Protein 8HR5 (pdb70)

B-factor: mean 96.89, std 59.04, range [25.71, 322.43]

Solvent-accessible surface area: 39828 Å² total; per-residue (Å²): 144,93,30,92,102,125,3,88,7,26,30,80,61,117,188,114,41,35,83,63,14,68,120,38,5,101,57,2,27,91,11,17,28,58,0,4,1,10,1,1,18,4,26,3,0,10,57,24,0,138,51,28,25,84,25,26,24,66,57,11,108,63,71,55,63,64,28,57,62,58,40,63,64,29,62,64,56,42,87,94,114,111,76,82,61,42,62,64,52,50,66,66,22,54,62,45,52,102,44,14,52,55,21,58,72,61,35,70,60,95,93,52,107,16,51,40,25,2,80,125,38,0,26,91,40,14,101,45,2,1,39,89,4,100,9,104,44,114,54,30,6,32,27,3,26,116,51,2,132,62,22,12,160,74,6,41,101,87,10,12,83,133,1,107,81,72,13,96,101,37,67,173,95,73,42,6,24,5,73,17,219,56,11,58,26,58,123,65,140,123,109,51,7,19,0,62,28,53,105,50,43,100,1,60,4,73,16,56,143,149,112,178,113,21,104,59,50,78,113,21,4,98,95,6,57,82,49,54,48,144,44,37,74,10,17,4,65,55,61,134,107,93,55,3,18,0,25,2,16,12,42,52,89,83,90,162,136,78,91,49,62,111,61,79,16,8,0,12,13,26,25,108,75,38,1,0,7,6,0,17,28,110,137,86,62,28,74,29,8,56,41,95,57,8,63,65,62,96,67,62,46,52,52,54,83,46,57,50,100,106,55,67,127,81,48,110,59,11,86,30,79,118,76,49,133,59,16,60,48,44,47,53,43,127,70,61,56,38,14,25,84,29,0,101,89,2,4,43,43,8,10,62,39,2,62,102,44,36,7,29,39,1,3,17,16,20,29,94,23,98,24,9,71,92,104,6,9,3,133,127,40,53,10,183,64,16,12,74,32,17,45,87,70,0,77,100,47,65,20,51,34,80,55,3,34,10,19,119,15,57,68,9,5,34,58,64,46,58,85,58,104,39,20,93,98,39,92,82,58,4,98,10,103,84,68,55,96,82,34,76,8,32,57,6,17,1,72,17,4,4,78,34,116,53,101,21,133,54,68,92,61,26,90,105,72,157,118,125,50,94,103,152,8,125,15,67,25,80,62,65,87,79,60,28,114,68,38,76,59,55,7,157,80,14,27,91,6,14,21,95,10,8,26,12,13,10,3,13,44,5,0,19,39,21,2,122,114,21,20,7,2,106,40,27,113,14,84,60,82,45,58,60,26,59,63,62,46,64,63,58,69,78,89,95,128,152,74,78,77,66,68,66,61,51,64,66,32,66,66,54,31,62,65,44,108,63,46,23,65,67,25,143,59,75,15,58,62,42,38,64,60,2,106,101,63,13,30,165,68,50,133,39,31,21,64,44,57,86,139,34,14,75,41,16,13,76,108,24,9,54,66,15,20,161,67,18,73,99,76,18,27,36,132,3,41,30,16,26,120,26,22,33,122,127,78,31,6,56,5,89,14,99,31,22,60,70,61,78,125,93,48,38,11,50,30,40,102,80,9,59,9,29,11,65,19,42,95,59,120,112,68,20,62,60,27,117,131,37,28,142,57,34,73,80,62,92,29,77,82,39,64,1,22,6,62,68,44,126,73,96,32,4,23,11,19,22,27,20,46,91,165

Radius of gyration: 34.07 Å; Cα contacts (8 Å, |Δi|>4): 925; chains: 2; bounding box: 61×103×78 Å

Structure (mmCIF, N/CA/C/O backbone):
data_8HR5
#
_entry.id   8HR5
#
_cell.length_a   1.00
_cell.length_b   1.00
_cell.length_c   1.00
_cell.angle_alpha   90.00
_cell.angle_beta   90.00
_cell.angle_gamma   90.00
#
_symmetry.space_group_name_H-M   'P 1'
#
loop_
_entity.id
_entity.type
_entity.pdbx_description
1 polymer Transposase
2 polymer sgRNA
3 polymer 'DNA (28-MER)'
4 polymer "DNA (5'-D(*TP*AP*AP*CP*CP*TP*AP*AP*TP*AP*GP*AP*TP*GP*TP*GP*AP*A)-3')"
#
loop_
_atom_site.group_PDB
_atom_site.id
_atom_site.type_symbol
_atom_site.label_atom_id
_atom_site.label_alt_id
_atom_site.label_comp_id
_atom_site.label_asym_id
_atom_site.label_entity_id
_atom_site.label_seq_id
_atom_site.pdbx_PDB_ins_code
_atom_site.Cartn_x
_atom_site.Cartn_y
_atom_site.Cartn_z
_atom_site.occupancy
_atom_site.B_iso_or_equiv
_atom_site.auth_seq_id
_atom_site.auth_comp_id
_atom_site.auth_asym_id
_atom_site.auth_atom_id
_atom_site.pdbx_PDB_model_num
ATOM 1 N N . MET A 1 1 ? 182.694 154.392 160.713 1.00 61.64 1 MET A N 1
ATOM 2 C CA . MET A 1 1 ? 183.422 155.612 160.392 1.00 61.64 1 MET A CA 1
ATOM 3 C C . MET A 1 1 ? 182.479 156.807 160.375 1.00 61.64 1 MET A C 1
ATOM 4 O O . MET A 1 1 ? 182.238 157.432 161.403 1.00 61.64 1 MET A O 1
ATOM 9 N N . ILE A 1 2 ? 181.941 157.116 159.195 1.00 55.33 2 ILE A N 1
ATOM 10 C CA . ILE A 1 2 ? 181.049 158.257 159.054 1.00 55.33 2 ILE A CA 1
ATOM 11 C C . ILE A 1 2 ? 179.751 157.997 159.811 1.00 55.33 2 ILE A C 1
ATOM 12 O O . ILE A 1 2 ? 179.357 156.847 160.042 1.00 55.33 2 ILE A O 1
ATOM 17 N N . THR A 1 3 ? 179.084 159.076 160.217 1.00 50.76 3 THR A N 1
ATOM 18 C CA . THR A 1 3 ? 177.808 158.972 160.910 1.00 50.76 3 THR A CA 1
ATOM 19 C C . THR A 1 3 ? 177.037 160.272 160.738 1.00 50.76 3 THR A C 1
ATOM 20 O O . THR A 1 3 ? 177.595 161.298 160.346 1.00 50.76 3 THR A O 1
ATOM 23 N N . VAL A 1 4 ? 175.723 160.191 160.988 1.00 43.06 4 VAL A N 1
ATOM 24 C CA . VAL A 1 4 ? 174.846 161.377 160.763 1.00 43.06 4 VAL A CA 1
ATOM 25 C C . VAL A 1 4 ? 173.980 161.652 161.995 1.00 43.06 4 VAL A C 1
ATOM 26 O O . VAL A 1 4 ? 173.384 160.691 162.522 1.00 43.06 4 VAL A O 1
ATOM 30 N N . ARG A 1 5 ? 173.915 162.910 162.425 1.00 37.81 5 ARG A N 1
ATOM 31 C CA . ARG A 1 5 ? 173.098 163.354 163.545 1.00 37.81 5 ARG A CA 1
ATOM 32 C C . ARG A 1 5 ? 172.152 164.440 163.061 1.00 37.81 5 ARG A C 1
ATOM 33 O O . ARG A 1 5 ? 172.581 165.381 162.388 1.00 37.81 5 ARG A O 1
ATOM 41 N N . LYS A 1 6 ? 170.876 164.319 163.407 1.00 28.98 6 LYS A N 1
ATOM 42 C CA . LYS A 1 6 ? 169.859 165.263 162.969 1.00 28.98 6 LYS A CA 1
ATOM 43 C C . LYS A 1 6 ? 169.617 166.305 164.052 1.00 28.98 6 LYS A C 1
ATOM 44 O O . LYS A 1 6 ? 169.479 165.962 165.230 1.00 28.98 6 LYS A O 1
ATOM 50 N N . ILE A 1 7 ? 169.568 167.571 163.647 1.00 29.45 7 ILE A N 1
ATOM 51 C CA . ILE A 1 7 ? 169.434 168.704 164.553 1.00 29.45 7 ILE A CA 1
ATOM 52 C C . ILE A 1 7 ? 168.355 169.628 164.012 1.00 29.45 7 ILE A C 1
ATOM 53 O O . ILE A 1 7 ? 168.267 169.841 162.798 1.00 29.45 7 ILE A O 1
ATOM 58 N N . LYS A 1 8 ? 167.526 170.166 164.903 1.00 29.87 8 LYS A N 1
ATOM 59 C CA . LYS A 1 8 ? 166.558 171.182 164.512 1.00 29.87 8 LYS A CA 1
ATOM 60 C C . LYS A 1 8 ? 167.148 172.569 164.734 1.00 29.87 8 LYS A C 1
ATOM 61 O O . LYS A 1 8 ? 167.891 172.792 165.692 1.00 29.87 8 LYS A O 1
ATOM 67 N N . LEU A 1 9 ? 166.821 173.504 163.841 1.00 25.71 9 LEU A N 1
ATOM 68 C CA . LEU A 1 9 ? 167.450 174.818 163.822 1.00 25.71 9 LEU A CA 1
ATOM 69 C C . LEU A 1 9 ? 166.392 175.912 163.741 1.00 25.71 9 LEU A C 1
ATOM 70 O O . LEU A 1 9 ? 165.206 175.648 163.534 1.00 25.71 9 LEU A O 1
ATOM 75 N N . THR A 1 10 ? 166.864 177.140 163.993 1.00 36.29 10 THR A N 1
ATOM 76 C CA . THR A 1 10 ? 165.958 178.315 164.010 1.00 36.29 10 THR A CA 1
ATOM 77 C C . THR A 1 10 ? 166.762 179.552 163.596 1.00 36.29 10 THR A C 1
ATOM 78 O O . THR A 1 10 ? 168.003 179.514 163.726 1.00 36.29 10 THR A O 1
ATOM 80 N N . ILE A 1 11 ? 166.090 180.601 163.126 1.00 45.71 11 ILE A N 1
ATOM 81 C CA . ILE A 1 11 ? 166.720 181.828 162.658 1.00 45.71 11 ILE A CA 1
ATOM 82 C C . ILE A 1 11 ? 166.647 182.905 163.738 1.00 45.71 11 ILE A C 1
ATOM 83 O O . ILE A 1 11 ? 165.673 183.006 164.487 1.00 45.71 11 ILE A O 1
ATOM 88 N N . MET A 1 12 ? 167.693 183.727 163.816 1.00 57.13 12 MET A N 1
ATOM 89 C CA . MET A 1 12 ? 167.737 184.878 164.712 1.00 57.13 12 MET A CA 1
ATOM 90 C C . MET A 1 12 ? 167.338 186.142 163.966 1.00 57.13 12 MET A C 1
ATOM 91 O O . MET A 1 12 ? 167.997 186.528 162.997 1.00 57.13 12 MET A O 1
ATOM 96 N N . GLY A 1 13 ? 166.287 186.799 164.430 1.00 74.60 13 GLY A N 1
ATOM 97 C CA . GLY A 1 13 ? 165.887 188.056 163.835 1.00 74.60 13 GLY A CA 1
ATOM 98 C C . GLY A 1 13 ? 164.414 188.326 164.066 1.00 74.60 13 GLY A C 1
ATOM 99 O O . GLY A 1 13 ? 163.734 187.603 164.791 1.00 74.60 13 GLY A O 1
ATOM 100 N N . ASP A 1 14 ? 163.940 189.382 163.412 1.00 90.79 14 ASP A N 1
ATOM 101 C CA . ASP A 1 14 ? 162.576 189.855 163.575 1.00 90.79 14 ASP A CA 1
ATOM 102 C C . ASP A 1 14 ? 161.599 188.915 162.873 1.00 90.79 14 ASP A C 1
ATOM 103 O O . ASP A 1 14 ? 161.978 187.887 162.306 1.00 90.79 14 ASP A O 1
ATOM 108 N N . LYS A 1 15 ? 160.314 189.271 162.921 1.00 87.08 15 LYS A N 1
ATOM 109 C CA . LYS A 1 15 ? 159.292 188.470 162.258 1.00 87.08 15 LYS A CA 1
ATOM 110 C C . LYS A 1 15 ? 159.488 188.458 160.748 1.00 87.08 15 LYS A C 1
ATOM 111 O O . LYS A 1 15 ? 159.330 187.414 160.106 1.00 87.08 15 LYS A O 1
ATOM 117 N N . ASP A 1 16 ? 159.825 189.606 160.161 1.00 84.79 16 ASP A N 1
ATOM 118 C CA . ASP A 1 16 ? 159.979 189.671 158.714 1.00 84.79 16 ASP A CA 1
ATOM 119 C C . ASP A 1 16 ? 161.328 189.153 158.235 1.00 84.79 16 ASP A C 1
ATOM 120 O O . ASP A 1 16 ? 161.462 188.824 157.051 1.00 84.79 16 ASP A O 1
ATOM 125 N N . THR A 1 17 ? 162.326 189.066 159.117 1.00 73.08 17 THR A N 1
ATOM 126 C CA . THR A 1 17 ? 163.608 188.499 158.714 1.00 73.08 17 THR A CA 1
ATOM 127 C C . THR A 1 17 ? 163.494 187.003 158.449 1.00 73.08 17 THR A C 1
ATOM 128 O O . THR A 1 17 ? 164.268 186.451 157.659 1.00 73.08 17 THR A O 1
ATOM 132 N N . ARG A 1 18 ? 162.531 186.335 159.087 1.00 68.54 18 ARG A N 1
ATOM 133 C CA . ARG A 1 18 ? 162.308 184.920 158.815 1.00 68.54 18 ARG A CA 1
ATOM 134 C C . ARG A 1 18 ? 161.856 184.687 157.379 1.00 68.54 18 ARG A C 1
ATOM 135 O O . ARG A 1 18 ? 162.297 183.723 156.740 1.00 68.54 18 ARG A O 1
ATOM 137 N N . ASN A 1 19 ? 160.988 185.554 156.857 1.00 66.12 19 ASN A N 1
ATOM 138 C CA . ASN A 1 19 ? 160.494 185.372 155.498 1.00 66.12 19 ASN A CA 1
ATOM 139 C C . ASN A 1 19 ? 161.632 185.409 154.485 1.00 66.12 19 ASN A C 1
ATOM 140 O O . ASN A 1 19 ? 161.699 184.563 153.584 1.00 66.12 19 ASN A O 1
ATOM 145 N N . SER A 1 20 ? 162.544 186.374 154.624 1.00 60.78 20 SER A N 1
ATOM 146 C CA . SER A 1 20 ? 163.622 186.514 153.652 1.00 60.78 20 SER A CA 1
ATOM 147 C C . SER A 1 20 ? 164.532 185.296 153.652 1.00 60.78 20 SER A C 1
ATOM 148 O O . SER A 1 20 ? 164.871 184.767 152.588 1.00 60.78 20 SER A O 1
ATOM 151 N N . GLN A 1 21 ? 164.941 184.835 154.834 1.00 52.79 21 GLN A N 1
ATOM 152 C CA . GLN A 1 21 ? 165.843 183.692 154.901 1.00 52.79 21 GLN A CA 1
ATOM 153 C C . GLN A 1 21 ? 165.157 182.416 154.430 1.00 52.79 21 GLN A C 1
ATOM 154 O O . GLN A 1 21 ? 165.787 181.564 153.790 1.00 52.79 21 GLN A O 1
ATOM 160 N N . TYR A 1 22 ? 163.866 182.264 154.730 1.00 50.77 22 TYR A N 1
ATOM 161 C CA . TYR A 1 22 ? 163.146 181.094 154.239 1.00 50.77 22 TYR A CA 1
ATOM 162 C C . TYR A 1 22 ? 163.053 181.103 152.717 1.00 50.77 22 TYR A C 1
ATOM 163 O O . TYR A 1 22 ? 163.233 180.062 152.069 1.00 50.77 22 TYR A O 1
ATOM 172 N N . LYS A 1 23 ? 162.793 182.271 152.123 1.00 50.97 23 LYS A N 1
ATOM 173 C CA . LYS A 1 23 ? 162.780 182.352 150.667 1.00 50.97 23 LYS A CA 1
ATOM 174 C C . LYS A 1 23 ? 164.160 182.071 150.087 1.00 50.97 23 LYS A C 1
ATOM 175 O O . LYS A 1 23 ? 164.281 181.410 149.049 1.00 50.97 23 LYS A O 1
ATOM 181 N N . TRP A 1 24 ? 165.212 182.562 150.745 1.00 42.56 24 TRP A N 1
ATOM 182 C CA . TRP A 1 24 ? 166.570 182.288 150.286 1.00 42.56 24 TRP A CA 1
ATOM 183 C C . TRP A 1 24 ? 166.830 180.788 150.258 1.00 42.56 24 TRP A C 1
ATOM 184 O O . TRP A 1 24 ? 167.353 180.250 149.275 1.00 42.56 24 TRP A O 1
ATOM 195 N N . ILE A 1 25 ? 166.464 180.098 151.340 1.00 38.48 25 ILE A N 1
ATOM 196 C CA . ILE A 1 25 ? 166.706 178.661 151.433 1.00 38.48 25 ILE A CA 1
ATOM 197 C C . ILE A 1 25 ? 165.923 177.913 150.362 1.00 38.48 25 ILE A C 1
ATOM 198 O O . ILE A 1 25 ? 166.453 177.012 149.694 1.00 38.48 25 ILE A O 1
ATOM 203 N N . ARG A 1 26 ? 164.652 178.268 150.180 1.00 44.15 26 ARG A N 1
ATOM 204 C CA . ARG A 1 26 ? 163.857 177.588 149.167 1.00 44.15 26 ARG A CA 1
ATOM 205 C C . ARG A 1 26 ? 164.430 177.796 147.769 1.00 44.15 26 ARG A C 1
ATOM 206 O O . ARG A 1 26 ? 164.508 176.845 146.978 1.00 44.15 26 ARG A O 1
ATOM 214 N N . ASP A 1 27 ? 164.862 179.017 147.454 1.00 40.38 27 ASP A N 1
ATOM 215 C CA . ASP A 1 27 ? 165.413 179.269 146.129 1.00 40.38 27 ASP A CA 1
ATOM 216 C C . ASP A 1 27 ? 166.737 178.541 145.929 1.00 40.38 27 ASP A C 1
ATOM 217 O O . ASP A 1 27 ? 167.032 178.075 144.821 1.00 40.38 27 ASP A O 1
ATOM 222 N N . GLU A 1 28 ? 167.550 178.430 146.981 1.00 36.44 28 GLU A N 1
ATOM 223 C CA . GLU A 1 28 ? 168.810 177.708 146.843 1.00 36.44 28 GLU A CA 1
ATOM 224 C C . GLU A 1 28 ? 168.617 176.201 146.770 1.00 36.44 28 GLU A C 1
ATOM 225 O O . GLU A 1 28 ? 169.528 175.498 146.324 1.00 36.44 28 GLU A O 1
ATOM 231 N N . GLN A 1 29 ? 167.476 175.681 147.221 1.00 34.28 29 GLN A N 1
ATOM 232 C CA . GLN A 1 29 ? 167.151 174.292 146.900 1.00 34.28 29 GLN A CA 1
ATOM 233 C C . GLN A 1 29 ? 166.700 174.153 145.449 1.00 34.28 29 GLN A C 1
ATOM 234 O O . GLN A 1 29 ? 167.079 173.200 144.754 1.00 34.28 29 GLN A O 1
ATOM 236 N N . TYR A 1 30 ? 165.882 175.096 144.977 1.00 34.28 30 TYR A N 1
ATOM 237 C CA . TYR A 1 30 ? 165.360 175.015 143.613 1.00 34.28 30 TYR A CA 1
ATOM 238 C C . TYR A 1 30 ? 166.480 175.097 142.575 1.00 34.28 30 TYR A C 1
ATOM 239 O O . TYR A 1 30 ? 166.465 174.378 141.562 1.00 34.28 30 TYR A O 1
ATOM 248 N N . ASN A 1 31 ? 167.459 175.973 142.807 1.00 32.14 31 ASN A N 1
ATOM 249 C CA . ASN A 1 31 ? 168.566 176.108 141.865 1.00 32.14 31 ASN A CA 1
ATOM 250 C C . ASN A 1 31 ? 169.354 174.811 141.757 1.00 32.14 31 ASN A C 1
ATOM 251 O O . ASN A 1 31 ? 169.733 174.388 140.659 1.00 32.14 31 ASN A O 1
ATOM 256 N N . GLN A 1 32 ? 169.619 174.170 142.893 1.00 30.34 32 GLN A N 1
ATOM 257 C CA . GLN A 1 32 ? 170.344 172.906 142.881 1.00 30.34 32 GLN A CA 1
ATOM 258 C C . GLN A 1 32 ? 169.542 171.828 142.159 1.00 30.34 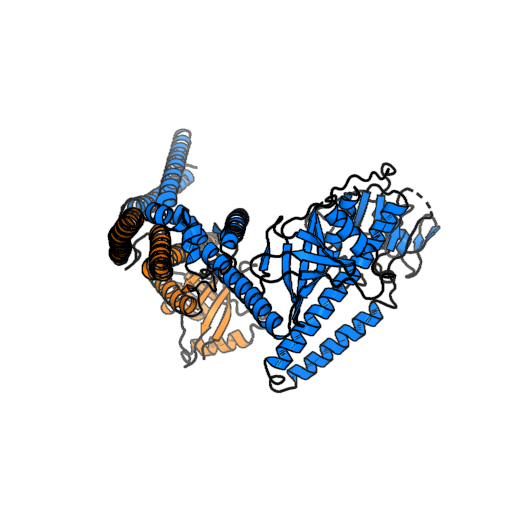32 GLN A C 1
ATOM 259 O O . GLN A 1 32 ? 170.095 171.028 141.387 1.00 30.34 32 GLN A O 1
ATOM 265 N N . TYR A 1 33 ? 168.228 171.797 142.400 1.00 33.29 33 TYR A N 1
ATOM 266 C CA . TYR A 1 33 ? 167.335 170.954 141.608 1.00 33.29 33 TYR A CA 1
ATOM 267 C C . TYR A 1 33 ? 167.564 171.103 140.114 1.00 33.29 33 TYR A C 1
ATOM 268 O O . TYR A 1 33 ? 167.693 170.103 139.400 1.00 33.29 33 TYR A O 1
ATOM 277 N N . ARG A 1 34 ? 167.605 172.336 139.615 1.00 33.64 34 ARG A N 1
ATOM 278 C CA . ARG A 1 34 ? 167.767 172.506 138.171 1.00 33.64 34 ARG A CA 1
ATOM 279 C C . ARG A 1 34 ? 169.170 172.107 137.713 1.00 33.64 34 ARG A C 1
ATOM 280 O O . ARG A 1 34 ? 169.336 171.470 136.658 1.00 33.64 34 ARG A O 1
ATOM 288 N N . ALA A 1 35 ? 170.187 172.464 138.501 1.00 29.51 35 ALA A N 1
ATOM 289 C CA . ALA A 1 35 ? 171.569 172.246 138.086 1.00 29.51 35 ALA A CA 1
ATOM 290 C C . ALA A 1 35 ? 171.897 170.766 137.960 1.00 29.51 35 ALA A C 1
ATOM 291 O O . ALA A 1 35 ? 172.601 170.361 137.025 1.00 29.51 35 ALA A O 1
ATOM 293 N N . LEU A 1 36 ? 171.423 169.943 138.900 1.00 30.10 36 LEU A N 1
ATOM 294 C CA . LEU A 1 36 ? 171.720 168.513 138.819 1.00 30.10 36 LEU A CA 1
ATOM 295 C C . LEU A 1 36 ? 171.192 167.913 137.518 1.00 30.10 36 LEU A C 1
ATOM 296 O O . LEU A 1 36 ? 171.904 167.168 136.830 1.00 30.10 36 LEU A O 1
ATOM 301 N N . ASN A 1 37 ? 169.953 168.247 137.154 1.00 32.20 37 ASN A N 1
ATOM 302 C CA . ASN A 1 37 ? 169.372 167.723 135.925 1.00 32.20 37 ASN A CA 1
ATOM 303 C C . ASN A 1 37 ? 170.141 168.193 134.696 1.00 32.20 37 ASN A C 1
ATOM 304 O O . ASN A 1 37 ? 170.409 167.398 133.784 1.00 32.20 37 ASN A O 1
ATOM 309 N N . MET A 1 38 ? 170.502 169.479 134.642 1.00 33.54 38 MET A N 1
ATOM 310 C CA . MET A 1 38 ? 171.244 169.956 133.476 1.00 33.54 38 MET A CA 1
ATOM 311 C C . MET A 1 38 ? 172.582 169.236 133.339 1.00 33.54 38 MET A C 1
ATOM 312 O O . MET A 1 38 ? 172.967 168.816 132.237 1.00 33.54 38 MET A O 1
ATOM 317 N N . GLY A 1 39 ? 173.308 169.087 134.449 1.00 30.20 39 GLY A N 1
ATOM 318 C CA . GLY A 1 39 ? 174.598 168.417 134.386 1.00 30.20 39 GLY A CA 1
ATOM 319 C C . GLY A 1 39 ? 174.473 166.978 133.927 1.00 30.20 39 GLY A C 1
ATOM 320 O O . GLY A 1 39 ? 175.276 166.493 133.118 1.00 30.20 39 GLY A O 1
ATOM 321 N N . MET A 1 40 ? 173.459 166.276 134.437 1.00 29.41 40 MET A N 1
ATOM 322 C CA . MET A 1 40 ? 173.223 164.911 133.987 1.00 29.41 40 MET A CA 1
ATOM 323 C C . MET A 1 40 ? 172.949 164.855 132.492 1.00 29.41 40 MET A C 1
ATOM 324 O O . MET A 1 40 ? 173.502 163.995 131.796 1.00 29.41 40 MET A O 1
ATOM 329 N N . THR A 1 41 ? 172.118 165.762 131.978 1.00 28.26 41 THR A N 1
ATOM 330 C CA . THR A 1 41 ? 171.831 165.747 130.548 1.00 28.26 41 THR A CA 1
ATOM 331 C C . THR A 1 41 ? 173.105 165.923 129.735 1.00 28.26 41 THR A C 1
ATOM 332 O O . THR A 1 41 ? 173.369 165.159 128.797 1.00 28.26 41 THR A O 1
ATOM 336 N N . TYR A 1 42 ? 173.919 166.916 130.095 1.00 30.23 42 TYR A N 1
ATOM 337 C CA . TYR A 1 42 ? 175.123 167.183 129.312 1.00 30.23 42 TYR A CA 1
ATOM 338 C C . TYR A 1 42 ? 176.072 165.994 129.327 1.00 30.23 42 TYR A C 1
ATOM 339 O O . TYR A 1 42 ? 176.574 165.575 128.275 1.00 30.23 42 TYR A O 1
ATOM 348 N N . LEU A 1 43 ? 176.335 165.430 130.508 1.00 27.73 43 LEU A N 1
ATOM 349 C CA . LEU A 1 43 ? 177.304 164.340 130.559 1.00 27.73 43 LEU A CA 1
ATOM 350 C C . LEU A 1 43 ? 176.787 163.088 129.861 1.00 27.73 43 LEU A C 1
ATOM 351 O O . LEU A 1 43 ? 177.565 162.386 129.201 1.00 27.73 43 LEU A O 1
ATOM 356 N N . ALA A 1 44 ? 175.488 162.798 129.975 1.00 29.77 44 ALA A N 1
ATOM 357 C CA . ALA A 1 44 ? 174.931 161.651 129.267 1.00 29.77 44 ALA A CA 1
ATOM 358 C C . ALA A 1 44 ? 175.065 161.819 127.761 1.00 29.77 44 ALA A C 1
ATOM 359 O O . ALA A 1 44 ? 175.461 160.882 127.056 1.00 29.77 44 ALA A O 1
ATOM 361 N N . VAL A 1 45 ? 174.749 163.010 127.247 1.00 31.61 45 VAL A N 1
ATOM 362 C CA . VAL A 1 45 ? 174.858 163.233 125.808 1.00 31.61 45 VAL A CA 1
ATOM 363 C C . VAL A 1 45 ? 176.303 163.087 125.354 1.00 31.61 45 VAL A C 1
ATOM 364 O O . VAL A 1 45 ? 176.587 162.442 124.339 1.00 31.61 45 VAL A O 1
ATOM 368 N N . ASN A 1 46 ? 177.241 163.671 126.102 1.00 34.82 46 ASN A N 1
ATOM 369 C CA . ASN A 1 46 ? 178.650 163.564 125.729 1.00 34.82 46 ASN A CA 1
ATOM 370 C C . ASN A 1 46 ? 179.102 162.111 125.662 1.00 34.82 46 ASN A C 1
ATOM 371 O O . ASN A 1 46 ? 179.712 161.679 124.674 1.00 34.82 46 ASN A O 1
ATOM 376 N N . ASP A 1 47 ? 178.829 161.341 126.716 1.00 37.43 47 ASP A N 1
ATOM 377 C CA . ASP A 1 47 ? 179.368 159.989 126.765 1.00 37.43 47 ASP A CA 1
ATOM 378 C C . ASP A 1 47 ? 178.635 159.033 125.836 1.00 37.43 47 ASP A C 1
ATOM 379 O O . ASP A 1 47 ? 179.211 158.012 125.451 1.00 37.43 47 ASP A O 1
ATOM 384 N N . ILE A 1 48 ? 177.386 159.325 125.466 1.00 38.22 48 ILE A N 1
ATOM 385 C CA . ILE A 1 48 ? 176.763 158.552 124.398 1.00 38.22 48 ILE A CA 1
ATOM 386 C C . ILE A 1 48 ? 177.383 158.906 123.056 1.00 38.22 48 ILE A C 1
ATOM 387 O O . ILE A 1 48 ? 177.619 158.030 122.218 1.00 38.22 48 ILE A O 1
ATOM 392 N N . LEU A 1 49 ? 177.656 160.190 122.828 1.00 44.19 49 LEU A N 1
ATOM 393 C CA . LEU A 1 49 ? 178.208 160.617 121.550 1.00 44.19 49 LEU A CA 1
ATOM 394 C C . LEU A 1 49 ? 179.591 160.029 121.321 1.00 44.19 49 LEU A C 1
ATOM 395 O O . LEU A 1 49 ? 179.958 159.713 120.184 1.00 44.19 49 LEU A O 1
ATOM 400 N N . TYR A 1 50 ? 180.379 159.889 122.387 1.00 50.07 50 TYR A N 1
ATOM 401 C CA . TYR A 1 50 ? 181.726 159.344 122.232 1.00 50.07 50 TYR A CA 1
ATOM 402 C C . TYR A 1 50 ? 181.704 157.930 121.667 1.00 50.07 50 TYR A C 1
ATOM 403 O O . TYR A 1 50 ? 182.468 157.610 120.751 1.00 50.07 50 TYR A O 1
ATOM 412 N N . MET A 1 51 ? 180.848 157.065 122.209 1.00 52.42 51 MET A N 1
ATOM 413 C CA . MET A 1 51 ? 180.776 155.694 121.716 1.00 52.42 51 MET A CA 1
ATOM 414 C C . MET A 1 51 ? 179.942 155.582 120.450 1.00 52.42 51 MET A C 1
ATOM 415 O O . MET A 1 51 ? 180.096 154.617 119.696 1.00 52.42 51 MET A O 1
ATOM 417 N N . ASN A 1 52 ? 179.059 156.561 120.228 1.00 53.43 52 ASN A N 1
ATOM 418 C CA . ASN A 1 52 ? 178.163 156.530 119.041 1.00 53.43 52 ASN A CA 1
ATOM 419 C C . ASN A 1 52 ? 178.859 157.206 117.855 1.00 53.43 52 ASN A C 1
ATOM 420 O O . ASN A 1 52 ? 178.319 157.125 116.734 1.00 53.43 52 ASN A O 1
ATOM 425 N N . GLU A 1 53 ? 180.007 157.846 118.096 1.00 61.43 53 GLU A N 1
ATOM 426 C CA . GLU A 1 53 ? 180.711 158.581 117.011 1.00 61.43 53 GLU A CA 1
ATOM 427 C C . GLU A 1 53 ? 181.890 157.747 116.501 1.00 61.43 53 GLU A C 1
ATOM 428 O O . GLU A 1 53 ? 181.650 156.629 116.006 1.00 61.43 53 GLU A O 1
ATOM 430 N N . SER A 1 54 ? 183.112 158.273 116.622 1.00 68.14 54 SER A N 1
ATOM 431 C CA . SER A 1 54 ? 184.309 157.571 116.090 1.00 68.14 54 SER A CA 1
ATOM 432 C C . SER A 1 54 ? 184.498 156.217 116.782 1.00 68.14 54 SER A C 1
ATOM 433 O O . SER A 1 54 ? 185.120 155.330 116.165 1.00 68.14 54 SER A O 1
ATOM 436 N N . GLY A 1 55 ? 183.994 156.060 118.011 1.00 73.09 55 GLY A N 1
ATOM 437 C CA . GLY A 1 55 ? 184.245 154.801 118.737 1.00 73.09 55 GLY A CA 1
ATOM 438 C C . GLY A 1 55 ? 183.657 153.678 117.911 1.00 73.09 55 GLY A C 1
ATOM 439 O O . GLY A 1 55 ? 184.197 152.556 117.958 1.00 73.09 55 GLY A O 1
ATOM 440 N N . LEU A 1 56 ? 182.584 153.977 117.174 1.00 74.25 56 LEU A N 1
ATOM 441 C CA . LEU A 1 56 ? 182.010 152.992 116.267 1.00 74.25 56 LEU A CA 1
ATOM 442 C C . LEU A 1 56 ? 183.016 152.587 115.199 1.00 74.25 56 LEU A C 1
ATOM 443 O O . LEU A 1 56 ? 183.116 151.409 114.846 1.00 74.25 56 LEU A O 1
ATOM 448 N N . GLU A 1 57 ? 183.783 153.549 114.682 1.00 85.22 57 GLU A N 1
ATOM 449 C CA . GLU A 1 57 ? 184.745 153.231 113.633 1.00 85.22 57 GLU A CA 1
ATOM 450 C C . GLU A 1 57 ? 185.901 152.389 114.165 1.00 85.22 57 GLU A C 1
ATOM 451 O O . GLU A 1 57 ? 186.334 151.441 113.502 1.00 85.22 57 GLU A O 1
ATOM 453 N N . ILE A 1 58 ? 186.416 152.708 115.355 1.00 84.01 58 ILE A N 1
ATOM 454 C CA . ILE A 1 58 ? 187.493 151.890 115.906 1.00 84.01 58 ILE A CA 1
ATOM 455 C C . ILE A 1 58 ? 186.966 150.516 116.300 1.00 84.01 58 ILE A C 1
ATOM 456 O O . ILE A 1 58 ? 187.673 149.507 116.167 1.00 84.01 58 ILE A O 1
ATOM 458 N N . ARG A 1 59 ? 185.720 150.445 116.775 1.00 89.48 59 ARG A N 1
ATOM 459 C CA . ARG A 1 59 ? 185.104 149.149 117.025 1.00 89.48 59 ARG A CA 1
ATOM 460 C C . ARG A 1 59 ? 185.004 148.337 115.742 1.00 89.48 59 ARG A C 1
ATOM 461 O O . ARG A 1 59 ? 185.253 147.128 115.744 1.00 89.48 59 ARG A O 1
ATOM 463 N N . THR A 1 60 ? 184.643 148.988 114.635 1.00 94.15 60 THR A N 1
ATOM 464 C CA . THR A 1 60 ? 184.571 148.294 113.353 1.00 94.15 60 THR A CA 1
ATOM 465 C C . THR A 1 60 ? 185.948 147.835 112.892 1.00 94.15 60 THR A C 1
ATOM 466 O O . THR A 1 60 ? 186.084 146.746 112.328 1.00 94.15 60 THR A O 1
ATOM 470 N N . ILE A 1 61 ? 186.981 148.648 113.119 1.00 98.96 61 ILE A N 1
ATOM 471 C CA . ILE A 1 61 ? 188.341 148.233 112.774 1.00 98.96 61 ILE A CA 1
ATOM 472 C C . ILE A 1 61 ? 188.737 146.992 113.563 1.00 98.96 61 ILE A C 1
ATOM 473 O O . ILE A 1 61 ? 189.275 146.026 113.006 1.00 98.96 61 ILE A O 1
ATOM 478 N N . LYS A 1 62 ? 188.479 147.000 114.872 1.00 105.15 62 LYS A N 1
ATOM 479 C CA . LYS A 1 62 ? 188.809 145.837 115.691 1.00 105.15 62 LYS A CA 1
ATOM 480 C C . LYS A 1 62 ? 188.010 144.614 115.256 1.00 105.15 62 LYS A C 1
ATOM 481 O O . LYS A 1 62 ? 188.549 143.502 115.180 1.00 105.15 62 LYS A O 1
ATOM 483 N N . ASP A 1 63 ? 186.723 144.806 114.958 1.00 109.89 63 ASP A N 1
ATOM 484 C CA . ASP A 1 63 ? 185.885 143.707 114.494 1.00 109.89 63 ASP A CA 1
ATOM 485 C C . ASP A 1 63 ? 186.413 143.127 113.191 1.00 109.89 63 ASP A C 1
ATOM 486 O O . ASP A 1 63 ? 186.493 141.905 113.034 1.00 109.89 63 ASP A O 1
ATOM 491 N N . LEU A 1 64 ? 186.779 143.992 112.246 1.00 107.67 64 LEU A N 1
ATOM 492 C CA . LEU A 1 64 ? 187.277 143.529 110.958 1.00 107.67 64 LEU A CA 1
ATOM 493 C C . LEU A 1 64 ? 188.600 142.794 111.112 1.00 107.67 64 LEU A C 1
ATOM 494 O O . LEU A 1 64 ? 188.826 141.774 110.455 1.00 107.67 64 LEU A O 1
ATOM 499 N N . LYS A 1 65 ? 189.487 143.298 111.972 1.00 116.04 65 LYS A N 1
ATOM 500 C CA . LYS A 1 65 ? 190.758 142.619 112.201 1.00 116.04 65 LYS A CA 1
ATOM 501 C C . LYS A 1 65 ? 190.537 141.237 112.807 1.00 116.04 65 LYS A C 1
ATOM 502 O O . LYS A 1 65 ? 191.117 140.242 112.350 1.00 116.04 65 LYS A O 1
ATOM 504 N N . ASP A 1 66 ? 189.687 141.154 113.832 1.00 118.31 66 ASP A N 1
ATOM 505 C CA . ASP A 1 66 ? 189.421 139.862 114.454 1.00 118.31 66 ASP A CA 1
ATOM 506 C C . ASP A 1 66 ? 188.766 138.902 113.470 1.00 118.31 66 ASP A C 1
ATOM 507 O O . ASP A 1 66 ? 189.102 137.714 113.432 1.00 118.31 66 ASP A O 1
ATOM 509 N N . CYS A 1 67 ? 187.840 139.402 112.650 1.00 120.51 67 CYS A N 1
ATOM 510 C CA . CYS A 1 67 ? 187.173 138.540 111.682 1.00 120.51 67 CYS A CA 1
ATOM 511 C C . CYS A 1 67 ? 188.139 138.051 110.610 1.00 120.51 67 CYS A C 1
ATOM 512 O O . CYS A 1 67 ? 188.098 136.878 110.227 1.00 120.51 67 CYS A O 1
ATOM 515 N N . GLU A 1 68 ? 189.002 138.931 110.098 1.00 122.06 68 GLU A N 1
ATOM 516 C CA . GLU A 1 68 ? 189.954 138.489 109.087 1.00 122.06 68 GLU A CA 1
ATOM 517 C C . GLU A 1 68 ? 190.911 137.460 109.670 1.00 122.06 68 GLU A C 1
ATOM 518 O O . GLU A 1 68 ? 191.260 136.482 109.001 1.00 122.06 68 GLU A O 1
ATOM 520 N N . LYS A 1 69 ? 191.311 137.636 110.934 1.00 125.42 69 LYS A N 1
ATOM 521 C CA . LYS A 1 69 ? 192.101 136.601 111.594 1.00 125.42 69 LYS A CA 1
ATOM 522 C C . LYS A 1 69 ? 191.312 135.302 111.714 1.00 125.42 69 LYS A C 1
ATOM 523 O O . LYS A 1 69 ? 191.875 134.209 111.585 1.00 125.42 69 LYS A O 1
ATOM 525 N N . ASP A 1 70 ? 190.003 135.404 111.955 1.00 131.80 70 ASP A N 1
ATOM 526 C CA . ASP A 1 70 ? 189.175 134.211 112.117 1.00 131.80 70 ASP A CA 1
ATOM 527 C C . ASP A 1 70 ? 189.075 133.418 110.817 1.00 131.80 70 ASP A C 1
ATOM 528 O O . ASP A 1 70 ? 189.271 132.197 110.809 1.00 131.80 70 ASP A O 1
ATOM 530 N N . ILE A 1 71 ? 188.762 134.091 109.707 1.00 133.69 71 ILE A N 1
ATOM 531 C CA . ILE A 1 71 ? 188.748 133.394 108.417 1.00 133.69 71 ILE A CA 1
ATOM 532 C C . ILE A 1 71 ? 190.147 132.925 108.017 1.00 133.69 71 ILE A C 1
ATOM 533 O O . ILE A 1 71 ? 190.290 131.878 107.375 1.00 133.69 71 ILE A O 1
ATOM 535 N N . ASP A 1 72 ? 191.166 133.705 108.391 1.00 137.97 72 ASP A N 1
ATOM 536 C CA . ASP A 1 72 ? 192.566 133.286 108.114 1.00 137.97 72 ASP A CA 1
ATOM 537 C C . ASP A 1 72 ? 192.819 131.976 108.863 1.00 137.97 72 ASP A C 1
ATOM 538 O O . ASP A 1 72 ? 193.339 131.030 108.240 1.00 137.97 72 ASP A O 1
ATOM 540 N N . LYS A 1 73 ? 192.454 131.927 110.147 1.00 142.10 73 LYS A N 1
ATOM 541 C CA . LYS A 1 73 ? 192.600 130.674 110.935 1.00 142.10 73 LYS A CA 1
ATOM 542 C C . LYS A 1 73 ? 191.704 129.602 110.309 1.00 142.10 73 LYS A C 1
ATOM 543 O O . LYS A 1 73 ? 192.139 128.437 110.241 1.00 142.10 73 LYS A O 1
ATOM 545 N N . ASN A 1 74 ? 190.503 129.989 109.869 1.00 144.72 74 ASN A N 1
ATOM 546 C CA . ASN A 1 74 ? 189.578 129.030 109.210 1.00 144.72 74 ASN A CA 1
ATOM 547 C C . ASN A 1 74 ? 190.255 128.477 107.951 1.00 144.72 74 ASN A C 1
ATOM 548 O O . ASN A 1 74 ? 190.203 127.250 107.746 1.00 144.72 74 ASN A O 1
ATOM 550 N N . LYS A 1 75 ? 190.864 129.355 107.149 1.00 145.53 75 LYS A N 1
ATOM 551 C CA . LYS A 1 75 ? 191.564 128.917 105.911 1.00 145.53 75 LYS A CA 1
ATOM 552 C C . LYS A 1 75 ? 192.682 127.941 106.290 1.00 145.53 75 LYS A C 1
ATOM 553 O O . LYS A 1 75 ? 192.825 126.913 105.600 1.00 145.53 75 LYS A O 1
ATOM 555 N N . LYS A 1 76 ? 193.440 128.258 107.344 1.00 148.36 76 LYS A N 1
ATOM 556 C CA . LYS A 1 76 ? 194.541 127.371 107.803 1.00 148.36 76 LYS A CA 1
ATOM 557 C C . LYS A 1 76 ? 193.962 125.992 108.133 1.00 148.36 76 LYS A C 1
ATOM 558 O O . LYS A 1 76 ? 194.537 124.989 107.674 1.00 148.36 76 LYS A O 1
ATOM 560 N N . GLU A 1 77 ? 192.868 125.954 108.899 1.00 153.29 77 GLU A N 1
ATOM 561 C CA . GLU A 1 77 ? 192.217 124.667 109.259 1.00 153.29 77 GLU A CA 1
ATOM 562 C C . GLU A 1 77 ? 191.852 123.920 107.973 1.00 153.29 77 GLU A C 1
ATOM 563 O O . GLU A 1 77 ? 192.193 122.730 107.870 1.00 153.29 77 GLU A O 1
ATOM 565 N N . ILE A 1 78 ? 191.183 124.600 107.036 1.00 152.03 78 ILE A N 1
ATOM 566 C CA . ILE A 1 78 ? 190.799 123.971 105.737 1.00 152.03 78 ILE A CA 1
ATOM 567 C C . ILE A 1 78 ? 192.042 123.315 105.129 1.00 152.03 78 ILE A C 1
ATOM 568 O O . ILE A 1 78 ? 191.976 122.114 104.810 1.00 152.03 78 ILE A O 1
ATOM 570 N N . GLU A 1 79 ? 193.127 124.080 104.973 1.00 153.01 79 GLU A N 1
ATOM 571 C CA . GLU A 1 79 ? 194.392 123.526 104.422 1.00 153.01 79 GLU A CA 1
ATOM 572 C C . GLU A 1 79 ? 194.751 122.248 105.187 1.00 153.01 79 GLU A C 1
ATOM 573 O O . GLU A 1 79 ? 194.760 121.171 104.560 1.00 153.01 79 GLU A O 1
ATOM 575 N N . LYS A 1 80 ? 195.033 122.371 106.488 1.00 151.74 80 LYS A N 1
ATOM 576 C CA . LYS A 1 80 ? 195.372 121.188 107.325 1.00 151.74 80 LYS A CA 1
ATOM 577 C C . LYS A 1 80 ? 194.510 119.999 106.890 1.00 151.74 80 LYS A C 1
ATOM 578 O O . LYS A 1 80 ? 195.087 118.976 106.474 1.00 151.74 80 LYS A O 1
ATOM 580 N N . LEU A 1 81 ? 193.184 120.133 106.984 1.00 149.47 81 LEU A N 1
ATOM 581 C CA . LEU A 1 81 ? 192.260 119.043 106.570 1.00 149.47 81 LEU A CA 1
ATOM 582 C C . LEU A 1 81 ? 192.684 118.518 105.194 1.00 149.47 81 LEU A C 1
ATOM 583 O O . LEU A 1 81 ? 192.929 117.298 105.100 1.00 149.47 81 LEU A O 1
ATOM 585 N N . LYS A 1 105 ? 183.398 119.747 109.210 1.00 132.13 105 LYS A N 1
ATOM 586 C CA . LYS A 1 105 ? 184.360 119.316 108.160 1.00 132.13 105 LYS A CA 1
ATOM 587 C C . LYS A 1 105 ? 184.526 120.443 107.135 1.00 132.13 105 LYS A C 1
ATOM 588 O O . LYS A 1 105 ? 184.355 121.615 107.518 1.00 132.13 105 LYS A O 1
ATOM 590 N N . ILE A 1 106 ? 184.847 120.094 105.885 1.00 136.12 106 ILE A N 1
ATOM 591 C CA . ILE A 1 106 ? 185.000 121.117 104.808 1.00 136.12 106 ILE A CA 1
ATOM 592 C C . ILE A 1 106 ? 183.670 121.861 104.652 1.00 136.12 106 ILE A C 1
ATOM 593 O O . ILE A 1 106 ? 183.703 123.070 104.358 1.00 136.12 106 ILE A O 1
ATOM 595 N N . SER A 1 107 ? 182.548 121.158 104.837 1.00 134.66 107 SER A N 1
ATOM 596 C CA . SER A 1 107 ? 181.211 121.801 104.742 1.00 134.66 107 SER A CA 1
ATOM 597 C C . SER A 1 107 ? 181.106 122.914 105.789 1.00 134.66 107 SER A C 1
ATOM 598 O O . SER A 1 107 ? 180.791 124.056 105.404 1.00 134.66 107 SER A O 1
ATOM 600 N N . LEU A 1 108 ? 181.362 122.586 107.059 1.00 134.19 108 LEU A N 1
ATOM 601 C CA . LEU A 1 108 ? 181.310 123.600 108.147 1.00 134.19 108 LEU A CA 1
ATOM 602 C C . LEU A 1 108 ? 182.305 124.722 107.835 1.00 134.19 108 LEU A C 1
ATOM 603 O O . LEU A 1 108 ? 181.995 125.887 108.148 1.00 134.19 108 LEU A O 1
ATOM 605 N N . VAL A 1 109 ? 183.455 124.377 107.248 1.00 134.57 109 VAL A N 1
ATOM 606 C CA . VAL A 1 109 ? 184.482 125.399 106.887 1.00 134.57 109 VAL A CA 1
ATOM 607 C C . VAL A 1 109 ? 183.848 126.407 105.924 1.00 134.57 109 VAL A C 1
ATOM 608 O O . VAL A 1 109 ? 183.880 127.614 106.230 1.00 134.57 109 VAL A O 1
ATOM 612 N N . GLU A 1 110 ? 183.296 125.922 104.808 1.00 134.83 110 GLU A N 1
ATOM 613 C CA . GLU A 1 110 ? 182.653 126.813 103.805 1.00 134.83 110 GLU A CA 1
ATOM 614 C C . GLU A 1 110 ? 181.530 127.605 104.481 1.00 134.83 110 GLU A C 1
ATOM 615 O O . GLU A 1 110 ? 181.350 128.783 104.128 1.00 134.83 110 GLU A O 1
ATOM 617 N N . ASN A 1 111 ? 180.803 126.974 105.408 1.00 134.27 111 ASN A N 1
ATOM 618 C CA . ASN A 1 111 ? 179.700 127.663 106.129 1.00 134.27 111 ASN A CA 1
ATOM 619 C C . ASN A 1 111 ? 180.267 128.886 106.857 1.00 134.27 111 ASN A C 1
ATOM 620 O O . ASN A 1 111 ? 179.766 130.002 106.615 1.00 134.27 111 ASN A O 1
ATOM 622 N N . LYS A 1 112 ? 181.274 128.677 107.710 1.00 131.45 112 LYS A N 1
ATOM 623 C CA . LYS A 1 112 ? 181.904 129.796 108.460 1.00 131.45 112 LYS A CA 1
ATOM 624 C C . LYS A 1 112 ? 182.428 130.838 107.467 1.00 131.45 112 LYS A C 1
ATOM 625 O O . LYS A 1 112 ? 182.316 132.041 107.764 1.00 131.45 112 LYS A O 1
ATOM 627 N N . ILE A 1 113 ? 182.981 130.388 106.337 1.00 130.43 113 ILE A N 1
ATOM 628 C CA . ILE A 1 113 ? 183.527 131.322 105.306 1.00 130.43 113 ILE A CA 1
ATOM 629 C C . ILE A 1 113 ? 182.403 132.255 104.843 1.00 130.43 113 ILE A C 1
ATOM 630 O O . ILE A 1 113 ? 182.592 133.485 104.916 1.00 130.43 113 ILE A O 1
ATOM 632 N N . GLU A 1 114 ? 181.282 131.687 104.385 1.00 129.67 114 GLU A N 1
ATOM 633 C CA . GLU A 1 114 ? 180.133 132.502 103.906 1.00 129.67 114 GLU A CA 1
ATOM 634 C C . GLU A 1 114 ? 179.642 133.407 105.041 1.00 129.67 114 GLU A C 1
ATOM 635 O O . GLU A 1 114 ? 179.273 134.559 104.754 1.00 129.67 114 GLU A O 1
ATOM 637 N N . ASP A 1 115 ? 179.647 132.902 106.278 1.00 127.27 115 ASP A N 1
ATOM 638 C CA . ASP A 1 115 ? 179.237 133.729 107.444 1.00 127.27 115 ASP A CA 1
ATOM 639 C C . ASP A 1 115 ? 180.174 134.937 107.546 1.00 127.27 115 ASP A C 1
ATOM 640 O O . ASP A 1 115 ? 179.685 136.079 107.408 1.00 127.27 115 ASP A O 1
ATOM 642 N N . TYR A 1 116 ? 181.468 134.688 107.769 1.00 125.71 116 TYR A N 1
ATOM 643 C CA . TYR A 1 116 ? 182.462 135.787 107.883 1.00 125.71 116 TYR A CA 1
ATOM 644 C C . TYR A 1 116 ? 182.364 136.695 106.653 1.00 125.71 116 TYR A C 1
ATOM 645 O O . TYR A 1 116 ? 182.526 137.920 106.800 1.00 125.71 116 TYR A O 1
ATOM 647 N N . LYS A 1 117 ? 182.115 136.106 105.479 1.00 120.95 117 LYS A N 1
ATOM 648 C CA . LYS A 1 117 ? 181.996 136.901 104.228 1.00 120.95 117 LYS A CA 1
ATOM 649 C C . LYS A 1 117 ? 180.925 137.979 104.420 1.00 120.95 117 LYS A C 1
ATOM 650 O O . LYS A 1 117 ? 181.285 139.172 104.400 1.00 120.95 117 LYS A O 1
ATOM 652 N N . LEU A 1 118 ? 179.666 137.569 104.601 1.00 117.47 118 LEU A N 1
ATOM 653 C CA . LEU A 1 118 ? 178.548 138.534 104.788 1.00 117.47 118 LEU A CA 1
ATOM 654 C C . LEU A 1 118 ? 178.873 139.479 105.950 1.00 117.47 118 LEU A C 1
ATOM 655 O O . LEU A 1 118 ? 178.497 140.665 105.867 1.00 117.47 118 LEU A O 1
ATOM 657 N N . LYS A 1 119 ? 179.529 138.967 106.996 1.00 120.63 119 LYS A N 1
ATOM 658 C CA . LYS A 1 119 ? 179.916 139.819 108.152 1.00 120.63 119 LYS A CA 1
ATOM 659 C C . LYS A 1 119 ? 180.722 141.016 107.636 1.00 120.63 119 LYS A C 1
ATOM 660 O O . LYS A 1 119 ? 180.230 142.158 107.756 1.00 120.63 119 LYS A O 1
ATOM 662 N N . ILE A 1 120 ? 181.909 140.758 107.082 1.00 112.02 120 ILE A N 1
ATOM 663 C CA . ILE A 1 120 ? 182.769 141.850 106.534 1.00 112.02 120 ILE A CA 1
ATOM 664 C C . ILE A 1 120 ? 181.932 142.704 105.576 1.00 112.02 120 ILE A C 1
ATOM 665 O O . ILE A 1 120 ? 182.061 143.937 105.626 1.00 112.02 120 ILE A O 1
ATOM 670 N N . VAL A 1 121 ? 181.115 142.065 104.734 1.00 109.35 121 VAL A N 1
ATOM 671 C CA . VAL A 1 121 ? 180.245 142.810 103.775 1.00 109.35 121 VAL A CA 1
ATOM 672 C C . VAL A 1 121 ? 179.516 143.927 104.531 1.00 109.35 121 VAL A C 1
ATOM 673 O O . VAL A 1 121 ? 179.821 145.113 104.278 1.00 109.35 121 VAL A O 1
ATOM 677 N N . GLU A 1 122 ? 178.586 143.557 105.418 1.00 100.92 122 GLU A N 1
ATOM 678 C CA . GLU A 1 122 ? 177.825 144.572 106.196 1.00 100.92 122 GLU A CA 1
ATOM 679 C C . GLU A 1 122 ? 178.820 145.469 106.936 1.00 100.92 122 GLU A C 1
ATOM 680 O O . GLU A 1 122 ? 178.613 146.702 106.947 1.00 100.92 122 GLU A O 1
ATOM 682 N N . LEU A 1 123 ? 179.856 144.870 107.527 1.00 100.70 123 LEU A N 1
ATOM 683 C CA . LEU A 1 123 ? 180.864 145.629 108.255 1.00 100.70 123 LEU A CA 1
ATOM 684 C C . LEU A 1 123 ? 181.503 146.687 107.365 1.00 100.70 123 LEU A C 1
ATOM 685 O O . LEU A 1 123 ? 181.813 147.792 107.823 1.00 100.70 123 LEU A O 1
ATOM 690 N N . ASN A 1 124 ? 181.724 146.360 106.093 1.00 103.05 124 ASN A N 1
ATOM 691 C CA . ASN A 1 124 ? 182.280 147.340 105.168 1.00 103.05 124 ASN A CA 1
ATOM 692 C C . ASN A 1 124 ? 181.298 148.476 104.920 1.00 103.05 124 ASN A C 1
ATOM 693 O O . ASN A 1 124 ? 181.703 149.635 104.783 1.00 103.05 124 ASN A O 1
ATOM 695 N N . LYS A 1 125 ? 180.002 148.165 104.858 1.00 100.16 125 LYS A N 1
ATOM 696 C CA . LYS A 1 125 ? 179.002 149.226 104.773 1.00 100.16 125 LYS A CA 1
ATOM 697 C C . LYS A 1 125 ? 179.073 150.143 105.990 1.00 100.16 125 LYS A C 1
ATOM 698 O O . LYS A 1 125 ? 179.029 151.375 105.860 1.00 100.16 125 LYS A O 1
ATOM 700 N N . ILE A 1 126 ? 179.196 149.554 107.183 1.00 94.20 126 ILE A N 1
ATOM 701 C CA . ILE A 1 126 ? 179.315 150.348 108.406 1.00 94.20 126 ILE A CA 1
ATOM 702 C C . ILE A 1 126 ? 180.547 151.242 108.345 1.00 94.20 126 ILE A C 1
ATOM 703 O O . ILE A 1 126 ? 180.489 152.436 108.664 1.00 94.20 126 ILE A O 1
ATOM 708 N N . LEU A 1 127 ? 181.682 150.675 107.933 1.00 98.61 127 LEU A N 1
ATOM 709 C CA . LEU A 1 127 ? 182.916 151.450 107.875 1.00 98.61 127 LEU A CA 1
ATOM 710 C C . LEU A 1 127 ? 182.816 152.576 106.857 1.00 98.61 127 LEU A C 1
ATOM 711 O O . LEU A 1 127 ? 183.314 153.682 107.094 1.00 98.61 127 LEU A O 1
ATOM 716 N N . GLU A 1 128 ? 182.182 152.317 105.714 1.00 99.57 128 GLU A N 1
ATOM 717 C CA . GLU A 1 128 ? 182.002 153.371 104.724 1.00 99.57 128 GLU A CA 1
ATOM 718 C C . GLU A 1 128 ? 181.139 154.495 105.276 1.00 99.57 128 GLU A C 1
ATOM 719 O O . GLU A 1 128 ? 181.426 155.676 105.050 1.00 99.57 128 GLU A O 1
ATOM 721 N N . GLU A 1 129 ? 180.073 154.150 106.001 1.00 94.36 129 GLU A N 1
ATOM 722 C CA . GLU A 1 129 ? 179.188 155.192 106.511 1.00 94.36 129 GLU A CA 1
ATOM 723 C C . GLU A 1 129 ? 179.805 155.959 107.673 1.00 94.36 129 GLU A C 1
ATOM 724 O O . GLU A 1 129 ? 179.464 157.128 107.886 1.00 94.36 129 GLU A O 1
ATOM 730 N N . THR A 1 130 ? 180.703 155.336 108.435 1.00 94.52 130 THR A N 1
ATOM 731 C CA . THR A 1 130 ? 181.321 156.030 109.559 1.00 94.52 130 THR A CA 1
ATOM 732 C C . THR A 1 130 ? 182.558 156.825 109.164 1.00 94.52 130 THR A C 1
ATOM 733 O O . THR A 1 130 ? 183.111 157.545 110.003 1.00 94.52 130 THR A O 1
ATOM 737 N N . GLN A 1 131 ? 183.018 156.708 107.919 1.00 101.91 131 GLN A N 1
ATOM 738 C CA . GLN A 1 131 ? 184.192 157.455 107.483 1.00 101.91 131 GLN A CA 1
ATOM 739 C C . GLN A 1 131 ? 183.848 158.676 106.643 1.00 101.91 131 GLN A C 1
ATOM 740 O O . GLN A 1 131 ? 184.761 159.279 106.070 1.00 101.91 131 GLN A O 1
ATOM 742 N N . LYS A 1 132 ? 182.571 159.053 106.551 1.00 100.34 132 LYS A N 1
ATOM 743 C CA . LYS A 1 132 ? 182.180 160.164 105.692 1.00 100.34 132 LYS A CA 1
ATOM 744 C C . LYS A 1 132 ? 182.752 161.497 106.159 1.00 100.34 132 LYS A C 1
ATOM 745 O O . LYS A 1 132 ? 182.982 162.379 105.323 1.00 100.34 132 LYS A O 1
ATOM 747 N N . GLU A 1 133 ? 182.978 161.664 107.465 1.00 105.41 133 GLU A N 1
ATOM 748 C CA . GLU A 1 133 ? 183.624 162.860 108.018 1.00 105.41 133 GLU A CA 1
ATOM 749 C C . GLU A 1 133 ? 182.869 164.137 107.650 1.00 105.41 133 GLU A C 1
ATOM 750 O O . GLU A 1 133 ? 183.410 165.035 107.004 1.00 105.41 133 GLU A O 1
ATOM 752 N N . ARG A 1 134 ? 181.601 164.216 108.059 1.00 81.65 134 ARG A N 1
ATOM 753 C CA . ARG A 1 134 ? 180.803 165.399 107.754 1.00 81.65 134 ARG A CA 1
ATOM 754 C C . ARG A 1 134 ? 180.993 166.491 108.803 1.00 81.65 134 ARG A C 1
ATOM 755 O O . ARG A 1 134 ? 180.891 167.682 108.487 1.00 81.65 134 ARG A O 1
ATOM 763 N N . MET A 1 135 ? 181.271 166.110 110.049 1.00 71.40 135 MET A N 1
ATOM 764 C CA . MET A 1 135 ? 181.442 167.068 111.137 1.00 71.40 135 MET A CA 1
ATOM 765 C C . MET A 1 135 ? 182.361 166.478 112.197 1.00 71.40 135 MET A C 1
ATOM 766 O O . MET A 1 135 ? 182.478 165.258 112.336 1.00 71.40 135 MET A O 1
ATOM 771 N N . ASP A 1 136 ? 183.017 167.365 112.939 1.00 64.30 136 ASP A N 1
ATOM 772 C CA . ASP A 1 136 ? 183.760 166.984 114.140 1.00 64.30 136 ASP A CA 1
ATOM 773 C C . ASP A 1 136 ? 182.944 167.307 115.392 1.00 64.30 136 ASP A C 1
ATOM 774 O O . ASP A 1 136 ? 183.286 168.176 116.194 1.00 64.30 136 ASP A O 1
ATOM 779 N N . ILE A 1 137 ? 181.840 166.575 115.542 1.00 59.97 137 ILE A N 1
ATOM 780 C CA . ILE A 1 137 ? 180.853 166.886 116.574 1.00 59.97 137 ILE A CA 1
ATOM 781 C C . ILE A 1 137 ? 181.450 166.693 117.962 1.00 59.97 137 ILE A C 1
ATOM 782 O O . ILE A 1 137 ? 181.236 167.508 118.872 1.00 59.97 137 ILE A O 1
ATOM 787 N N . GLN A 1 138 ? 182.201 165.606 118.147 1.00 56.21 138 GLN A N 1
ATOM 788 C CA . GLN A 1 138 ? 182.760 165.290 119.457 1.00 56.21 138 GLN A CA 1
ATOM 789 C C . GLN A 1 138 ? 183.603 166.438 119.990 1.00 56.21 138 GLN A C 1
ATOM 790 O O . GLN A 1 138 ? 183.413 166.884 121.126 1.00 56.21 138 GLN A O 1
ATOM 796 N N . LYS A 1 139 ? 184.536 166.937 119.180 1.00 59.05 139 LYS A N 1
ATOM 797 C CA . LYS A 1 139 ? 185.438 167.976 119.661 1.00 59.05 139 LYS A CA 1
ATOM 798 C C . LYS A 1 139 ? 184.729 169.301 119.895 1.00 59.05 139 LYS A C 1
ATOM 799 O O . LYS A 1 139 ? 185.007 169.973 120.897 1.00 59.05 139 LYS A O 1
ATOM 801 N N . GLU A 1 140 ? 183.817 169.694 119.004 1.00 59.98 140 GLU A N 1
ATOM 802 C CA . GLU A 1 140 ? 183.100 170.947 119.207 1.00 59.98 140 GLU A CA 1
ATOM 803 C C . GLU A 1 140 ? 182.304 170.902 120.506 1.00 59.98 140 GLU A C 1
ATOM 804 O O . GLU A 1 140 ? 182.341 171.845 121.303 1.00 59.98 140 GLU A O 1
ATOM 810 N N . PHE A 1 141 ? 181.607 169.789 120.759 1.00 41.46 141 PHE A N 1
ATOM 811 C CA . PHE A 1 141 ? 180.826 169.690 121.987 1.00 41.46 141 PHE A CA 1
ATOM 812 C C . PHE A 1 141 ? 181.729 169.649 123.211 1.00 41.46 141 PHE A C 1
ATOM 813 O O . PHE A 1 141 ? 181.465 170.335 124.207 1.00 41.46 141 PHE A O 1
ATOM 821 N N . LYS A 1 142 ? 182.816 168.875 123.142 1.00 47.81 142 LYS A N 1
ATOM 822 C CA . LYS A 1 142 ? 183.725 168.741 124.274 1.00 47.81 142 LYS A CA 1
ATOM 823 C C . LYS A 1 142 ? 184.318 170.085 124.666 1.00 47.81 142 LYS A C 1
ATOM 824 O O . LYS A 1 142 ? 184.424 170.401 125.856 1.00 47.81 142 LYS A O 1
ATOM 830 N N . GLU A 1 143 ? 184.713 170.891 123.682 1.00 47.27 143 GLU A N 1
ATOM 831 C CA . GLU A 1 143 ? 185.283 172.195 124.000 1.00 47.27 143 GLU A CA 1
ATOM 832 C C . GLU A 1 143 ? 184.214 173.185 124.445 1.00 47.27 143 GLU A C 1
ATOM 833 O O . GLU A 1 143 ? 184.431 173.956 125.384 1.00 47.27 143 GLU A O 1
ATOM 839 N N . LYS A 1 144 ? 183.054 173.188 123.784 1.00 45.41 144 LYS A N 1
ATOM 840 C CA . LYS A 1 144 ? 182.084 174.248 124.018 1.00 45.41 144 LYS A CA 1
ATOM 841 C C . LYS A 1 144 ? 181.301 174.071 125.310 1.00 45.41 144 LYS A C 1
ATOM 842 O O . LYS A 1 144 ? 181.020 175.069 125.979 1.00 45.41 144 LYS A O 1
ATOM 848 N N . TYR A 1 145 ? 180.934 172.844 125.683 1.00 38.94 145 TYR A N 1
ATOM 849 C CA . TYR A 1 145 ? 180.099 172.685 126.871 1.00 38.94 145 TYR A CA 1
ATOM 850 C C . TYR A 1 145 ? 180.773 171.916 128.000 1.00 38.94 145 TYR A C 1
ATOM 851 O O . TYR A 1 145 ? 180.908 172.433 129.112 1.00 38.94 145 TYR A O 1
ATOM 860 N N . VAL A 1 146 ? 181.202 170.684 127.724 1.00 40.90 146 VAL A N 1
ATOM 861 C CA . VAL A 1 146 ? 181.552 169.767 128.804 1.00 40.90 146 VAL A CA 1
ATOM 862 C C . VAL A 1 146 ? 182.815 170.205 129.534 1.00 40.90 146 VAL A C 1
ATOM 863 O O . VAL A 1 146 ? 182.886 170.116 130.765 1.00 40.90 146 VAL A O 1
ATOM 867 N N . ASP A 1 147 ? 183.830 170.679 128.813 1.00 46.02 147 ASP A N 1
ATOM 868 C CA . ASP A 1 147 ? 185.033 171.156 129.485 1.00 46.02 147 ASP A CA 1
ATOM 869 C C . ASP A 1 147 ? 184.805 172.440 130.269 1.00 46.02 147 ASP A C 1
ATOM 870 O O . ASP A 1 147 ? 185.628 172.775 131.127 1.00 46.02 147 ASP A O 1
ATOM 875 N N . ASP A 1 148 ? 183.716 173.161 129.999 1.00 44.97 148 ASP A N 1
ATOM 876 C CA . ASP A 1 148 ? 183.370 174.371 130.733 1.00 44.97 148 ASP A CA 1
ATOM 877 C C . ASP A 1 148 ? 181.952 174.291 131.282 1.00 44.97 148 ASP A C 1
ATOM 878 O O . ASP A 1 148 ? 181.184 175.249 131.177 1.00 44.97 148 ASP A O 1
ATOM 883 N N . LEU A 1 149 ? 181.587 173.146 131.863 1.00 39.75 149 LEU A N 1
ATOM 884 C CA . LEU A 1 149 ? 180.246 172.996 132.419 1.00 39.75 149 LEU A CA 1
ATOM 885 C C . LEU A 1 149 ? 180.050 173.896 133.630 1.00 39.75 149 LEU A C 1
ATOM 886 O O . LEU A 1 149 ? 178.927 174.325 133.917 1.00 39.75 149 LEU A O 1
ATOM 891 N N . TYR A 1 150 ? 181.133 174.188 134.354 1.00 53.10 150 TYR A N 1
ATOM 892 C CA . TYR A 1 150 ? 181.051 175.083 135.503 1.00 53.10 150 TYR A CA 1
ATOM 893 C C . TYR A 1 150 ? 180.406 176.406 135.108 1.00 53.10 150 TYR A C 1
ATOM 894 O O . TYR A 1 150 ? 179.430 176.845 135.724 1.00 53.10 150 TYR A O 1
ATOM 903 N N . GLN A 1 151 ? 180.924 177.041 134.057 1.00 50.73 151 GLN A N 1
ATOM 904 C CA . GLN A 1 151 ? 180.410 178.346 133.660 1.00 50.73 151 GLN A CA 1
ATOM 905 C C . GLN A 1 151 ? 179.046 178.226 132.995 1.00 50.73 151 GLN A C 1
ATOM 906 O O . GLN A 1 151 ? 178.223 179.142 133.095 1.00 50.73 151 GLN A O 1
ATOM 912 N N . VAL A 1 152 ? 178.790 177.113 132.305 1.00 42.73 152 VAL A N 1
ATOM 913 C CA . VAL A 1 152 ? 177.505 176.942 131.630 1.00 42.73 152 VAL A CA 1
ATOM 914 C C . VAL A 1 152 ? 176.377 176.855 132.645 1.00 42.73 152 VAL A C 1
ATOM 915 O O . VAL A 1 152 ? 175.269 177.353 132.403 1.00 42.73 152 VAL A O 1
ATOM 919 N N . LEU A 1 153 ? 176.637 176.241 133.799 1.00 39.68 153 LEU A N 1
ATOM 920 C CA . LEU A 1 153 ? 175.627 176.143 134.842 1.00 39.68 153 LEU A CA 1
ATOM 921 C C . LEU A 1 153 ? 175.180 177.505 135.345 1.00 39.68 153 LEU A C 1
ATOM 922 O O . LEU A 1 153 ? 174.102 177.604 135.937 1.00 39.68 153 LEU A O 1
ATOM 927 N N . ASP A 1 154 ? 175.963 178.555 135.114 1.00 44.13 154 ASP A N 1
ATOM 928 C CA . ASP A 1 154 ? 175.607 179.888 135.578 1.00 44.13 154 ASP A CA 1
ATOM 929 C C . ASP A 1 154 ? 174.375 180.453 134.892 1.00 44.13 154 ASP A C 1
ATOM 930 O O . ASP A 1 154 ? 173.962 181.564 135.240 1.00 44.13 154 ASP A O 1
ATOM 932 N N . LYS A 1 155 ? 173.782 179.740 133.932 1.00 44.97 155 LYS A N 1
ATOM 933 C CA . LYS A 1 155 ? 172.564 180.235 133.301 1.00 44.97 155 LYS A CA 1
ATOM 934 C C . LYS A 1 155 ? 171.402 180.282 134.284 1.00 44.97 155 LYS A C 1
ATOM 935 O O . LYS A 1 155 ? 170.444 181.036 134.078 1.00 44.97 155 LYS A O 1
ATOM 941 N N . ILE A 1 156 ? 171.462 179.491 135.345 1.00 37.01 156 ILE A N 1
ATOM 942 C CA . ILE A 1 156 ? 170.477 179.530 136.424 1.00 37.01 156 ILE A CA 1
ATOM 943 C C . ILE A 1 156 ? 171.037 180.396 137.547 1.00 37.01 156 ILE A C 1
ATOM 944 O O . ILE A 1 156 ? 172.183 180.182 137.963 1.00 37.01 156 ILE A O 1
ATOM 949 N N . PRO A 1 157 ? 170.289 181.372 138.044 1.00 35.49 157 PRO A N 1
ATOM 950 C CA . PRO A 1 157 ? 170.845 182.365 138.987 1.00 35.49 157 PRO A CA 1
ATOM 951 C C . PRO A 1 157 ? 171.117 181.832 140.392 1.00 35.49 157 PRO A C 1
ATOM 952 O O . PRO A 1 157 ? 170.342 181.993 141.331 1.00 35.49 157 PRO A O 1
ATOM 956 N N . PHE A 1 158 ? 172.259 181.166 140.542 1.00 37.14 158 PHE A N 1
ATOM 957 C CA . PHE A 1 158 ? 172.732 180.791 141.867 1.00 37.14 158 PHE A CA 1
ATOM 958 C C . PHE A 1 158 ? 172.941 182.035 142.716 1.00 37.14 158 PHE A C 1
ATOM 959 O O . PHE A 1 158 ? 173.792 182.871 142.408 1.00 37.14 158 PHE A O 1
ATOM 967 N N . LYS A 1 159 ? 172.153 182.164 143.783 1.00 41.42 159 LYS A N 1
ATOM 968 C CA . LYS A 1 159 ? 172.344 183.290 144.691 1.00 41.42 159 LYS A CA 1
ATOM 969 C C . LYS A 1 159 ? 173.702 183.218 145.374 1.00 41.42 159 LYS A C 1
ATOM 970 O O . LYS A 1 159 ? 174.398 184.232 145.486 1.00 41.42 159 LYS A O 1
ATOM 976 N N . HIS A 1 160 ? 174.088 182.033 145.831 1.00 47.88 160 HIS A N 1
ATOM 977 C CA . HIS A 1 160 ? 175.445 181.758 146.285 1.00 47.88 160 HIS A CA 1
ATOM 978 C C . HIS A 1 160 ? 176.139 181.031 145.143 1.00 47.88 160 HIS A C 1
ATOM 979 O O . HIS A 1 160 ? 175.685 179.967 144.714 1.00 47.88 160 HIS A O 1
ATOM 986 N N . LEU A 1 161 ? 177.231 181.606 144.643 1.00 48.44 161 LEU A N 1
ATOM 987 C CA . LEU A 1 161 ? 177.816 181.110 143.404 1.00 48.44 161 LEU A CA 1
ATOM 988 C C . LEU A 1 161 ? 178.742 179.920 143.607 1.00 48.44 161 LEU A C 1
ATOM 989 O O . LEU A 1 161 ? 179.104 179.269 142.625 1.00 48.44 161 LEU A O 1
ATOM 994 N N . ASP A 1 162 ? 179.138 179.616 144.842 1.00 45.48 162 ASP A N 1
ATOM 995 C CA . ASP A 1 162 ? 180.104 178.544 145.042 1.00 45.48 162 ASP A CA 1
ATOM 996 C C . ASP A 1 162 ? 179.467 177.163 145.006 1.00 45.48 162 ASP A C 1
ATOM 997 O O . ASP A 1 162 ? 180.188 176.167 144.894 1.00 45.48 162 ASP A O 1
ATOM 1002 N N . ASN A 1 163 ? 178.137 177.075 145.079 1.00 40.88 163 ASN A N 1
ATOM 1003 C CA . ASN A 1 163 ? 177.483 175.772 145.045 1.00 40.88 163 ASN A CA 1
ATOM 1004 C C . ASN A 1 163 ? 177.749 175.025 143.745 1.00 40.88 163 ASN A C 1
ATOM 1005 O O . ASN A 1 163 ? 177.557 173.805 143.697 1.00 40.88 163 ASN A O 1
ATOM 1010 N N . LYS A 1 164 ? 178.177 175.727 142.693 1.00 42.05 164 LYS A N 1
ATOM 1011 C CA . LYS A 1 164 ? 178.481 175.063 141.432 1.00 42.05 164 LYS A CA 1
ATOM 1012 C C . LYS A 1 164 ? 179.484 173.940 141.630 1.00 42.05 164 LYS A C 1
ATOM 1013 O O . LYS A 1 164 ? 179.379 172.886 140.997 1.00 42.05 164 LYS A O 1
ATOM 1019 N N . SER A 1 165 ? 180.471 174.150 142.502 1.00 53.06 165 SER A N 1
ATOM 1020 C CA . SER A 1 165 ? 181.496 173.134 142.705 1.00 53.06 165 SER A CA 1
ATOM 1021 C C . SER A 1 165 ? 180.905 171.862 143.299 1.00 53.06 165 SER A C 1
ATOM 1022 O O . SER A 1 165 ? 181.259 170.752 142.882 1.00 53.06 165 SER A O 1
ATOM 1025 N N . LEU A 1 166 ? 179.992 172.001 144.263 1.00 46.16 166 LEU A N 1
ATOM 1026 C CA . LEU A 1 166 ? 179.335 170.835 144.849 1.00 46.16 166 LEU A CA 1
ATOM 1027 C C . LEU A 1 166 ? 178.517 170.077 143.811 1.00 46.16 166 LEU A C 1
ATOM 1028 O O . LEU A 1 166 ? 178.605 168.846 143.714 1.00 46.16 166 LEU A O 1
ATOM 1033 N N . VAL A 1 167 ? 177.724 170.802 143.020 1.00 38.19 167 VAL A N 1
ATOM 1034 C CA . VAL A 1 167 ? 176.882 170.161 142.017 1.00 38.19 167 VAL A CA 1
ATOM 1035 C C . VAL A 1 167 ? 177.737 169.438 140.985 1.00 38.19 167 VAL A C 1
ATOM 1036 O O . VAL A 1 167 ? 177.455 168.294 140.612 1.00 38.19 167 VAL A O 1
ATOM 1040 N N . THR A 1 168 ? 178.800 170.090 140.510 1.00 40.82 168 THR A N 1
ATOM 1041 C CA . THR A 1 168 ? 179.621 169.469 139.478 1.00 40.82 168 THR A CA 1
ATOM 1042 C C . THR A 1 168 ? 180.388 168.271 140.025 1.00 40.82 168 THR A C 1
ATOM 1043 O O . THR A 1 168 ? 180.537 167.261 139.330 1.00 40.82 168 THR A O 1
ATOM 1047 N N . GLN A 1 169 ? 180.849 168.338 141.278 1.00 51.10 169 GLN A N 1
ATOM 1048 C CA . GLN A 1 169 ? 181.517 167.186 141.871 1.00 51.10 169 GLN A CA 1
ATOM 1049 C C . GLN A 1 169 ? 180.563 166.007 141.990 1.00 51.10 169 GLN A C 1
ATOM 1050 O O . GLN A 1 169 ? 180.895 164.874 141.608 1.00 51.10 169 GLN A O 1
ATOM 1056 N N . ARG A 1 170 ? 179.358 166.261 142.507 1.00 38.96 170 ARG A N 1
ATOM 1057 C CA . ARG A 1 170 ? 178.387 165.187 142.663 1.00 38.96 170 ARG A CA 1
ATOM 1058 C C . ARG A 1 170 ? 178.019 164.580 141.318 1.00 38.96 170 ARG A C 1
ATOM 1059 O O . ARG A 1 170 ? 177.938 163.355 141.187 1.00 38.96 170 ARG A O 1
ATOM 1061 N N . ILE A 1 171 ? 177.812 165.419 140.301 1.00 35.77 171 ILE A N 1
ATOM 1062 C CA . ILE A 1 171 ? 177.417 164.917 138.988 1.00 35.77 171 ILE A CA 1
ATOM 1063 C C . ILE A 1 171 ? 178.540 164.098 138.362 1.00 35.77 171 ILE A C 1
ATOM 1064 O O . ILE A 1 171 ? 178.306 163.023 137.794 1.00 35.77 171 ILE A O 1
ATOM 1069 N N . LYS A 1 172 ? 179.775 164.596 138.445 1.00 37.38 172 LYS A N 1
ATOM 1070 C CA . LYS A 1 172 ? 180.891 163.868 137.859 1.00 37.38 172 LYS A CA 1
ATOM 1071 C C . LYS A 1 172 ? 181.084 162.512 138.520 1.00 37.38 172 LYS A C 1
ATOM 1072 O O . LYS A 1 172 ? 181.385 161.532 137.833 1.00 37.38 172 LYS A O 1
ATOM 1078 N N . ALA A 1 173 ? 180.920 162.426 139.842 1.00 36.62 173 ALA A N 1
ATOM 1079 C CA . ALA A 1 173 ? 181.034 161.115 140.477 1.00 36.62 173 ALA A CA 1
ATOM 1080 C C . ALA A 1 173 ? 179.855 160.209 140.126 1.00 36.62 173 ALA A C 1
ATOM 1081 O O . ALA A 1 173 ? 180.035 159.005 139.878 1.00 36.62 173 ALA A O 1
ATOM 1083 N N . ASP A 1 174 ? 178.645 160.772 140.100 1.00 38.86 174 ASP A N 1
ATOM 1084 C CA . ASP A 1 174 ? 177.447 159.975 139.874 1.00 38.86 174 ASP A CA 1
ATOM 1085 C C . ASP A 1 174 ? 177.435 159.363 138.482 1.00 38.86 174 ASP A C 1
ATOM 1086 O O . ASP A 1 174 ? 177.053 158.200 138.319 1.00 38.86 174 ASP A O 1
ATOM 1088 N N . ILE A 1 175 ? 177.830 160.130 137.463 1.00 36.59 175 ILE A N 1
ATOM 1089 C CA . ILE A 1 175 ? 177.838 159.583 136.108 1.00 36.59 175 ILE A CA 1
ATOM 1090 C C . ILE A 1 175 ? 178.853 158.455 135.984 1.00 36.59 175 ILE A C 1
ATOM 1091 O O . ILE A 1 175 ? 178.593 157.448 135.320 1.00 36.59 175 ILE A O 1
ATOM 1096 N N . LYS A 1 176 ? 180.013 158.588 136.629 1.00 41.43 176 LYS A N 1
ATOM 1097 C CA . LYS A 1 176 ? 181.005 157.521 136.560 1.00 41.43 176 LYS A CA 1
ATOM 1098 C C . LYS A 1 176 ? 180.487 156.249 137.214 1.00 41.43 176 LYS A C 1
ATOM 1099 O O . LYS A 1 176 ? 180.620 155.153 136.653 1.00 41.43 176 LYS A O 1
ATOM 1105 N N . SER A 1 177 ? 179.871 156.375 138.393 1.00 43.27 177 SER A N 1
ATOM 1106 C CA . SER A 1 177 ? 179.336 155.187 139.056 1.00 43.27 177 SER A CA 1
ATOM 1107 C C . SER A 1 177 ? 178.206 154.554 138.247 1.00 43.27 177 SER A C 1
ATOM 1108 O O . SER A 1 177 ? 178.164 153.328 138.073 1.00 43.27 177 SER A O 1
ATOM 1111 N N . ASP A 1 178 ? 177.286 155.373 137.733 1.00 43.69 178 ASP A N 1
ATOM 1112 C CA . ASP A 1 178 ? 176.173 154.843 136.957 1.00 43.69 178 ASP A CA 1
ATOM 1113 C C . ASP A 1 178 ? 176.649 154.183 135.672 1.00 43.69 178 ASP A C 1
ATOM 1114 O O . ASP A 1 178 ? 176.071 153.181 135.242 1.00 43.69 178 ASP A O 1
ATOM 1119 N N . LYS A 1 179 ? 177.690 154.731 135.043 1.00 41.75 179 LYS A N 1
ATOM 1120 C CA . LYS A 1 179 ? 178.282 154.090 133.875 1.00 41.75 179 LYS A CA 1
ATOM 1121 C C . LYS A 1 179 ? 178.908 152.753 134.240 1.00 41.75 179 LYS A C 1
ATOM 1122 O O . LYS A 1 179 ? 178.771 151.772 133.502 1.00 41.75 179 LYS A O 1
ATOM 1124 N N . SER A 1 180 ? 179.607 152.697 135.375 1.00 45.62 180 SER A N 1
ATOM 1125 C CA . SER A 1 180 ? 180.162 151.428 135.829 1.00 45.62 180 SER A CA 1
ATOM 1126 C C . SER A 1 180 ? 179.078 150.401 136.120 1.00 45.62 180 SER A C 1
ATOM 1127 O O . SER A 1 180 ? 179.335 149.197 136.012 1.00 45.62 180 SER A O 1
ATOM 1130 N N . ASN A 1 181 ? 177.875 150.845 136.485 1.00 44.50 181 ASN A N 1
ATOM 1131 C CA . ASN A 1 181 ? 176.786 149.913 136.758 1.00 44.50 181 ASN A CA 1
ATOM 1132 C C . ASN A 1 181 ? 176.208 149.283 135.496 1.00 44.50 181 ASN A C 1
ATOM 1133 O O . ASN A 1 181 ? 175.561 148.236 135.587 1.00 44.50 181 ASN A O 1
ATOM 1138 N N . GLY A 1 182 ? 176.415 149.887 134.330 1.00 42.59 182 GLY A N 1
ATOM 1139 C CA . GLY A 1 182 ? 175.860 149.333 133.110 1.00 42.59 182 GLY A CA 1
ATOM 1140 C C . GLY A 1 182 ? 174.845 150.232 132.436 1.00 42.59 182 GLY A C 1
ATOM 1141 O O . GLY A 1 182 ? 173.879 149.753 131.837 1.00 42.59 182 GLY A O 1
ATOM 1142 N N . LEU A 1 183 ? 175.052 151.545 132.540 1.00 43.40 183 LEU A N 1
ATOM 1143 C CA . LEU A 1 183 ? 174.124 152.497 131.942 1.00 43.40 183 LEU A CA 1
ATOM 1144 C C . LEU A 1 183 ? 174.074 152.356 130.426 1.00 43.40 183 LEU A C 1
ATOM 1145 O O . LEU A 1 183 ? 172.993 152.398 129.828 1.00 43.40 183 LEU A O 1
ATOM 1150 N N . LEU A 1 184 ? 175.234 152.194 129.788 1.00 44.57 184 LEU A N 1
ATOM 1151 C CA . LEU A 1 184 ? 175.301 152.282 128.332 1.00 44.57 184 LEU A CA 1
ATOM 1152 C C . LEU A 1 184 ? 174.571 151.128 127.657 1.00 44.57 184 LEU A C 1
ATOM 1153 O O . LEU A 1 184 ? 173.908 151.323 126.632 1.00 44.57 184 LEU A O 1
ATOM 1158 N N . LYS A 1 185 ? 174.673 149.923 128.216 1.00 46.03 185 LYS A N 1
ATOM 1159 C CA . LYS A 1 185 ? 174.161 148.735 127.547 1.00 46.03 185 LYS A CA 1
ATOM 1160 C C . LYS A 1 185 ? 172.645 148.718 127.424 1.00 46.03 185 LYS A C 1
ATOM 1161 O O . LYS A 1 185 ? 172.116 147.891 126.678 1.00 46.03 185 LYS A O 1
ATOM 1167 N N . GLY A 1 186 ? 171.936 149.600 128.118 1.00 43.01 186 GLY A N 1
ATOM 1168 C CA . GLY A 1 186 ? 170.492 149.630 128.057 1.00 43.01 186 GLY A CA 1
ATOM 1169 C C . GLY A 1 186 ? 169.781 148.979 129.219 1.00 43.01 186 GLY A C 1
ATOM 1170 O O . GLY A 1 186 ? 168.561 148.799 129.150 1.00 43.01 186 GLY A O 1
ATOM 1171 N N . GLU A 1 187 ? 170.502 148.612 130.278 1.00 42.74 187 GLU A N 1
ATOM 1172 C CA . GLU A 1 187 ? 169.868 147.975 131.426 1.00 42.74 187 GLU A CA 1
ATOM 1173 C C . GLU A 1 187 ? 169.053 148.974 132.239 1.00 42.74 187 GLU A C 1
ATOM 1174 O O . GLU A 1 187 ? 167.913 148.693 132.624 1.00 42.74 187 GLU A O 1
ATOM 1180 N N . ARG A 1 188 ? 169.618 150.149 132.506 1.00 41.42 188 ARG A N 1
ATOM 1181 C CA . ARG A 1 188 ? 169.030 151.097 133.437 1.00 41.42 188 ARG A CA 1
ATOM 1182 C C . ARG A 1 188 ? 168.893 152.464 132.785 1.00 41.42 188 ARG A C 1
ATOM 1183 O O . ARG A 1 188 ? 169.564 152.780 131.801 1.00 41.42 188 ARG A O 1
ATOM 1191 N N . SER A 1 189 ? 168.011 153.276 133.355 1.00 41.66 189 SER A N 1
ATOM 1192 C CA . SER A 1 189 ? 167.688 154.583 132.813 1.00 41.66 189 SER A CA 1
ATOM 1193 C C . SER A 1 189 ? 168.596 155.655 133.416 1.00 41.66 189 SER A C 1
ATOM 1194 O O . SER A 1 189 ? 169.432 155.390 134.281 1.00 41.66 189 SER A O 1
ATOM 1197 N N . ILE A 1 190 ? 168.429 156.885 132.943 1.00 38.71 190 ILE A N 1
ATOM 1198 C CA . ILE A 1 190 ? 169.207 158.030 133.400 1.00 38.71 190 ILE A CA 1
ATOM 1199 C C . ILE A 1 190 ? 168.510 158.652 134.601 1.00 38.71 190 ILE A C 1
ATOM 1200 O O . ILE A 1 190 ? 167.277 158.709 134.660 1.00 38.71 190 ILE A O 1
ATOM 1205 N N . ARG A 1 191 ? 169.303 159.120 135.561 1.00 41.85 191 ARG A N 1
ATOM 1206 C CA . ARG A 1 191 ? 168.769 159.634 136.815 1.00 41.85 191 ARG A CA 1
ATOM 1207 C C . ARG A 1 191 ? 167.909 160.872 136.584 1.00 41.85 191 ARG A C 1
ATOM 1208 O O . ARG A 1 191 ? 168.156 161.673 135.680 1.00 41.85 191 ARG A O 1
ATOM 1216 N N . ASN A 1 192 ? 166.878 161.016 137.417 1.00 41.99 192 ASN A N 1
ATOM 1217 C CA . ASN A 1 192 ? 165.801 161.980 137.205 1.00 41.99 192 ASN A CA 1
ATOM 1218 C C . ASN A 1 192 ? 165.473 162.710 138.512 1.00 41.99 192 ASN A C 1
ATOM 1219 O O . ASN A 1 192 ? 164.327 162.720 138.958 1.00 41.99 192 ASN A O 1
ATOM 1224 N N . TYR A 1 193 ? 166.501 163.288 139.142 1.00 37.70 193 TYR A N 1
ATOM 1225 C CA . TYR A 1 193 ? 166.383 163.926 140.456 1.00 37.70 193 TYR A CA 1
ATOM 1226 C C . TYR A 1 193 ? 165.084 164.705 140.626 1.00 37.70 193 TYR A C 1
ATOM 1227 O O . TYR A 1 193 ? 164.642 165.414 139.719 1.00 37.70 193 TYR A O 1
ATOM 1236 N N . LYS A 1 194 ? 164.488 164.573 141.807 1.00 42.37 194 LYS A N 1
ATOM 1237 C CA . LYS A 1 194 ? 163.191 165.144 142.131 1.00 42.37 194 LYS A CA 1
ATOM 1238 C C . LYS A 1 194 ? 163.341 166.396 142.994 1.00 42.37 194 LYS A C 1
ATOM 1239 O O . LYS A 1 194 ? 164.372 166.626 143.631 1.00 42.37 194 LYS A O 1
ATOM 1241 N N . ARG A 1 195 ? 162.272 167.200 143.018 1.00 40.75 195 ARG A N 1
ATOM 1242 C CA . ARG A 1 195 ? 162.292 168.509 143.662 1.00 40.75 195 ARG A CA 1
ATOM 1243 C C . ARG A 1 195 ? 162.557 168.428 145.159 1.00 40.75 195 ARG A C 1
ATOM 1244 O O . ARG A 1 195 ? 162.991 169.419 145.754 1.00 40.75 195 ARG A O 1
ATOM 1252 N N . ASN A 1 196 ? 162.328 167.271 145.778 1.00 43.29 196 ASN A N 1
ATOM 1253 C CA . ASN A 1 196 ? 162.551 167.133 147.212 1.00 43.29 196 ASN A CA 1
ATOM 1254 C C . ASN A 1 196 ? 164.026 167.119 147.592 1.00 43.29 196 ASN A C 1
ATOM 1255 O O . ASN A 1 196 ? 164.332 167.002 148.783 1.00 43.29 196 ASN A O 1
ATOM 1257 N N . PHE A 1 197 ? 164.933 167.233 146.627 1.00 35.05 197 PHE A N 1
ATOM 1258 C CA . PHE A 1 197 ? 166.348 167.063 146.915 1.00 35.05 197 PHE A CA 1
ATOM 1259 C C . PHE A 1 197 ? 166.807 168.124 147.909 1.00 35.05 197 PHE A C 1
ATOM 1260 O O . PHE A 1 197 ? 166.560 169.317 147.693 1.00 35.05 197 PHE A O 1
ATOM 1268 N N . PRO A 1 198 ? 167.458 167.736 149.002 1.00 32.71 198 PRO A N 1
ATOM 1269 C CA . PRO A 1 198 ? 167.854 168.718 150.016 1.00 32.71 198 PRO A CA 1
ATOM 1270 C C . PRO A 1 198 ? 168.963 169.636 149.530 1.00 32.71 198 PRO A C 1
ATOM 1271 O O . PRO A 1 198 ? 169.732 169.297 148.630 1.00 32.71 198 PRO A O 1
ATOM 1275 N N . LEU A 1 199 ? 169.034 170.814 150.142 1.00 30.15 199 LEU A N 1
ATOM 1276 C CA . LEU A 1 199 ? 170.143 171.723 149.900 1.00 30.15 199 LEU A CA 1
ATOM 1277 C C . LEU A 1 199 ? 171.435 171.118 150.436 1.00 30.15 199 LEU A C 1
ATOM 1278 O O . LEU A 1 199 ? 171.422 170.252 151.311 1.00 30.15 199 LEU A O 1
ATOM 1283 N N . MET A 1 200 ? 172.559 171.563 149.892 1.00 28.31 200 MET A N 1
ATOM 1284 C CA . MET A 1 200 ? 173.862 171.080 150.316 1.00 28.31 200 MET A CA 1
ATOM 1285 C C . MET A 1 200 ? 174.701 172.233 150.844 1.00 28.31 200 MET A C 1
ATOM 1286 O O . MET A 1 200 ? 174.543 173.385 150.437 1.00 28.31 200 MET A O 1
ATOM 1288 N N . THR A 1 201 ? 175.610 171.905 151.761 1.00 35.90 201 THR A N 1
ATOM 1289 C CA . THR A 1 201 ? 176.511 172.884 152.352 1.00 35.90 201 THR A CA 1
ATOM 1290 C C . THR A 1 201 ? 177.918 172.318 152.349 1.00 35.90 201 THR A C 1
ATOM 1291 O O . THR A 1 201 ? 178.102 171.101 152.332 1.00 35.90 201 THR A O 1
ATOM 1295 N N . ARG A 1 202 ? 178.905 173.204 152.367 1.00 48.85 202 ARG A N 1
ATOM 1296 C CA . ARG A 1 202 ? 180.286 172.757 152.390 1.00 48.85 202 ARG A CA 1
ATOM 1297 C C . ARG A 1 202 ? 180.670 172.264 153.782 1.00 48.85 202 ARG A C 1
ATOM 1298 O O . ARG A 1 202 ? 179.941 172.442 154.759 1.00 48.85 202 ARG A O 1
ATOM 1306 N N . GLY A 1 203 ? 181.838 171.625 153.856 1.00 43.89 203 GLY A N 1
ATOM 1307 C CA . GLY A 1 203 ? 182.314 171.122 155.135 1.00 43.89 203 GLY A CA 1
ATOM 1308 C C . GLY A 1 203 ? 182.675 172.234 156.100 1.00 43.89 203 GLY A C 1
ATOM 1309 O O . GLY A 1 203 ? 182.007 172.434 157.116 1.00 43.89 203 GLY A O 1
ATOM 1310 N N . ARG A 1 204 ? 183.706 173.016 155.737 1.00 48.89 204 ARG A N 1
ATOM 1311 C CA . ARG A 1 204 ? 184.131 174.123 156.590 1.00 48.89 204 ARG A CA 1
ATOM 1312 C C . ARG A 1 204 ? 183.267 175.376 156.407 1.00 48.89 204 ARG A C 1
ATOM 1313 O O . ARG A 1 204 ? 183.755 176.498 156.542 1.00 48.89 204 ARG A O 1
ATOM 1321 N N . ASP A 1 205 ? 181.987 175.180 156.100 1.00 54.01 205 ASP A N 1
ATOM 1322 C CA . ASP A 1 205 ? 181.060 176.285 155.909 1.00 54.01 205 ASP A CA 1
ATOM 1323 C C . ASP A 1 205 ? 180.129 176.425 157.107 1.00 54.01 205 ASP A C 1
ATOM 1324 O O . ASP A 1 205 ? 179.227 177.273 157.082 1.00 54.01 205 ASP A O 1
ATOM 1329 N N . LEU A 1 206 ? 180.320 175.619 158.149 1.00 47.44 206 LEU A N 1
ATOM 1330 C CA . LEU A 1 206 ? 179.493 175.634 159.350 1.00 47.44 206 LEU A CA 1
ATOM 1331 C C . LEU A 1 206 ? 180.417 175.822 160.543 1.00 47.44 206 LEU A C 1
ATOM 1332 O O . LEU A 1 206 ? 181.262 174.965 160.817 1.00 47.44 206 LEU A O 1
ATOM 1337 N N . LYS A 1 207 ? 180.264 176.936 161.250 1.00 46.94 207 LYS A N 1
ATOM 1338 C CA . LYS A 1 207 ? 181.100 177.250 162.400 1.00 46.94 207 LYS A CA 1
ATOM 1339 C C . LYS A 1 207 ? 180.230 177.277 163.646 1.00 46.94 207 LYS A C 1
ATOM 1340 O O . LYS A 1 207 ? 179.230 178.001 163.693 1.00 46.94 207 LYS A O 1
ATOM 1342 N N . PHE A 1 208 ? 180.610 176.492 164.649 1.00 47.45 208 PHE A N 1
ATOM 1343 C CA . PHE A 1 208 ? 179.900 176.441 165.917 1.00 47.45 208 PHE A CA 1
ATOM 1344 C C . PHE A 1 208 ? 180.570 177.376 166.913 1.00 47.45 208 PHE A C 1
ATOM 1345 O O . PHE A 1 208 ? 181.792 177.342 167.084 1.00 47.45 208 PHE A O 1
ATOM 1353 N N . LYS A 1 209 ? 179.770 178.190 167.594 1.00 59.50 209 LYS A N 1
ATOM 1354 C CA . LYS A 1 209 ? 180.292 179.125 168.588 1.00 59.50 209 LYS A CA 1
ATOM 1355 C C . LYS A 1 209 ? 179.292 179.340 169.722 1.00 59.50 209 LYS A C 1
ATOM 1356 O O . LYS A 1 209 ? 178.098 179.516 169.479 1.00 59.50 209 LYS A O 1
ATOM 1358 N N . TYR A 1 210 ? 179.780 179.326 170.960 1.00 70.20 210 TYR A N 1
ATOM 1359 C CA . TYR A 1 210 ? 178.916 179.518 172.110 1.00 70.20 210 TYR A CA 1
ATOM 1360 C C . TYR A 1 210 ? 178.338 180.927 172.107 1.00 70.20 210 TYR A C 1
ATOM 1361 O O . TYR A 1 210 ? 178.958 181.874 171.618 1.00 70.20 210 TYR A O 1
ATOM 1370 N N . ASP A 1 211 ? 177.137 181.058 172.653 1.00 86.35 211 ASP A N 1
ATOM 1371 C CA . ASP A 1 211 ? 176.454 182.339 172.739 1.00 86.35 211 ASP A CA 1
ATOM 1372 C C . ASP A 1 211 ? 176.442 182.830 174.181 1.00 86.35 211 ASP A C 1
ATOM 1373 O O . ASP A 1 211 ? 176.793 182.105 175.115 1.00 86.35 211 ASP A O 1
ATOM 1378 N N . ASP A 1 212 ? 176.046 184.094 174.352 1.00 94.82 212 ASP A N 1
ATOM 1379 C CA . ASP A 1 212 ? 175.973 184.671 175.691 1.00 94.82 212 ASP A CA 1
ATOM 1380 C C . ASP A 1 212 ? 174.930 183.959 176.543 1.00 94.82 212 ASP A C 1
ATOM 1381 O O . ASP A 1 212 ? 175.171 183.668 177.720 1.00 94.82 212 ASP A O 1
ATOM 1386 N N . ASN A 1 213 ? 173.773 183.655 175.961 1.00 100.66 213 ASN A N 1
ATOM 1387 C CA . ASN A 1 213 ? 172.727 182.909 176.646 1.00 100.66 213 ASN A CA 1
ATOM 1388 C C . ASN A 1 213 ? 173.037 181.423 176.739 1.00 100.66 213 ASN A C 1
ATOM 1389 O O . ASN A 1 213 ? 172.150 180.640 177.097 1.00 100.66 213 ASN A O 1
ATOM 1394 N N . ASP A 1 214 ? 174.266 181.027 176.415 1.00 95.33 214 ASP A N 1
ATOM 1395 C CA . ASP A 1 214 ? 174.736 179.646 176.395 1.00 95.33 214 ASP A CA 1
ATOM 1396 C C . ASP A 1 214 ? 173.969 178.774 175.410 1.00 95.33 214 ASP A C 1
ATOM 1397 O O . ASP A 1 214 ? 173.885 177.556 175.607 1.00 95.33 214 ASP A O 1
ATOM 1402 N N . ASP A 1 215 ? 173.407 179.361 174.355 1.00 82.25 215 ASP A N 1
ATOM 1403 C CA . ASP A 1 215 ? 172.857 178.592 173.252 1.00 82.25 215 ASP A CA 1
ATOM 1404 C C . ASP A 1 215 ? 174.001 178.067 172.393 1.00 82.25 215 ASP A C 1
ATOM 1405 O O . ASP A 1 215 ? 175.179 178.232 172.716 1.00 82.25 215 ASP A O 1
ATOM 1410 N N . ILE A 1 216 ? 173.657 177.443 171.272 1.00 56.31 216 ILE A N 1
ATOM 1411 C CA . ILE A 1 216 ? 174.633 177.035 170.270 1.00 56.31 216 ILE A CA 1
ATOM 1412 C C . ILE A 1 216 ? 174.282 177.740 168.971 1.00 56.31 216 ILE A C 1
ATOM 1413 O O . ILE A 1 216 ? 173.177 177.567 168.445 1.00 56.31 216 ILE A O 1
ATOM 1418 N N . GLU A 1 217 ? 175.220 178.528 168.456 1.00 51.34 217 GLU A N 1
ATOM 1419 C CA . GLU A 1 217 ? 174.991 179.333 167.268 1.00 51.34 217 GLU A CA 1
ATOM 1420 C C . GLU A 1 217 ? 175.901 178.874 166.140 1.00 51.34 217 GLU A C 1
ATOM 1421 O O . GLU A 1 217 ? 177.095 178.635 166.346 1.00 51.34 217 GLU A O 1
ATOM 1423 N N . ILE A 1 218 ? 175.320 178.762 164.950 1.00 45.04 218 ILE A N 1
ATOM 1424 C CA . ILE A 1 218 ? 176.035 178.395 163.736 1.00 45.04 218 ILE A CA 1
ATOM 1425 C C . ILE A 1 218 ? 176.042 179.596 162.805 1.00 45.04 218 ILE A C 1
ATOM 1426 O O . ILE A 1 218 ? 174.989 180.192 162.547 1.00 45.04 218 ILE A O 1
ATOM 1431 N N . LYS A 1 219 ? 177.219 179.952 162.304 1.00 48.78 219 LYS A N 1
ATOM 1432 C CA . LYS A 1 219 ? 177.358 181.010 161.314 1.00 48.78 219 LYS A CA 1
ATOM 1433 C C . LYS A 1 219 ? 177.262 180.397 159.927 1.00 48.78 219 LYS A C 1
ATOM 1434 O O . LYS A 1 219 ? 178.057 179.520 159.574 1.00 48.78 219 LYS A O 1
ATOM 1436 N N . TRP A 1 220 ? 176.290 180.856 159.150 1.00 48.70 220 TRP A N 1
ATOM 1437 C CA . TRP A 1 220 ? 176.067 180.375 157.797 1.00 48.70 220 TRP A CA 1
ATOM 1438 C C . TRP A 1 220 ? 176.020 181.572 156.857 1.00 48.70 220 TRP A C 1
ATOM 1439 O O . TRP A 1 220 ? 175.317 182.553 157.121 1.00 48.70 220 TRP A O 1
ATOM 1450 N N . MET A 1 221 ? 176.858 181.501 155.828 1.00 62.49 221 MET A N 1
ATOM 1451 C CA . MET A 1 221 ? 177.053 182.565 154.846 1.00 62.49 221 MET A CA 1
ATOM 1452 C C . MET A 1 221 ? 175.832 183.139 154.139 1.00 62.49 221 MET A C 1
ATOM 1453 O O . MET A 1 221 ? 174.755 182.544 154.109 1.00 62.49 221 MET A O 1
ATOM 1455 N N . GLU A 1 222 ? 176.045 184.322 153.570 1.00 57.91 222 GLU A N 1
ATOM 1456 C CA . GLU A 1 222 ? 175.040 185.051 152.810 1.00 57.91 222 GLU A CA 1
ATOM 1457 C C . GLU A 1 222 ? 173.685 185.219 153.488 1.00 57.91 222 GLU A C 1
ATOM 1458 O O . GLU A 1 222 ? 172.657 184.910 152.887 1.00 57.91 222 GLU A O 1
ATOM 1464 N N . GLY A 1 223 ? 173.663 185.703 154.727 1.00 52.58 223 GLY A N 1
ATOM 1465 C CA . GLY A 1 223 ? 172.377 185.907 155.360 1.00 52.58 223 GLY A CA 1
ATOM 1466 C C . GLY A 1 223 ? 172.433 185.898 156.871 1.00 52.58 223 GLY A C 1
ATOM 1467 O O . GLY A 1 223 ? 173.229 186.620 157.476 1.00 52.58 223 GLY A O 1
ATOM 1468 N N . ILE A 1 224 ? 171.581 185.080 157.491 1.00 44.53 224 ILE A N 1
ATOM 1469 C CA . ILE A 1 224 ? 171.422 185.064 158.937 1.00 44.53 224 ILE A CA 1
ATOM 1470 C C . ILE A 1 224 ? 171.932 183.747 159.508 1.00 44.53 224 ILE A C 1
ATOM 1471 O O . ILE A 1 224 ? 171.806 182.683 158.898 1.00 44.53 224 ILE A O 1
ATOM 1476 N N . LYS A 1 225 ? 172.526 183.845 160.695 1.00 41.70 225 LYS A N 1
ATOM 1477 C CA . LYS A 1 225 ? 173.062 182.728 161.452 1.00 41.70 225 LYS A CA 1
ATOM 1478 C C . LYS A 1 225 ? 171.940 181.857 162.010 1.00 41.70 225 LYS A C 1
ATOM 1479 O O . LYS A 1 225 ? 170.758 182.207 161.957 1.00 41.70 225 LYS A O 1
ATOM 1485 N N . PHE A 1 226 ? 172.332 180.712 162.565 1.00 38.98 226 PHE A N 1
ATOM 1486 C CA . PHE A 1 226 ? 171.407 179.691 163.040 1.00 38.98 226 PHE A CA 1
ATOM 1487 C C . PHE A 1 226 ? 171.681 179.345 164.495 1.00 38.98 226 PHE A C 1
ATOM 1488 O O . PHE A 1 226 ? 172.839 179.199 164.897 1.00 38.98 226 PHE A O 1
ATOM 1496 N N . LYS A 1 227 ? 170.610 179.208 165.274 1.00 40.90 227 LYS A N 1
ATOM 1497 C CA . LYS A 1 227 ? 170.676 178.722 166.644 1.00 40.90 227 LYS A CA 1
ATOM 1498 C C . LYS A 1 227 ? 170.250 177.263 166.684 1.00 40.90 227 LYS A C 1
ATOM 1499 O O . LYS A 1 227 ? 169.403 176.832 165.898 1.00 40.90 227 LYS A O 1
ATOM 1505 N N . VAL A 1 228 ? 170.834 176.508 167.603 1.00 40.02 228 VAL A N 1
ATOM 1506 C CA . VAL A 1 228 ? 170.466 175.109 167.770 1.00 40.02 228 VAL A CA 1
ATOM 1507 C C . VAL A 1 228 ? 169.431 174.994 168.877 1.00 40.02 228 VAL A C 1
ATOM 1508 O O . VAL A 1 228 ? 169.707 175.327 170.034 1.00 40.02 228 VAL A O 1
ATOM 1512 N N . ILE A 1 229 ? 168.242 174.513 168.535 1.00 40.45 229 ILE A N 1
ATOM 1513 C CA . ILE A 1 229 ? 167.266 174.176 169.562 1.00 40.45 229 ILE A CA 1
ATOM 1514 C C . ILE A 1 229 ? 167.755 172.936 170.287 1.00 40.45 229 ILE A C 1
ATOM 1515 O O . ILE A 1 229 ? 167.872 171.859 169.694 1.00 40.45 229 ILE A O 1
ATOM 1520 N N . LEU A 1 230 ? 168.039 173.084 171.577 1.00 52.38 230 LEU A N 1
ATOM 1521 C CA . LEU A 1 230 ? 168.729 172.038 172.315 1.00 52.38 230 LEU A CA 1
ATOM 1522 C C . LEU A 1 230 ? 167.997 171.781 173.628 1.00 52.38 230 LEU A C 1
ATOM 1523 O O . LEU A 1 230 ? 168.612 171.623 174.688 1.00 52.38 230 LEU A O 1
ATOM 1528 N N . GLY A 1 231 ? 166.670 171.751 173.567 1.00 64.43 231 GLY A N 1
ATOM 1529 C CA . GLY A 1 231 ? 165.851 171.498 174.731 1.00 64.43 231 GLY A CA 1
ATOM 1530 C C . GLY A 1 231 ? 165.631 172.745 175.564 1.00 64.43 231 GLY A C 1
ATOM 1531 O O . GLY A 1 231 ? 166.274 173.779 175.388 1.00 64.43 231 GLY A O 1
ATOM 1532 N N . ASN A 1 232 ? 164.680 172.638 176.491 1.00 69.63 232 ASN A N 1
ATOM 1533 C CA . ASN A 1 232 ? 164.450 173.690 177.473 1.00 69.63 232 ASN A CA 1
ATOM 1534 C C . ASN A 1 232 ? 165.054 173.329 178.824 1.00 69.63 232 ASN A C 1
ATOM 1535 O O . ASN A 1 232 ? 165.464 174.211 179.584 1.00 69.63 232 ASN A O 1
ATOM 1540 N N . ARG A 1 233 ? 165.103 172.039 179.132 1.00 77.76 233 ARG A N 1
ATOM 1541 C CA . ARG A 1 233 ? 165.709 171.536 180.355 1.00 77.76 233 ARG A CA 1
ATOM 1542 C C . ARG A 1 233 ? 166.837 170.577 179.998 1.00 77.76 233 ARG A C 1
ATOM 1543 O O . ARG A 1 233 ? 166.644 169.634 179.227 1.00 77.76 233 ARG A O 1
ATOM 1551 N N . ILE A 1 234 ? 168.018 170.820 180.566 1.00 68.16 234 ILE A N 1
ATOM 1552 C CA . ILE A 1 234 ? 169.208 170.112 180.111 1.00 68.16 234 ILE A CA 1
ATOM 1553 C C . ILE A 1 234 ? 169.334 168.723 180.715 1.00 68.16 234 ILE A C 1
ATOM 1554 O O . ILE A 1 234 ? 170.360 168.062 180.516 1.00 68.16 234 ILE A O 1
ATOM 1559 N N . LYS A 1 235 ? 168.330 168.263 181.458 1.00 69.65 235 LYS A N 1
ATOM 1560 C CA . LYS A 1 235 ? 168.417 166.942 182.070 1.00 69.65 235 LYS A CA 1
ATOM 1561 C C . LYS A 1 235 ? 168.401 165.836 181.022 1.00 69.65 235 LYS A C 1
ATOM 1562 O O . LYS A 1 235 ? 169.119 164.838 181.151 1.00 69.65 235 LYS A O 1
ATOM 1568 N N . ASN A 1 236 ? 167.597 166.001 179.971 1.00 59.31 236 ASN A N 1
ATOM 1569 C CA . ASN A 1 236 ? 167.260 164.910 179.065 1.00 59.31 236 ASN A CA 1
ATOM 1570 C C . ASN A 1 236 ? 167.955 165.008 177.711 1.00 59.31 236 ASN A C 1
ATOM 1571 O O . ASN A 1 236 ? 167.638 164.232 176.805 1.00 59.31 236 ASN A O 1
ATOM 1576 N N . SER A 1 237 ? 168.895 165.941 177.546 1.00 57.55 237 SER A N 1
ATOM 1577 C CA . SER A 1 237 ? 169.556 166.105 176.256 1.00 57.55 237 SER A CA 1
ATOM 1578 C C . SER A 1 237 ? 171.060 166.249 176.413 1.00 57.55 237 SER A C 1
ATOM 1579 O O . SER A 1 237 ? 171.681 167.068 175.729 1.00 57.55 237 SER A O 1
ATOM 1582 N N . LEU A 1 238 ? 171.662 165.470 177.308 1.00 57.20 238 LEU A N 1
ATOM 1583 C CA . LEU A 1 238 ? 173.095 165.599 177.533 1.00 57.20 238 LEU A CA 1
ATOM 1584 C C . LEU A 1 238 ? 173.903 164.994 176.392 1.00 57.20 238 LEU A C 1
ATOM 1585 O O . LEU A 1 238 ? 175.059 165.378 176.184 1.00 57.20 238 LEU A O 1
ATOM 1590 N N . GLU A 1 239 ? 173.321 164.055 175.642 1.00 61.72 239 GLU A N 1
ATOM 1591 C CA . GLU A 1 239 ? 174.077 163.390 174.585 1.00 61.72 239 GLU A CA 1
ATOM 1592 C C . GLU A 1 239 ? 174.375 164.345 173.432 1.00 61.72 239 GLU A C 1
ATOM 1593 O O . GLU A 1 239 ? 175.489 164.357 172.898 1.00 61.72 239 GLU A O 1
ATOM 1595 N N . LEU A 1 240 ? 173.395 165.165 173.042 1.00 55.34 240 LEU A N 1
ATOM 1596 C CA . LEU A 1 240 ? 173.625 166.128 171.972 1.00 55.34 240 LEU A CA 1
ATOM 1597 C C . LEU A 1 240 ? 174.658 167.159 172.392 1.00 55.34 240 LEU A C 1
ATOM 1598 O O . LEU A 1 240 ? 175.504 167.571 171.592 1.00 55.34 240 LEU A O 1
ATOM 1603 N N . ARG A 1 241 ? 174.600 167.591 173.653 1.00 55.83 241 ARG A N 1
ATOM 1604 C CA . ARG A 1 241 ? 175.550 168.582 174.139 1.00 55.83 241 ARG A CA 1
ATOM 1605 C C . ARG A 1 241 ? 176.973 168.057 174.064 1.00 55.83 241 ARG A C 1
ATOM 1606 O O . ARG A 1 241 ? 177.894 168.790 173.690 1.00 55.83 241 ARG A O 1
ATOM 1614 N N . HIS A 1 242 ? 177.174 166.785 174.408 1.00 60.09 242 HIS A N 1
ATOM 1615 C CA . HIS A 1 242 ? 178.510 166.207 174.330 1.00 60.09 242 HIS A CA 1
ATOM 1616 C C . HIS A 1 242 ? 179.019 166.176 172.894 1.00 60.09 242 HIS A C 1
ATOM 1617 O O . HIS A 1 242 ? 180.182 166.500 172.634 1.00 60.09 242 HIS A O 1
ATOM 1624 N N . THR A 1 243 ? 178.163 165.787 171.947 1.00 57.55 243 THR A N 1
ATOM 1625 C CA . THR A 1 243 ? 178.589 165.731 170.551 1.00 57.55 243 THR A CA 1
ATOM 1626 C C . THR A 1 243 ? 178.917 167.120 170.020 1.00 57.55 243 THR A C 1
ATOM 1627 O O . THR A 1 243 ? 179.936 167.319 169.347 1.00 57.55 243 THR 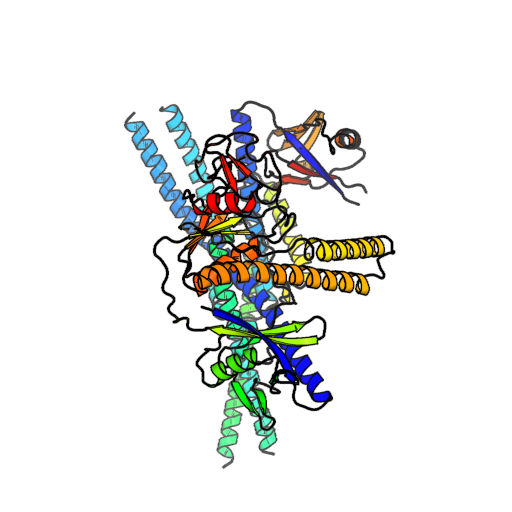A O 1
ATOM 1631 N N . LEU A 1 244 ? 178.064 168.100 170.317 1.00 52.14 244 LEU A N 1
ATOM 1632 C CA . LEU A 1 244 ? 178.326 169.459 169.861 1.00 52.14 244 LEU A CA 1
ATOM 1633 C C . LEU A 1 244 ? 179.599 170.009 170.486 1.00 52.14 244 LEU A C 1
ATOM 1634 O O . LEU A 1 244 ? 180.368 170.714 169.825 1.00 52.14 244 LEU A O 1
ATOM 1639 N N . HIS A 1 245 ? 179.847 169.692 171.758 1.00 62.11 245 HIS A N 1
ATOM 1640 C CA . HIS A 1 245 ? 181.094 170.108 172.388 1.00 62.11 245 HIS A CA 1
ATOM 1641 C C . HIS A 1 245 ? 182.294 169.478 171.692 1.00 62.11 245 HIS A C 1
ATOM 1642 O O . HIS A 1 245 ? 183.261 170.168 171.349 1.00 62.11 245 HIS A O 1
ATOM 1649 N N . LYS A 1 246 ? 182.242 168.164 171.459 1.00 62.13 246 LYS A N 1
ATOM 1650 C CA . LYS A 1 246 ? 183.344 167.492 170.780 1.00 62.13 246 LYS A CA 1
ATOM 1651 C C . LYS A 1 246 ? 183.583 168.092 169.402 1.00 62.13 246 LYS A C 1
ATOM 1652 O O . LYS A 1 246 ? 184.723 168.147 168.927 1.00 62.13 246 LYS A O 1
ATOM 1658 N N . VAL A 1 247 ? 182.514 168.545 168.745 1.00 57.47 247 VAL A N 1
ATOM 1659 C CA . VAL A 1 247 ? 182.665 169.251 167.476 1.00 57.47 247 VAL A CA 1
ATOM 1660 C C . VAL A 1 247 ? 183.369 170.586 167.690 1.00 57.47 247 VAL A C 1
ATOM 1661 O O . VAL A 1 247 ? 184.256 170.969 166.918 1.00 57.47 247 VAL A O 1
ATOM 1663 N N . ILE A 1 248 ? 182.983 171.314 168.740 1.00 60.00 248 ILE A N 1
ATOM 1664 C CA . ILE A 1 248 ? 183.532 172.649 168.970 1.00 60.00 248 ILE A CA 1
ATOM 1665 C C . ILE A 1 248 ? 185.032 172.575 169.226 1.00 60.00 248 ILE A C 1
ATOM 1666 O O . ILE A 1 248 ? 185.813 173.341 168.652 1.00 60.00 248 ILE A O 1
ATOM 1671 N N . GLU A 1 249 ? 185.462 171.646 170.083 1.00 64.06 249 GLU A N 1
ATOM 1672 C CA . GLU A 1 249 ? 186.901 171.438 170.227 1.00 64.06 249 GLU A CA 1
ATOM 1673 C C . GLU A 1 249 ? 187.511 170.677 169.057 1.00 64.06 249 GLU A C 1
ATOM 1674 O O . GLU A 1 249 ? 188.730 170.480 169.041 1.00 64.06 249 GLU A O 1
ATOM 1676 N N . GLY A 1 250 ? 186.707 170.246 168.091 1.00 57.77 250 GLY A N 1
ATOM 1677 C CA . GLY A 1 250 ? 187.231 169.670 166.872 1.00 57.77 250 GLY A CA 1
ATOM 1678 C C . GLY A 1 250 ? 187.601 168.208 166.940 1.00 57.77 250 GLY A C 1
ATOM 1679 O O . GLY A 1 250 ? 188.215 167.701 165.995 1.00 57.77 250 GLY A O 1
ATOM 1680 N N . LYS A 1 251 ? 187.262 167.515 168.026 1.00 63.75 251 LYS A N 1
ATOM 1681 C CA . LYS A 1 251 ? 187.521 166.081 168.082 1.00 63.75 251 LYS A CA 1
ATOM 1682 C C . LYS A 1 251 ? 186.712 165.338 167.027 1.00 63.75 251 LYS A C 1
ATOM 1683 O O . LYS A 1 251 ? 187.208 164.390 166.408 1.00 63.75 251 LYS A O 1
ATOM 1685 N N . TYR A 1 252 ? 185.468 165.754 166.807 1.00 60.36 252 TYR A N 1
ATOM 1686 C CA . TYR A 1 252 ? 184.587 165.132 165.824 1.00 60.36 252 TYR A CA 1
ATOM 1687 C C . TYR A 1 252 ? 184.626 165.993 164.569 1.00 60.36 252 TYR A C 1
ATOM 1688 O O . TYR A 1 252 ? 184.015 167.063 164.521 1.00 60.36 252 TYR A O 1
ATOM 1697 N N . LYS A 1 253 ? 185.345 165.529 163.552 1.00 50.67 253 LYS A N 1
ATOM 1698 C CA . LYS A 1 253 ? 185.443 166.287 162.315 1.00 50.67 253 LYS A CA 1
ATOM 1699 C C . LYS A 1 253 ? 184.073 166.422 161.667 1.00 50.67 253 LYS A C 1
ATOM 1700 O O . LYS A 1 253 ? 183.260 165.496 161.697 1.00 50.67 253 LYS A O 1
ATOM 1706 N N . ILE A 1 254 ? 183.816 167.587 161.096 1.00 36.32 254 ILE A N 1
ATOM 1707 C CA . ILE A 1 254 ? 182.575 167.865 160.386 1.00 36.32 254 ILE A CA 1
ATOM 1708 C C . ILE A 1 254 ? 182.803 167.653 158.899 1.00 36.32 254 ILE A C 1
ATOM 1709 O O . ILE A 1 254 ? 183.846 168.036 158.357 1.00 36.32 254 ILE A O 1
ATOM 1714 N N . CYS A 1 255 ? 181.840 167.022 158.240 1.00 40.58 255 CYS A N 1
ATOM 1715 C CA . CYS A 1 255 ? 181.884 166.789 156.804 1.00 40.58 255 CYS A CA 1
ATOM 1716 C C . CYS A 1 255 ? 180.680 167.457 156.148 1.00 40.58 255 CYS A C 1
ATOM 1717 O O . CYS A 1 255 ? 179.927 168.196 156.787 1.00 40.58 255 CYS A O 1
ATOM 1720 N N . ASP A 1 256 ? 180.506 167.195 154.857 1.00 37.60 256 ASP A N 1
ATOM 1721 C CA . ASP A 1 256 ? 179.429 167.825 154.111 1.00 37.60 256 ASP A CA 1
ATOM 1722 C C . ASP A 1 256 ? 178.078 167.412 154.676 1.00 37.60 256 ASP A C 1
ATOM 1723 O O . ASP A 1 256 ? 177.842 166.237 154.964 1.00 37.60 256 ASP A O 1
ATOM 1728 N N . SER A 1 257 ? 177.196 168.386 154.835 1.00 29.67 257 SER A N 1
ATOM 1729 C CA . SER A 1 257 ? 175.908 168.227 155.490 1.00 29.67 257 SER A CA 1
ATOM 1730 C C . SER A 1 257 ? 174.795 168.559 154.500 1.00 29.67 257 SER A C 1
ATOM 1731 O O . SER A 1 257 ? 175.026 168.682 153.296 1.00 29.67 257 SER A O 1
ATOM 1734 N N . SER A 1 258 ? 173.573 168.676 155.010 1.00 25.75 258 SER A N 1
ATOM 1735 C CA . SER A 1 258 ? 172.450 169.077 154.179 1.00 25.75 258 SER A CA 1
ATOM 1736 C C . SER A 1 258 ? 171.409 169.771 155.040 1.00 25.75 258 SER A C 1
ATOM 1737 O O . SER A 1 258 ? 171.401 169.640 156.264 1.00 25.75 258 SER A O 1
ATOM 1739 N N . LEU A 1 259 ? 170.531 170.518 154.382 1.00 26.88 259 LEU A N 1
ATOM 1740 C CA . LEU A 1 259 ? 169.420 171.203 155.025 1.00 26.88 259 LEU A CA 1
ATOM 1741 C C . LEU A 1 259 ? 168.126 170.786 154.345 1.00 26.88 259 LEU A C 1
ATOM 1742 O O . LEU A 1 259 ? 168.027 170.820 153.116 1.00 26.88 259 LEU A O 1
ATOM 1747 N N . GLN A 1 260 ? 167.131 170.400 155.136 1.00 31.99 260 GLN A N 1
ATOM 1748 C CA . GLN A 1 260 ? 165.863 169.978 154.563 1.00 31.99 260 GLN A CA 1
ATOM 1749 C C . GLN A 1 260 ? 164.729 170.355 155.500 1.00 31.99 260 GLN A C 1
ATOM 1750 O O . GLN A 1 260 ? 164.869 170.305 156.723 1.00 31.99 260 GLN A O 1
ATOM 1756 N N . PHE A 1 261 ? 163.605 170.736 154.909 1.00 37.22 261 PHE A N 1
ATOM 1757 C CA . PHE A 1 261 ? 162.395 171.041 155.653 1.00 37.22 261 PHE A CA 1
ATOM 1758 C C . PHE A 1 261 ? 161.592 169.769 155.863 1.00 37.22 261 PHE A C 1
ATOM 1759 O O . PHE A 1 261 ? 161.532 168.910 154.980 1.00 37.22 261 PHE A O 1
ATOM 1767 N N . ASP A 1 262 ? 160.975 169.649 157.032 1.00 52.48 262 ASP A N 1
ATOM 1768 C CA . ASP A 1 262 ? 159.990 168.603 157.239 1.00 52.48 262 ASP A CA 1
ATOM 1769 C C . ASP A 1 262 ? 158.664 169.012 156.607 1.00 52.48 262 ASP A C 1
ATOM 1770 O O . ASP A 1 262 ? 158.542 170.061 155.971 1.00 52.48 262 ASP A O 1
ATOM 1775 N N . LYS A 1 263 ? 157.647 168.172 156.791 1.00 69.89 263 LYS A N 1
ATOM 1776 C CA . LYS A 1 263 ? 156.308 168.538 156.356 1.00 69.89 263 LYS A CA 1
ATOM 1777 C C . LYS A 1 263 ? 155.726 169.673 157.183 1.00 69.89 263 LYS A C 1
ATOM 1778 O O . LYS A 1 263 ? 154.684 170.219 156.807 1.00 69.89 263 LYS A O 1
ATOM 1784 N N . ASN A 1 264 ? 156.366 170.029 158.298 1.00 59.93 264 ASN A N 1
ATOM 1785 C CA . ASN A 1 264 ? 155.901 171.097 159.172 1.00 59.93 264 ASN A CA 1
ATOM 1786 C C . ASN A 1 264 ? 156.829 172.306 159.154 1.00 59.93 264 ASN A C 1
ATOM 1787 O O . ASN A 1 264 ? 156.846 173.082 160.113 1.00 59.93 264 ASN A O 1
ATOM 1792 N N . ASN A 1 265 ? 157.608 172.469 158.086 1.00 49.95 265 ASN A N 1
ATOM 1793 C CA . ASN A 1 265 ? 158.422 173.663 157.868 1.00 49.95 265 ASN A CA 1
ATOM 1794 C C . ASN A 1 265 ? 159.422 173.899 158.995 1.00 49.95 265 ASN A C 1
ATOM 1795 O O . ASN A 1 265 ? 159.770 175.042 159.297 1.00 49.95 265 ASN A O 1
ATOM 1800 N N . ASN A 1 266 ? 159.896 172.834 159.629 1.00 42.75 266 ASN A N 1
ATOM 1801 C CA . ASN A 1 266 ? 160.928 172.939 160.651 1.00 42.75 266 ASN A CA 1
ATOM 1802 C C . ASN A 1 266 ? 162.274 172.626 160.013 1.00 42.75 266 ASN A C 1
ATOM 1803 O O . ASN A 1 266 ? 162.473 171.530 159.481 1.00 42.75 266 ASN A O 1
ATOM 1808 N N . LEU A 1 267 ? 163.191 173.585 160.067 1.00 29.85 267 LEU A N 1
ATOM 1809 C CA . LEU A 1 267 ? 164.488 173.416 159.430 1.00 29.85 267 LEU A CA 1
ATOM 1810 C C . LEU A 1 267 ? 165.301 172.386 160.199 1.00 29.85 267 LEU A C 1
ATOM 1811 O O . LEU A 1 267 ? 165.487 172.517 161.412 1.00 29.85 267 LEU A O 1
ATOM 1816 N N . ILE A 1 268 ? 165.778 171.359 159.502 1.00 35.06 268 ILE A N 1
ATOM 1817 C CA . ILE A 1 268 ? 166.546 170.276 160.102 1.00 35.06 268 ILE A CA 1
ATOM 1818 C C . ILE A 1 268 ? 167.842 170.114 159.330 1.00 35.06 268 ILE A C 1
ATOM 1819 O O . ILE A 1 268 ? 167.830 170.030 158.098 1.00 35.06 268 ILE A O 1
ATOM 1824 N N . LEU A 1 269 ? 168.952 170.056 160.050 1.00 30.81 269 LEU A N 1
ATOM 1825 C CA . LEU A 1 269 ? 170.279 170.010 159.456 1.00 30.81 269 LEU A CA 1
ATOM 1826 C C . LEU A 1 269 ? 170.881 168.631 159.685 1.00 30.81 269 LEU A C 1
ATOM 1827 O O . LEU A 1 269 ? 171.197 168.272 160.822 1.00 30.81 269 LEU A O 1
ATOM 1832 N N . ASN A 1 270 ? 171.061 167.868 158.606 1.00 38.32 270 ASN A N 1
ATOM 1833 C CA . ASN A 1 270 ? 171.641 166.529 158.697 1.00 38.32 270 ASN A CA 1
ATOM 1834 C C . ASN A 1 270 ? 173.140 166.664 158.939 1.00 38.32 270 ASN A C 1
ATOM 1835 O O . ASN A 1 270 ? 173.975 166.427 158.064 1.00 38.32 270 ASN A O 1
ATOM 1840 N N . LEU A 1 271 ? 173.481 167.056 160.160 1.00 32.99 271 LEU A N 1
ATOM 1841 C CA . LEU A 1 271 ? 174.876 167.204 160.548 1.00 32.99 271 LEU A CA 1
ATOM 1842 C C . LEU A 1 271 ? 175.596 165.869 160.411 1.00 32.99 271 LEU A C 1
ATOM 1843 O O . LEU A 1 271 ? 175.281 164.913 161.124 1.00 32.99 271 LEU A O 1
ATOM 1848 N N . THR A 1 272 ? 176.563 165.802 159.503 1.00 33.52 272 THR A N 1
ATOM 1849 C CA . THR A 1 272 ? 177.305 164.578 159.235 1.00 33.52 272 THR A CA 1
ATOM 1850 C C . THR A 1 272 ? 178.650 164.641 159.943 1.00 33.52 272 THR A C 1
ATOM 1851 O O . THR A 1 272 ? 179.417 165.585 159.737 1.00 33.52 272 THR A O 1
ATOM 1855 N N . LEU A 1 273 ? 178.941 163.636 160.759 1.00 44.56 273 LEU A N 1
ATOM 1856 C CA . LEU A 1 273 ? 180.171 163.589 161.532 1.00 44.56 273 LEU A CA 1
ATOM 1857 C C . LEU A 1 273 ? 181.035 162.428 161.066 1.00 44.56 273 LEU A C 1
ATOM 1858 O O . LEU A 1 273 ? 180.527 161.345 160.764 1.00 44.56 273 LEU A O 1
ATOM 1863 N N . ASP A 1 274 ? 182.343 162.659 161.016 1.00 63.79 274 ASP A N 1
ATOM 1864 C CA . ASP A 1 274 ? 183.320 161.624 160.699 1.00 63.79 274 ASP A CA 1
ATOM 1865 C C . ASP A 1 274 ? 184.064 161.303 161.989 1.00 63.79 274 ASP A C 1
ATOM 1866 O O . ASP A 1 274 ? 185.147 161.823 162.255 1.00 63.79 274 ASP A O 1
ATOM 1871 N N . ILE A 1 275 ? 183.477 160.425 162.785 1.00 72.12 275 ILE A N 1
ATOM 1872 C CA . ILE A 1 275 ? 184.032 160.112 164.101 1.00 72.12 275 ILE A CA 1
ATOM 1873 C C . ILE A 1 275 ? 185.209 159.154 163.934 1.00 72.12 275 ILE A C 1
ATOM 1874 O O . ILE A 1 275 ? 185.087 158.150 163.215 1.00 72.12 275 ILE A O 1
ATOM 1879 N N . PRO A 1 276 ? 186.368 159.454 164.518 1.00 85.37 276 PRO A N 1
ATOM 1880 C CA . PRO A 1 276 ? 187.465 158.479 164.522 1.00 85.37 276 PRO A CA 1
ATOM 1881 C C . PRO A 1 276 ? 187.212 157.415 165.579 1.00 85.37 276 PRO A C 1
ATOM 1882 O O . PRO A 1 276 ? 187.018 157.724 166.757 1.00 85.37 276 PRO A O 1
ATOM 1886 N N . ILE A 1 277 ? 187.205 156.158 165.152 1.00 101.89 277 ILE A N 1
ATOM 1887 C CA . ILE A 1 277 ? 186.928 155.032 166.034 1.00 101.89 277 ILE A CA 1
ATOM 1888 C C . ILE A 1 277 ? 188.265 154.430 166.441 1.00 101.89 277 ILE A C 1
ATOM 1889 O O . ILE A 1 277 ? 188.991 153.880 165.606 1.00 101.89 277 ILE A O 1
ATOM 1894 N N . ASP A 1 278 ? 188.593 154.533 167.728 1.00 121.06 278 ASP A N 1
ATOM 1895 C CA . ASP A 1 278 ? 189.851 154.022 168.248 1.00 121.06 278 ASP A CA 1
ATOM 1896 C C . ASP A 1 278 ? 189.700 153.243 169.546 1.00 121.06 278 ASP A C 1
ATOM 1897 O O . ASP A 1 278 ? 190.715 152.853 170.133 1.00 121.06 278 ASP A O 1
ATOM 1899 N N . ILE A 1 279 ? 188.476 153.014 170.013 1.00 132.08 279 ILE A N 1
ATOM 1900 C CA . ILE A 1 279 ? 188.271 152.219 171.213 1.00 132.08 279 ILE A CA 1
ATOM 1901 C C . ILE A 1 279 ? 188.677 150.770 170.968 1.00 132.08 279 ILE A C 1
ATOM 1902 O O . ILE A 1 279 ? 188.579 150.253 169.852 1.00 132.08 279 ILE A O 1
ATOM 1907 N N . VAL A 1 280 ? 189.142 150.116 172.028 1.00 134.67 280 VAL A N 1
ATOM 1908 C CA . VAL A 1 280 ? 189.602 148.735 171.968 1.00 134.67 280 VAL A CA 1
ATOM 1909 C C . VAL A 1 280 ? 188.722 147.897 172.882 1.00 134.67 280 VAL A C 1
ATOM 1910 O O . VAL A 1 280 ? 188.553 148.225 174.062 1.00 134.67 280 VAL A O 1
ATOM 1914 N N . ASN A 1 281 ? 188.161 146.821 172.335 1.00 117.78 281 ASN A N 1
ATOM 1915 C CA . ASN A 1 281 ? 187.332 145.889 173.092 1.00 117.78 281 ASN A CA 1
ATOM 1916 C C . ASN A 1 281 ? 187.870 144.485 172.860 1.00 117.78 281 ASN A C 1
ATOM 1917 O O . ASN A 1 281 ? 187.664 143.909 171.786 1.00 117.78 281 ASN A O 1
ATOM 1919 N N . LYS A 1 282 ? 188.562 143.938 173.857 1.00 101.63 282 LYS A N 1
ATOM 1920 C CA . LYS A 1 282 ? 189.090 142.587 173.737 1.00 101.63 282 LYS A CA 1
ATOM 1921 C C . LYS A 1 282 ? 187.947 141.585 173.637 1.00 101.63 282 LYS A C 1
ATOM 1922 O O . LYS A 1 282 ? 186.920 141.718 174.308 1.00 101.63 282 LYS A O 1
ATOM 1924 N N . LYS A 1 283 ? 188.129 140.578 172.788 1.00 88.52 283 LYS A N 1
ATOM 1925 C CA . LYS A 1 283 ? 187.085 139.610 172.494 1.00 88.52 283 LYS A CA 1
ATOM 1926 C C . LYS A 1 283 ? 187.629 138.200 172.651 1.00 88.52 283 LYS A C 1
ATOM 1927 O O . LYS A 1 283 ? 188.799 137.941 172.357 1.00 88.52 283 LYS A O 1
ATOM 1929 N N . VAL A 1 284 ? 186.772 137.292 173.117 1.00 87.36 284 VAL A N 1
ATOM 1930 C CA . VAL A 1 284 ? 187.156 135.892 173.235 1.00 87.36 284 VAL A CA 1
ATOM 1931 C C . VAL A 1 284 ? 187.273 135.288 171.843 1.00 87.36 284 VAL A C 1
ATOM 1932 O O . VAL A 1 284 ? 186.370 135.427 171.009 1.00 87.36 284 VAL A O 1
ATOM 1936 N N . SER A 1 285 ? 188.390 134.611 171.587 1.00 89.51 285 SER A N 1
ATOM 1937 C CA . SER A 1 285 ? 188.676 134.073 170.262 1.00 89.51 285 SER A CA 1
ATOM 1938 C C . SER A 1 285 ? 187.712 132.937 169.946 1.00 89.51 285 SER A C 1
ATOM 1939 O O . SER A 1 285 ? 187.686 131.920 170.646 1.00 89.51 285 SER A O 1
ATOM 1942 N N . GLY A 1 286 ? 186.924 133.105 168.886 1.00 79.33 286 GLY A N 1
ATOM 1943 C CA . GLY A 1 286 ? 186.024 132.074 168.424 1.00 79.33 286 GLY A CA 1
ATOM 1944 C C . GLY A 1 286 ? 184.629 132.120 169.006 1.00 79.33 286 GLY A C 1
ATOM 1945 O O . GLY A 1 286 ? 183.755 131.384 168.531 1.00 79.33 286 GLY A O 1
ATOM 1946 N N . ARG A 1 287 ? 184.383 132.955 170.010 1.00 71.01 287 ARG A N 1
ATOM 1947 C CA . ARG A 1 287 ? 183.055 133.044 170.602 1.00 71.01 287 ARG A CA 1
ATOM 1948 C C . ARG A 1 287 ? 182.121 133.751 169.629 1.00 71.01 287 ARG A C 1
ATOM 1949 O O . ARG A 1 287 ? 182.393 134.879 169.207 1.00 71.01 287 ARG A O 1
ATOM 1957 N N . VAL A 1 288 ? 181.023 133.092 169.270 1.00 59.18 288 VAL A N 1
ATOM 1958 C CA . VAL A 1 288 ? 180.086 133.618 168.293 1.00 59.18 288 VAL A CA 1
ATOM 1959 C C . VAL A 1 288 ? 178.686 133.527 168.876 1.00 59.18 288 VAL A C 1
ATOM 1960 O O . VAL A 1 288 ? 178.440 132.806 169.844 1.00 59.18 288 VAL A O 1
ATOM 1964 N N . VAL A 1 289 ? 177.758 134.270 168.274 1.00 48.34 289 VAL A N 1
ATOM 1965 C CA . VAL A 1 289 ? 176.368 134.269 168.706 1.00 48.34 289 VAL A CA 1
ATOM 1966 C C . VAL A 1 289 ? 175.491 133.888 167.525 1.00 48.34 289 VAL A C 1
ATOM 1967 O O . VAL A 1 289 ? 175.942 133.818 166.381 1.00 48.34 289 VAL A O 1
ATOM 1971 N N . GLY A 1 290 ? 174.220 133.637 167.819 1.00 45.26 290 GLY A N 1
ATOM 1972 C CA . GLY A 1 290 ? 173.260 133.289 166.791 1.00 45.26 290 GLY A CA 1
ATOM 1973 C C . GLY A 1 290 ? 171.892 133.868 167.070 1.00 45.26 290 GLY A C 1
ATOM 1974 O O . GLY A 1 290 ? 171.501 134.002 168.230 1.00 45.26 290 GLY A O 1
ATOM 1975 N N . VAL A 1 291 ? 171.151 134.211 166.025 1.00 46.68 291 VAL A N 1
ATOM 1976 C CA . VAL A 1 291 ? 169.859 134.863 166.170 1.00 46.68 291 VAL A CA 1
ATOM 1977 C C . VAL A 1 291 ? 168.824 134.074 165.381 1.00 46.68 291 VAL A C 1
ATOM 1978 O O . VAL A 1 291 ? 169.154 133.390 164.408 1.00 46.68 291 VAL A O 1
ATOM 1982 N N . ASP A 1 292 ? 167.567 134.161 165.810 1.00 53.13 292 ASP A N 1
ATOM 1983 C CA . ASP A 1 292 ? 166.470 133.524 165.097 1.00 53.13 292 ASP A CA 1
ATOM 1984 C C . ASP A 1 292 ? 165.195 134.318 165.326 1.00 53.13 292 ASP A C 1
ATOM 1985 O O . ASP A 1 292 ? 165.085 135.072 166.295 1.00 53.13 292 ASP A O 1
ATOM 1990 N N . LEU A 1 293 ? 164.227 134.137 164.428 1.00 55.21 293 LEU A N 1
ATOM 1991 C CA . LEU A 1 293 ? 162.966 134.877 164.477 1.00 55.21 293 LEU A CA 1
ATOM 1992 C C . LEU A 1 293 ? 161.835 133.903 164.791 1.00 55.21 293 LEU A C 1
ATOM 1993 O O . LEU A 1 293 ? 161.154 133.388 163.907 1.00 55.21 293 LEU A O 1
ATOM 1998 N N . GLY A 1 294 ? 161.627 133.667 166.081 1.00 56.98 294 GLY A N 1
ATOM 1999 C CA . GLY A 1 294 ? 160.577 132.769 166.512 1.00 56.98 294 GLY A CA 1
ATOM 2000 C C . GLY A 1 294 ? 159.203 133.409 166.442 1.00 56.98 294 GLY A C 1
ATOM 2001 O O . GLY A 1 294 ? 159.039 134.590 166.137 1.00 56.98 294 GLY A O 1
ATOM 2002 N N . LEU A 1 295 ? 158.189 132.593 166.728 1.00 59.77 295 LEU A N 1
ATOM 2003 C CA . LEU A 1 295 ? 156.807 133.057 166.756 1.00 59.77 295 LEU A CA 1
ATOM 2004 C C . LEU A 1 295 ? 156.402 133.631 168.106 1.00 59.77 295 LEU A C 1
ATOM 2005 O O . LEU A 1 295 ? 155.278 134.128 168.237 1.00 59.77 295 LEU A O 1
ATOM 2010 N N . LYS A 1 296 ? 157.278 133.563 169.108 1.00 63.81 296 LYS A N 1
ATOM 2011 C CA . LYS A 1 296 ? 157.028 134.154 170.413 1.00 63.81 296 LYS A CA 1
ATOM 2012 C C . LYS A 1 296 ? 158.047 135.210 170.801 1.00 63.81 296 LYS A C 1
ATOM 2013 O O . LYS A 1 296 ? 157.741 136.060 171.642 1.00 63.81 296 LYS A O 1
ATOM 2015 N N . ILE A 1 297 ? 159.241 135.176 170.225 1.00 60.89 297 ILE A N 1
ATOM 2016 C CA . ILE A 1 297 ? 160.265 136.188 170.431 1.00 60.89 297 ILE A CA 1
ATOM 2017 C C . ILE A 1 297 ? 160.547 136.814 169.071 1.00 60.89 297 ILE A C 1
ATOM 2018 O O . ILE A 1 297 ? 160.874 136.098 168.120 1.00 60.89 297 ILE A O 1
ATOM 2023 N N . PRO A 1 298 ? 160.401 138.128 168.912 1.00 54.09 298 PRO A N 1
ATOM 2024 C CA . PRO A 1 298 ? 160.765 138.744 167.630 1.00 54.09 298 PRO A CA 1
ATOM 2025 C C . PRO A 1 298 ? 162.199 138.475 167.222 1.00 54.09 298 PRO A C 1
ATOM 2026 O O . PRO A 1 298 ? 162.469 138.318 166.026 1.00 54.09 298 PRO A O 1
ATOM 2030 N N . ALA A 1 299 ? 163.132 138.410 168.172 1.00 52.23 299 ALA A N 1
ATOM 2031 C CA . ALA A 1 299 ? 164.501 138.017 167.846 1.00 52.23 299 ALA A CA 1
ATOM 2032 C C . ALA A 1 299 ? 165.154 137.478 169.116 1.00 52.23 299 ALA A C 1
ATOM 2033 O O . ALA A 1 299 ? 165.643 138.256 169.937 1.00 52.23 299 ALA A O 1
ATOM 2035 N N . TYR A 1 300 ? 165.174 136.162 169.250 1.00 55.39 300 TYR A N 1
ATOM 2036 C CA . TYR A 1 300 ? 165.828 135.507 170.367 1.00 55.39 300 TYR A CA 1
ATOM 2037 C C . TYR A 1 300 ? 167.274 135.218 169.980 1.00 55.39 300 TYR A C 1
ATOM 2038 O O . TYR A 1 300 ? 167.618 135.176 168.798 1.00 55.39 300 TYR A O 1
ATOM 2040 N N . CYS A 1 301 ? 168.129 135.034 170.983 1.00 48.18 301 CYS A N 1
ATOM 2041 C CA . CYS A 1 301 ? 169.541 134.827 170.693 1.00 48.18 301 CYS A CA 1
ATOM 2042 C C . CYS A 1 301 ? 170.200 134.066 171.830 1.00 48.18 301 CYS A C 1
ATOM 2043 O O . CYS A 1 301 ? 169.630 133.916 172.912 1.00 48.18 301 CYS A O 1
ATOM 2046 N N . ALA A 1 302 ? 171.414 133.584 171.566 1.00 49.26 302 ALA A N 1
ATOM 2047 C CA . ALA A 1 302 ? 172.206 132.874 172.564 1.00 49.26 302 ALA A CA 1
ATOM 2048 C C . ALA A 1 302 ? 173.666 132.850 172.121 1.00 49.26 302 ALA A C 1
ATOM 2049 O O . ALA A 1 302 ? 174.029 133.392 171.075 1.00 49.26 302 ALA A O 1
ATOM 2051 N N . LEU A 1 303 ? 174.504 132.223 172.939 1.00 54.43 303 LEU A N 1
ATOM 2052 C CA . LEU A 1 303 ? 175.932 132.113 172.693 1.00 54.43 303 LEU A CA 1
ATOM 2053 C C . LEU A 1 303 ? 176.282 130.780 172.045 1.00 54.43 303 LEU A C 1
ATOM 2054 O O . LEU A 1 303 ? 175.414 130.017 171.614 1.00 54.43 303 LEU A O 1
ATOM 2056 N N . ASN A 1 304 ? 177.581 130.507 171.961 1.00 65.79 304 ASN A N 1
ATOM 2057 C CA . ASN A 1 304 ? 178.106 129.277 171.386 1.00 65.79 304 ASN A CA 1
ATOM 2058 C C . ASN A 1 304 ? 178.919 128.465 172.379 1.00 65.79 304 ASN A C 1
ATOM 2059 O O . ASN A 1 304 ? 178.715 127.252 172.494 1.00 65.79 304 ASN A O 1
ATOM 2061 N N . ASP A 1 305 ? 179.843 129.098 173.099 1.00 70.10 305 ASP A N 1
ATOM 2062 C CA . ASP A 1 305 ? 180.770 128.379 173.961 1.00 70.10 305 ASP A CA 1
ATOM 2063 C C . ASP A 1 305 ? 180.298 128.265 175.405 1.00 70.10 305 ASP A C 1
ATOM 2064 O O . ASP A 1 305 ? 180.985 127.631 176.213 1.00 70.10 305 ASP A O 1
ATOM 2066 N N . TYR A 1 308 ? 174.717 128.601 179.599 1.00 71.80 308 TYR A N 1
ATOM 2067 C CA . TYR A 1 308 ? 173.743 129.296 180.434 1.00 71.80 308 TYR A CA 1
ATOM 2068 C C . TYR A 1 308 ? 173.701 130.798 180.169 1.00 71.80 308 TYR A C 1
ATOM 2069 O O . TYR A 1 308 ? 173.644 131.601 181.101 1.00 71.80 308 TYR A O 1
ATOM 2071 N N . ILE A 1 309 ? 173.720 131.203 178.902 1.00 58.26 309 ILE A N 1
ATOM 2072 C CA . ILE A 1 309 ? 173.626 132.609 178.528 1.00 58.26 309 ILE A CA 1
ATOM 2073 C C . ILE A 1 309 ? 172.577 132.756 177.436 1.00 58.26 309 ILE A C 1
ATOM 2074 O O . ILE A 1 309 ? 172.616 132.039 176.430 1.00 58.26 309 ILE A O 1
ATOM 2079 N N . LYS A 1 310 ? 171.648 133.686 177.632 1.00 54.72 310 LYS A N 1
ATOM 2080 C CA . LYS A 1 310 ? 170.616 133.967 176.645 1.00 54.72 310 LYS A CA 1
ATOM 2081 C C . LYS A 1 310 ? 170.066 135.356 176.920 1.00 54.72 310 LYS A C 1
ATOM 2082 O O . LYS A 1 310 ? 170.263 135.912 178.002 1.00 54.72 310 LYS A O 1
ATOM 2084 N N . LYS A 1 311 ? 169.376 135.914 175.928 1.00 51.95 311 LYS A N 1
ATOM 2085 C CA . LYS A 1 311 ? 168.733 137.211 176.123 1.00 51.95 311 LYS A CA 1
ATOM 2086 C C . LYS A 1 311 ? 167.593 137.354 175.128 1.00 51.95 311 LYS A C 1
ATOM 2087 O O . LYS A 1 311 ? 167.835 137.648 173.955 1.00 51.95 311 LYS A O 1
ATOM 2089 N N . SER A 1 312 ? 166.365 137.164 175.594 1.00 50.97 312 SER A N 1
ATOM 2090 C CA . SER A 1 312 ? 165.216 137.516 174.779 1.00 50.97 312 SER A CA 1
ATOM 2091 C C . SER A 1 312 ? 165.200 139.018 174.540 1.00 50.97 312 SER A C 1
ATOM 2092 O O . SER A 1 312 ? 165.619 139.807 175.389 1.00 50.97 312 SER A O 1
ATOM 2095 N N . ILE A 1 313 ? 164.716 139.416 173.367 1.00 49.81 313 ILE A N 1
ATOM 2096 C CA . ILE A 1 313 ? 164.770 140.822 172.990 1.00 49.81 313 ILE A CA 1
ATOM 2097 C C . ILE A 1 313 ? 163.369 141.397 172.882 1.00 49.81 313 ILE A C 1
ATOM 2098 O O . ILE A 1 313 ? 162.986 142.279 173.657 1.00 49.81 313 ILE A O 1
ATOM 2103 N N . GLY A 1 314 ? 162.592 140.895 171.939 1.00 58.31 314 GLY A N 1
ATOM 2104 C CA . GLY A 1 314 ? 161.296 141.473 171.668 1.00 58.31 314 GLY A CA 1
ATOM 2105 C C . GLY A 1 314 ? 160.208 140.946 172.577 1.00 58.31 314 GLY A C 1
ATOM 2106 O O . GLY A 1 314 ? 160.398 140.007 173.346 1.00 58.31 314 GLY A O 1
ATOM 2107 N N . ARG A 1 315 ? 159.045 141.584 172.480 1.00 73.92 315 ARG A N 1
ATOM 2108 C CA . ARG A 1 315 ? 157.851 141.177 173.205 1.00 73.92 315 ARG A CA 1
ATOM 2109 C C . ARG A 1 315 ? 156.658 141.235 172.263 1.00 73.92 315 ARG A C 1
ATOM 2110 O O . ARG A 1 315 ? 156.455 142.233 171.565 1.00 73.92 315 ARG A O 1
ATOM 2112 N N . ILE A 1 316 ? 155.874 140.157 172.245 1.00 76.17 316 ILE A N 1
ATOM 2113 C CA . ILE A 1 316 ? 154.733 140.078 171.337 1.00 76.17 316 ILE A CA 1
ATOM 2114 C C . ILE A 1 316 ? 153.707 141.150 171.676 1.00 76.17 316 ILE A C 1
ATOM 2115 O O . ILE A 1 316 ? 153.205 141.864 170.796 1.00 76.17 316 ILE A O 1
ATOM 2117 N N . ASP A 1 317 ? 153.403 141.295 172.964 1.00 83.20 317 ASP A N 1
ATOM 2118 C CA . ASP A 1 317 ? 152.341 142.133 173.514 1.00 83.20 317 ASP A CA 1
ATOM 2119 C C . ASP A 1 317 ? 152.564 143.613 173.290 1.00 83.20 317 ASP A C 1
ATOM 2120 O O . ASP A 1 317 ? 151.767 144.423 173.779 1.00 83.20 317 ASP A O 1
ATOM 2122 N N . ASP A 1 318 ? 153.626 144.012 172.595 1.00 80.12 318 ASP A N 1
ATOM 2123 C CA . ASP A 1 318 ? 153.810 145.391 172.170 1.00 80.12 318 ASP A CA 1
ATOM 2124 C C . ASP A 1 318 ? 153.748 145.509 170.654 1.00 80.12 318 ASP A C 1
ATOM 2125 O O . ASP A 1 318 ? 152.941 146.275 170.114 1.00 80.12 318 ASP A O 1
ATOM 2127 N N . PHE A 1 319 ? 154.586 144.742 169.958 1.00 69.39 319 PHE A N 1
ATOM 2128 C CA . PHE A 1 319 ? 154.669 144.823 168.506 1.00 69.39 319 PHE A CA 1
ATOM 2129 C C . PHE A 1 319 ? 153.350 144.434 167.852 1.00 69.39 319 PHE A C 1
ATOM 2130 O O . PHE A 1 319 ? 152.808 145.176 167.020 1.00 69.39 319 PHE A O 1
ATOM 2138 N N . LEU A 1 320 ? 152.823 143.260 168.208 1.00 74.65 320 LEU A N 1
ATOM 2139 C CA . LEU A 1 320 ? 151.622 142.762 167.552 1.00 74.65 320 LEU A CA 1
ATOM 2140 C C . LEU A 1 320 ? 150.383 143.546 167.939 1.00 74.65 320 LEU A C 1
ATOM 2141 O O . LEU A 1 320 ? 149.352 143.409 167.273 1.00 74.65 320 LEU A O 1
ATOM 2146 N N . LYS A 1 321 ? 150.459 144.361 168.986 1.00 80.77 321 LYS A N 1
ATOM 2147 C CA . LYS A 1 321 ? 149.331 145.177 169.407 1.00 80.77 321 LYS A CA 1
ATOM 2148 C C . LYS A 1 321 ? 149.393 146.596 168.870 1.00 80.77 321 LYS A C 1
ATOM 2149 O O . LYS A 1 321 ? 148.348 147.243 168.752 1.00 80.77 321 LYS A O 1
ATOM 2151 N N . VAL A 1 322 ? 150.584 147.099 168.541 1.00 81.49 322 VAL A N 1
ATOM 2152 C CA . VAL A 1 322 ? 150.651 148.425 167.935 1.00 81.49 322 VAL A CA 1
ATOM 2153 C C . VAL A 1 322 ? 150.539 148.337 166.416 1.00 81.49 322 VAL A C 1
ATOM 2154 O O . VAL A 1 322 ? 149.846 149.150 165.788 1.00 81.49 322 VAL A O 1
ATOM 2158 N N . ARG A 1 323 ? 151.202 147.354 165.794 1.00 83.51 323 ARG A N 1
ATOM 2159 C CA . ARG A 1 323 ? 151.102 147.236 164.345 1.00 83.51 323 ARG A CA 1
ATOM 2160 C C . ARG A 1 323 ? 149.679 146.923 163.917 1.00 83.51 323 ARG A C 1
ATOM 2161 O O . ARG A 1 323 ? 149.242 147.363 162.846 1.00 83.51 323 ARG A O 1
ATOM 2169 N N . THR A 1 324 ? 148.946 146.170 164.739 1.00 88.99 324 THR A N 1
ATOM 2170 C CA . THR A 1 324 ? 147.572 145.821 164.404 1.00 88.99 324 THR A CA 1
ATOM 2171 C C . THR A 1 324 ? 146.711 147.067 164.260 1.00 88.99 324 THR A C 1
ATOM 2172 O O . THR A 1 324 ? 146.037 147.253 163.242 1.00 88.99 324 THR A O 1
ATOM 2176 N N . GLN A 1 325 ? 146.731 147.943 165.267 1.00 91.77 325 GLN A N 1
ATOM 2177 C CA . GLN A 1 325 ? 145.943 149.167 165.175 1.00 91.77 325 GLN A CA 1
ATOM 2178 C C . GLN A 1 325 ? 146.471 150.091 164.087 1.00 91.77 325 GLN A C 1
ATOM 2179 O O . GLN A 1 325 ? 145.681 150.781 163.430 1.00 91.77 325 GLN A O 1
ATOM 2181 N N . MET A 1 326 ? 147.791 150.109 163.866 1.00 90.60 326 MET A N 1
ATOM 2182 C CA . MET A 1 326 ? 148.339 150.940 162.798 1.00 90.60 326 MET A CA 1
ATOM 2183 C C . MET A 1 326 ? 147.764 150.543 161.444 1.00 90.60 326 MET A C 1
ATOM 2184 O O . MET A 1 326 ? 147.200 151.377 160.723 1.00 90.60 326 MET A O 1
ATOM 2189 N N . GLN A 1 327 ? 147.870 149.260 161.095 1.00 96.80 327 GLN A N 1
ATOM 2190 C CA . GLN A 1 327 ? 147.345 148.815 159.810 1.00 96.80 327 GLN A CA 1
ATOM 2191 C C . GLN A 1 327 ? 145.828 148.919 159.769 1.00 96.80 327 GLN A C 1
ATOM 2192 O O . GLN A 1 327 ? 145.257 149.191 158.708 1.00 96.80 327 GLN A O 1
ATOM 2198 N N . SER A 1 328 ? 145.161 148.721 160.908 1.00 99.24 328 SER A N 1
ATOM 2199 C CA . SER A 1 328 ? 143.710 148.825 160.935 1.00 99.24 328 SER A CA 1
ATOM 2200 C C . SER A 1 328 ? 143.254 150.232 160.581 1.00 99.24 328 SER A C 1
ATOM 2201 O O . SER A 1 328 ? 142.350 150.410 159.757 1.00 99.24 328 SER A O 1
ATOM 2204 N N . ARG A 1 329 ? 143.880 151.250 161.174 1.00 100.48 329 ARG A N 1
ATOM 2205 C CA . ARG A 1 329 ? 143.450 152.614 160.890 1.00 100.48 329 ARG A CA 1
ATOM 2206 C C . ARG A 1 329 ? 143.917 153.048 159.506 1.00 100.48 329 ARG A C 1
ATOM 2207 O O . ARG A 1 329 ? 143.249 153.853 158.842 1.00 100.48 329 ARG A O 1
ATOM 2209 N N . ARG A 1 330 ? 145.036 152.491 159.035 1.00 101.64 330 ARG A N 1
ATOM 2210 C CA . ARG A 1 330 ? 145.425 152.704 157.645 1.00 101.64 330 ARG A CA 1
ATOM 2211 C C . ARG A 1 330 ? 144.344 152.207 156.697 1.00 101.64 330 ARG A C 1
ATOM 2212 O O . ARG A 1 330 ? 143.945 152.912 155.763 1.00 101.64 330 ARG A O 1
ATOM 2220 N N . ARG A 1 331 ? 143.849 150.989 156.929 1.00 108.25 331 ARG A N 1
ATOM 2221 C CA . ARG A 1 331 ? 142.801 150.441 156.074 1.00 108.25 331 ARG A CA 1
ATOM 2222 C C . ARG A 1 331 ? 141.506 151.226 156.223 1.00 108.25 331 ARG A C 1
ATOM 2223 O O . ARG A 1 331 ? 140.752 151.382 155.256 1.00 108.25 331 ARG A O 1
ATOM 2225 N N . ARG A 1 332 ? 141.224 151.716 157.432 1.00 108.92 332 ARG A N 1
ATOM 2226 C CA . ARG A 1 332 ? 140.048 152.557 157.629 1.00 108.92 332 ARG A CA 1
ATOM 2227 C C . ARG A 1 332 ? 140.115 153.804 156.759 1.00 108.92 332 ARG A C 1
ATOM 2228 O O . ARG A 1 332 ? 139.138 154.159 156.089 1.00 108.92 332 ARG A O 1
ATOM 2230 N N . LEU A 1 333 ? 141.266 154.479 156.747 1.00 113.73 333 LEU A N 1
ATOM 2231 C CA . LEU A 1 333 ? 141.378 155.676 155.921 1.00 113.73 333 LEU A CA 1
ATOM 2232 C C . LEU A 1 333 ? 141.389 155.320 154.438 1.00 113.73 333 LEU A C 1
ATOM 2233 O O . LEU A 1 333 ? 140.913 156.100 153.607 1.00 113.73 333 LEU A O 1
ATOM 2238 N N . GLN A 1 334 ? 141.925 154.150 154.083 1.00 113.56 334 GLN A N 1
ATOM 2239 C CA . GLN A 1 334 ? 141.839 153.699 152.697 1.00 113.56 334 GLN A CA 1
ATOM 2240 C C . GLN A 1 334 ? 140.387 153.537 152.266 1.00 113.56 334 GLN A C 1
ATOM 2241 O O . GLN A 1 334 ? 139.994 153.978 151.177 1.00 113.56 334 GLN A O 1
ATOM 2247 N N . ILE A 1 335 ? 139.573 152.912 153.117 1.00 115.68 335 ILE A N 1
ATOM 2248 C CA . ILE A 1 335 ? 138.154 152.753 152.821 1.00 115.68 335 ILE A CA 1
ATOM 2249 C C . ILE A 1 335 ? 137.480 154.115 152.730 1.00 115.68 335 ILE A C 1
ATOM 2250 O O . ILE A 1 335 ? 136.632 154.351 151.861 1.00 115.68 335 ILE A O 1
ATOM 2255 N N . ALA A 1 336 ? 137.850 155.034 153.623 1.00 118.35 336 ALA A N 1
ATOM 2256 C CA . ALA A 1 336 ? 137.260 156.368 153.592 1.00 118.35 336 ALA A CA 1
ATOM 2257 C C . ALA A 1 336 ? 137.581 157.091 152.289 1.00 118.35 336 ALA A C 1
ATOM 2258 O O . ALA A 1 336 ? 136.696 157.697 151.674 1.00 118.35 336 ALA A O 1
ATOM 2260 N N . ILE A 1 337 ? 138.839 157.035 151.847 1.00 117.67 337 ILE A N 1
ATOM 2261 C CA . ILE A 1 337 ? 139.223 157.771 150.647 1.00 117.67 337 ILE A CA 1
ATOM 2262 C C . ILE A 1 337 ? 138.601 157.140 149.409 1.00 117.67 337 ILE A C 1
ATOM 2263 O O . ILE A 1 337 ? 138.161 157.848 148.495 1.00 117.67 337 ILE A O 1
ATOM 2268 N N . GLN A 1 338 ? 138.547 155.806 149.350 1.00 122.25 338 GLN A N 1
ATOM 2269 C CA . GLN A 1 338 ? 137.928 155.177 148.189 1.00 122.25 338 GLN A CA 1
ATOM 2270 C C . GLN A 1 338 ? 136.423 155.415 148.163 1.00 122.25 338 GLN A C 1
ATOM 2271 O O . GLN A 1 338 ? 135.837 155.545 147.083 1.00 122.25 338 GLN A O 1
ATOM 2277 N N . SER A 1 339 ? 135.783 155.479 149.333 1.00 121.34 339 SER A N 1
ATOM 2278 C CA . SER A 1 339 ? 134.351 155.750 149.377 1.00 121.34 339 SER A CA 1
ATOM 2279 C C . SER A 1 339 ? 134.040 157.167 148.913 1.00 121.34 339 SER A C 1
ATOM 2280 O O . SER A 1 339 ? 133.069 157.388 148.180 1.00 121.34 339 SER A O 1
ATOM 2283 N N . ALA A 1 340 ? 134.849 158.137 149.329 1.00 119.25 340 ALA A N 1
ATOM 2284 C CA . ALA A 1 340 ? 134.605 159.523 148.961 1.00 119.25 340 ALA A CA 1
ATOM 2285 C C . ALA A 1 340 ? 134.893 159.747 147.482 1.00 119.25 340 ALA A C 1
ATOM 2286 O O . ALA A 1 340 ? 135.771 159.114 146.891 1.00 119.25 340 ALA A O 1
ATOM 2288 N N . LYS A 1 341 ? 134.134 160.661 146.883 1.00 123.81 341 LYS A N 1
ATOM 2289 C CA . LYS A 1 341 ? 134.320 161.013 145.479 1.00 123.81 341 LYS A CA 1
ATOM 2290 C C . LYS A 1 341 ? 135.586 161.849 145.362 1.00 123.81 341 LYS A C 1
ATOM 2291 O O . LYS A 1 341 ? 135.559 163.071 145.519 1.00 123.81 341 LYS A O 1
ATOM 2293 N N . GLY A 1 342 ? 136.711 161.185 145.103 1.00 127.70 342 GLY A N 1
ATOM 2294 C CA . GLY A 1 342 ? 137.990 161.853 145.015 1.00 127.70 342 GLY A CA 1
ATOM 2295 C C . GLY A 1 342 ? 138.656 162.142 146.341 1.00 127.70 342 GLY A C 1
ATOM 2296 O O . GLY A 1 342 ? 139.823 162.555 146.350 1.00 127.70 342 GLY A O 1
ATOM 2297 N N . GLY A 1 343 ? 137.962 161.935 147.460 1.00 128.38 343 GLY A N 1
ATOM 2298 C CA . GLY A 1 343 ? 138.503 162.245 148.770 1.00 128.38 343 GLY A CA 1
ATOM 2299 C C . GLY A 1 343 ? 138.868 163.708 148.904 1.00 128.38 343 GLY A C 1
ATOM 2300 O O . GLY A 1 343 ? 139.900 164.047 149.491 1.00 128.38 343 GLY A O 1
ATOM 2301 N N . LYS A 1 344 ? 138.028 164.580 148.346 1.00 132.96 344 LYS A N 1
ATOM 2302 C CA . LYS A 1 344 ? 138.275 166.014 148.227 1.00 132.96 344 LYS A CA 1
ATOM 2303 C C . LYS A 1 344 ? 139.550 166.314 147.446 1.00 132.96 344 LYS A C 1
ATOM 2304 O O . LYS A 1 344 ? 140.020 167.458 147.438 1.00 132.96 344 LYS A O 1
ATOM 2306 N N . GLY A 1 345 ? 140.120 165.312 146.788 1.00 126.22 345 GLY A N 1
ATOM 2307 C CA . GLY A 1 345 ? 141.237 165.526 145.902 1.00 126.22 345 GLY A CA 1
ATOM 2308 C C . GLY A 1 345 ? 142.573 165.685 146.604 1.00 126.22 345 GLY A C 1
ATOM 2309 O O . GLY A 1 345 ? 142.830 165.167 147.704 1.00 126.22 345 GLY A O 1
ATOM 2310 N N . ARG A 1 346 ? 143.431 166.465 145.938 1.00 130.03 346 ARG A N 1
ATOM 2311 C CA . ARG A 1 346 ? 144.860 166.464 146.225 1.00 130.03 346 ARG A CA 1
ATOM 2312 C C . ARG A 1 346 ? 145.163 166.782 147.680 1.00 130.03 346 ARG A C 1
ATOM 2313 O O . ARG A 1 346 ? 146.050 166.161 148.265 1.00 130.03 346 ARG A O 1
ATOM 2315 N N . VAL A 1 347 ? 144.439 167.725 148.284 1.00 126.26 347 VAL A N 1
ATOM 2316 C CA . VAL A 1 347 ? 144.757 168.136 149.651 1.00 126.26 347 VAL A CA 1
ATOM 2317 C C . VAL A 1 347 ? 144.719 166.935 150.589 1.00 126.26 347 VAL A C 1
ATOM 2318 O O . VAL A 1 347 ? 145.742 166.532 151.158 1.00 126.26 347 VAL A O 1
ATOM 2322 N N . ASN A 1 348 ? 143.542 166.325 150.733 1.00 124.35 348 ASN A N 1
ATOM 2323 C CA . ASN A 1 348 ? 143.397 165.217 151.671 1.00 124.35 348 ASN A CA 1
ATOM 2324 C C . ASN A 1 348 ? 144.175 163.991 151.217 1.00 124.35 348 ASN A C 1
ATOM 2325 O O . ASN A 1 348 ? 144.767 163.287 152.045 1.00 124.35 348 ASN A O 1
ATOM 2330 N N . LYS A 1 349 ? 144.186 163.710 149.910 1.00 122.90 349 LYS A N 1
ATOM 2331 C CA . LYS A 1 349 ? 144.940 162.557 149.427 1.00 122.90 349 LYS A CA 1
ATOM 2332 C C . LYS A 1 349 ? 146.412 162.666 149.800 1.00 122.90 349 LYS A C 1
ATOM 2333 O O . LYS A 1 349 ? 146.984 161.744 150.394 1.00 122.90 349 LYS A O 1
ATOM 2335 N N . LEU A 1 350 ? 147.040 163.797 149.470 1.00 122.46 350 LEU A N 1
ATOM 2336 C CA . LEU A 1 350 ? 148.453 163.989 149.765 1.00 122.46 350 LEU A CA 1
ATOM 2337 C C . LEU A 1 350 ? 148.707 163.994 151.264 1.00 122.46 350 LEU A C 1
ATOM 2338 O O . LEU A 1 350 ? 149.692 163.412 151.733 1.00 122.46 350 LEU A O 1
ATOM 2343 N N . GLN A 1 351 ? 147.833 164.648 152.036 1.00 119.14 351 GLN A N 1
ATOM 2344 C CA . GLN A 1 351 ? 148.020 164.684 153.482 1.00 119.14 351 GLN A CA 1
ATOM 2345 C C . GLN A 1 351 ? 148.025 163.278 154.064 1.00 119.14 351 GLN A C 1
ATOM 2346 O O . GLN A 1 351 ? 148.961 162.890 154.775 1.00 119.14 351 GLN A O 1
ATOM 2348 N N . ALA A 1 352 ? 146.992 162.490 153.755 1.00 109.51 352 ALA A N 1
ATOM 2349 C CA . ALA A 1 352 ? 146.917 161.133 154.282 1.00 109.51 352 ALA A CA 1
ATOM 2350 C C . ALA A 1 352 ? 148.096 160.297 153.813 1.00 109.51 352 ALA A C 1
ATOM 2351 O O . ALA A 1 352 ? 148.716 159.576 154.610 1.00 109.51 352 ALA A O 1
ATOM 2353 N N . LEU A 1 353 ? 148.431 160.393 152.524 1.00 114.42 353 LEU A N 1
ATOM 2354 C CA . LEU A 1 353 ? 149.516 159.596 151.971 1.00 114.42 353 LEU A CA 1
ATOM 2355 C C . LEU A 1 353 ? 150.829 159.886 152.682 1.00 114.42 353 LEU A C 1
ATOM 2356 O O . LEU A 1 353 ? 151.491 158.969 153.180 1.00 114.42 353 LEU A O 1
ATOM 2358 N N . GLU A 1 354 ? 151.212 161.163 152.757 1.00 110.91 354 GLU A N 1
ATOM 2359 C CA . GLU A 1 354 ? 152.487 161.505 153.377 1.00 110.91 354 GLU A CA 1
ATOM 2360 C C . GLU A 1 354 ? 152.486 161.167 154.862 1.00 110.91 354 GLU A C 1
ATOM 2361 O O . GLU A 1 354 ? 153.473 160.628 155.380 1.00 110.91 354 GLU A O 1
ATOM 2363 N N . ARG A 1 355 ? 151.381 161.448 155.560 1.00 107.15 355 ARG A N 1
ATOM 2364 C CA . ARG A 1 355 ? 151.337 161.191 156.993 1.00 107.15 355 ARG A CA 1
ATOM 2365 C C . ARG A 1 355 ? 151.542 159.714 157.288 1.00 107.15 355 ARG A C 1
ATOM 2366 O O . ARG A 1 355 ? 152.424 159.344 158.072 1.00 107.15 355 ARG A O 1
ATOM 2368 N N . PHE A 1 356 ? 150.754 158.847 156.647 1.00 99.62 356 PHE A N 1
ATOM 2369 C CA . PHE A 1 356 ? 150.921 157.422 156.905 1.00 99.62 356 PHE A CA 1
ATOM 2370 C C . PHE A 1 356 ? 152.269 156.912 156.423 1.00 99.62 356 PHE A C 1
ATOM 2371 O O . PHE A 1 356 ? 152.888 156.081 157.095 1.00 99.62 356 PHE A O 1
ATOM 2379 N N . ALA A 1 357 ? 152.735 157.375 155.261 1.00 93.24 357 ALA A N 1
ATOM 2380 C CA . ALA A 1 357 ? 154.023 156.910 154.765 1.00 93.24 357 ALA A CA 1
ATOM 2381 C C . ALA A 1 357 ? 155.116 157.171 155.787 1.00 93.24 357 ALA A C 1
ATOM 2382 O O . ALA A 1 357 ? 155.829 156.247 156.201 1.00 93.24 357 ALA A O 1
ATOM 2384 N N . GLU A 1 358 ? 155.231 158.421 156.243 1.00 84.02 358 GLU A N 1
ATOM 2385 C CA . GLU A 1 358 ? 156.262 158.737 157.223 1.00 84.02 358 GLU A CA 1
ATOM 2386 C C . GLU A 1 358 ? 156.043 157.979 158.523 1.00 84.02 358 GLU A C 1
ATOM 2387 O O . GLU A 1 358 ? 156.993 157.427 159.088 1.00 84.02 358 GLU A O 1
ATOM 2389 N N . LYS A 1 359 ? 154.799 157.917 159.006 1.00 81.66 359 LYS A N 1
ATOM 2390 C CA . LYS A 1 359 ? 154.552 157.266 160.288 1.00 81.66 359 LYS A CA 1
ATOM 2391 C C . LYS A 1 359 ? 154.994 155.809 160.259 1.00 81.66 359 LYS A C 1
ATOM 2392 O O . LYS A 1 359 ? 155.756 155.362 161.126 1.00 81.66 359 LYS A O 1
ATOM 2398 N N . GLU A 1 360 ? 154.557 155.057 159.248 1.00 83.53 360 GLU A N 1
ATOM 2399 C CA . GLU A 1 360 ? 154.895 153.639 159.204 1.00 83.53 360 GLU A CA 1
ATOM 2400 C C . GLU A 1 360 ? 156.379 153.427 158.934 1.00 83.53 360 GLU A C 1
ATOM 2401 O O . GLU A 1 360 ? 157.002 152.552 159.551 1.00 83.53 360 GLU A O 1
ATOM 2407 N N . LYS A 1 361 ? 156.973 154.209 158.025 1.00 74.08 361 LYS A N 1
ATOM 2408 C CA . LYS A 1 361 ? 158.390 154.014 157.736 1.00 74.08 361 LYS A CA 1
ATOM 2409 C C . LYS A 1 361 ? 159.244 154.305 158.960 1.00 74.08 361 LYS A C 1
ATOM 2410 O O . LYS A 1 361 ? 160.176 153.553 159.267 1.00 74.08 361 LYS A O 1
ATOM 2412 N N . ASN A 1 362 ? 158.928 155.376 159.692 1.00 64.95 362 ASN A N 1
ATOM 2413 C CA . ASN A 1 362 ? 159.700 155.687 160.886 1.00 64.95 362 ASN A CA 1
ATOM 2414 C C . ASN A 1 362 ? 159.444 154.689 162.008 1.00 64.95 362 ASN A C 1
ATOM 2415 O O . ASN A 1 362 ? 160.363 154.381 162.771 1.00 64.95 362 ASN A O 1
ATOM 2417 N N . PHE A 1 363 ? 158.222 154.165 162.127 1.00 59.19 363 PHE A N 1
ATOM 2418 C CA . PHE A 1 363 ? 157.972 153.123 163.119 1.00 59.19 363 PHE A CA 1
ATOM 2419 C C . PHE A 1 363 ? 158.825 151.893 162.835 1.00 59.19 363 PHE A C 1
ATOM 2420 O O . PHE A 1 363 ? 159.466 151.337 163.739 1.00 59.19 363 PHE A O 1
ATOM 2428 N N . ALA A 1 364 ? 158.853 151.463 161.573 1.00 54.86 364 ALA A N 1
ATOM 2429 C CA . ALA A 1 364 ? 159.672 150.316 161.208 1.00 54.86 364 ALA A CA 1
ATOM 2430 C C . ALA A 1 364 ? 161.145 150.600 161.455 1.00 54.86 364 ALA A C 1
ATOM 2431 O O . ALA A 1 364 ? 161.879 149.737 161.954 1.00 54.86 364 ALA A O 1
ATOM 2433 N N . LYS A 1 365 ? 161.593 151.811 161.123 1.00 52.18 365 LYS A N 1
ATOM 2434 C CA . LYS A 1 365 ? 162.984 152.181 161.351 1.00 52.18 365 LYS A CA 1
ATOM 2435 C C . LYS A 1 365 ? 163.335 152.127 162.833 1.00 52.18 365 LYS A C 1
ATOM 2436 O O . LYS A 1 365 ? 164.395 151.614 163.216 1.00 52.18 365 LYS A O 1
ATOM 2438 N N . THR A 1 366 ? 162.445 152.640 163.684 1.00 51.21 366 THR A N 1
ATOM 2439 C CA . THR A 1 366 ? 162.688 152.629 165.122 1.00 51.21 366 THR A CA 1
ATOM 2440 C C . THR A 1 366 ? 162.764 151.209 165.661 1.00 51.21 366 THR A C 1
ATOM 2441 O O . THR A 1 366 ? 163.654 150.886 166.456 1.00 51.21 366 THR A O 1
ATOM 2445 N N . TYR A 1 367 ? 161.837 150.344 165.246 1.00 48.41 367 TYR A N 1
ATOM 2446 C CA . TYR A 1 367 ? 161.853 148.987 165.780 1.00 48.41 367 TYR A CA 1
ATOM 2447 C C . TYR A 1 367 ? 163.068 148.214 165.288 1.00 48.41 367 TYR A C 1
ATOM 2448 O O . TYR A 1 367 ? 163.630 147.393 166.025 1.00 48.41 367 TYR A O 1
ATOM 2457 N N . ASN A 1 368 ? 163.492 148.457 164.047 1.00 47.72 368 ASN A N 1
ATOM 2458 C CA . ASN A 1 368 ? 164.708 147.817 163.560 1.00 47.72 368 ASN A CA 1
ATOM 2459 C C . ASN A 1 368 ? 165.926 148.291 164.342 1.00 47.72 368 ASN A C 1
ATOM 2460 O O . ASN A 1 368 ? 166.811 147.490 164.671 1.00 47.72 368 ASN A O 1
ATOM 2462 N N . HIS A 1 369 ? 165.988 149.591 164.651 1.00 46.26 369 HIS A N 1
ATOM 2463 C CA . HIS A 1 369 ? 167.025 150.070 165.560 1.00 46.26 369 HIS A CA 1
ATOM 2464 C C . HIS A 1 369 ? 166.971 149.341 166.891 1.00 46.26 369 HIS A C 1
ATOM 2465 O O . HIS A 1 369 ? 168.007 148.942 167.426 1.00 46.26 369 HIS A O 1
ATOM 2472 N N . PHE A 1 370 ? 165.772 149.170 167.445 1.00 42.12 370 PHE A N 1
ATOM 2473 C CA . PHE A 1 370 ? 165.633 148.517 168.743 1.00 42.12 370 PHE A CA 1
ATOM 2474 C C . PHE A 1 370 ? 166.218 147.111 168.711 1.00 42.12 370 PHE A C 1
ATOM 2475 O O . PHE A 1 370 ? 167.060 146.750 169.545 1.00 42.12 370 PHE A O 1
ATOM 2483 N N . LEU A 1 371 ? 165.815 146.320 167.715 1.00 41.78 371 LEU A N 1
ATOM 2484 C CA . LEU A 1 371 ? 166.277 144.938 167.625 1.00 41.78 371 LEU A CA 1
ATOM 2485 C C . LEU A 1 371 ? 167.784 144.867 167.399 1.00 41.78 371 LEU A C 1
ATOM 2486 O O . LEU A 1 371 ? 168.500 144.148 168.112 1.00 41.78 371 LEU A O 1
ATOM 2491 N N . SER A 1 372 ? 168.290 145.610 166.408 1.00 45.60 372 SER A N 1
ATOM 2492 C CA . SER A 1 372 ? 169.715 145.549 166.099 1.00 45.60 372 SER A CA 1
ATOM 2493 C C . SER A 1 372 ? 170.559 146.046 167.264 1.00 45.60 372 SER A C 1
ATOM 2494 O O . SER A 1 372 ? 171.596 145.454 167.588 1.00 45.60 372 SER A O 1
ATOM 2497 N N . SER A 1 373 ? 170.135 147.139 167.899 1.00 46.27 373 SER A N 1
ATOM 2498 C CA . SER A 1 373 ? 170.873 147.691 169.023 1.00 46.27 373 SER A CA 1
ATOM 2499 C C . SER A 1 373 ? 170.919 146.717 170.185 1.00 46.27 373 SER A C 1
ATOM 2500 O O . SER A 1 373 ? 171.965 146.556 170.818 1.00 46.27 373 SER A O 1
ATOM 2503 N N . ASN A 1 374 ? 169.797 146.058 170.488 1.00 45.90 374 ASN A N 1
ATOM 2504 C CA . ASN A 1 374 ? 169.822 145.062 171.553 1.00 45.90 374 ASN A CA 1
ATOM 2505 C C . ASN A 1 374 ? 170.760 143.917 171.214 1.00 45.90 374 ASN A C 1
ATOM 2506 O O . ASN A 1 374 ? 171.518 143.452 172.074 1.00 45.90 374 ASN A O 1
ATOM 2511 N N . ILE A 1 375 ? 170.728 143.448 169.964 1.00 44.65 375 ILE A N 1
ATOM 2512 C CA . ILE A 1 375 ? 171.594 142.336 169.577 1.00 44.65 375 ILE A CA 1
ATOM 2513 C C . ILE A 1 375 ? 173.058 142.717 169.756 1.00 44.65 375 ILE A C 1
ATOM 2514 O O . ILE A 1 375 ? 173.851 141.964 170.336 1.00 44.65 375 ILE A O 1
ATOM 2519 N N . VAL A 1 376 ? 173.435 143.902 169.275 1.00 47.10 376 VAL A N 1
ATOM 2520 C CA . VAL A 1 376 ? 174.834 144.312 169.354 1.00 47.10 376 VAL A CA 1
ATOM 2521 C C . VAL A 1 376 ? 175.240 144.601 170.795 1.00 47.10 376 VAL A C 1
ATOM 2522 O O . VAL A 1 376 ? 176.377 144.329 171.196 1.00 47.10 376 VAL A O 1
ATOM 2526 N N . LYS A 1 377 ? 174.333 145.172 171.593 1.00 52.20 377 LYS A N 1
ATOM 2527 C CA . LYS A 1 377 ? 174.645 145.429 172.995 1.00 52.20 377 LYS A CA 1
ATOM 2528 C C . LYS A 1 377 ? 174.873 144.129 173.751 1.00 52.20 377 LYS A C 1
ATOM 2529 O O . LYS A 1 377 ? 175.803 144.024 174.559 1.00 52.20 377 LYS A O 1
ATOM 2531 N N . PHE A 1 378 ? 174.033 143.124 173.499 1.00 53.33 378 PHE A N 1
ATOM 2532 C CA . PHE A 1 378 ? 174.278 141.804 174.064 1.00 53.33 378 PHE A CA 1
ATOM 2533 C C . PHE A 1 378 ? 175.612 141.241 173.600 1.00 53.33 378 PHE A C 1
ATOM 2534 O O . PHE A 1 378 ? 176.356 140.656 174.395 1.00 53.33 378 PHE A O 1
ATOM 2542 N N . ALA A 1 379 ? 175.931 141.404 172.317 1.00 57.76 379 ALA A N 1
ATOM 2543 C CA . ALA A 1 379 ? 177.189 140.876 171.805 1.00 57.76 379 ALA A CA 1
ATOM 2544 C C . ALA A 1 379 ? 178.380 141.529 172.489 1.00 57.76 379 ALA A C 1
ATOM 2545 O O . ALA A 1 379 ? 179.360 140.856 172.826 1.00 57.76 379 ALA A O 1
ATOM 2547 N N . VAL A 1 380 ? 178.311 142.841 172.712 1.00 61.42 380 VAL A N 1
ATOM 2548 C CA . VAL A 1 380 ? 179.456 143.555 173.262 1.00 61.42 380 VAL A CA 1
ATOM 2549 C C . VAL A 1 380 ? 179.553 143.412 174.777 1.00 61.42 380 VAL A C 1
ATOM 2550 O O . VAL A 1 380 ? 180.660 143.490 175.327 1.00 61.42 380 VAL A O 1
ATOM 2552 N N . SER A 1 381 ? 178.432 143.185 175.469 1.00 64.83 381 SER A N 1
ATOM 2553 C CA . SER A 1 381 ? 178.477 143.063 176.924 1.00 64.83 381 SER A CA 1
ATOM 2554 C C . SER A 1 381 ? 179.320 141.871 177.358 1.00 64.83 381 SER A C 1
ATOM 2555 O O . SER A 1 381 ? 180.129 141.977 178.286 1.00 64.83 381 SER A O 1
ATOM 2558 N N . ASN A 1 382 ? 179.150 140.730 176.692 1.00 62.92 382 ASN A N 1
ATOM 2559 C CA . ASN A 1 382 ? 179.894 139.514 176.996 1.00 62.92 382 ASN A CA 1
ATOM 2560 C C . ASN A 1 382 ? 181.047 139.283 176.025 1.00 62.92 382 ASN A C 1
ATOM 2561 O O . ASN A 1 382 ? 181.406 138.134 175.749 1.00 62.92 382 ASN A O 1
ATOM 2563 N N . GLN A 1 383 ? 181.627 140.368 175.515 1.00 76.20 383 GLN A N 1
ATOM 2564 C CA . GLN A 1 383 ? 182.801 140.377 174.637 1.00 76.20 383 GLN A CA 1
ATOM 2565 C C . GLN A 1 383 ? 182.746 139.274 173.577 1.00 76.20 383 GLN A C 1
ATOM 2566 O O . GLN A 1 383 ? 183.589 138.380 173.512 1.00 76.20 383 GLN A O 1
ATOM 2568 N N . ALA A 1 384 ? 181.726 139.364 172.728 1.00 69.22 384 ALA A N 1
ATOM 2569 C CA . ALA A 1 384 ? 181.677 138.518 171.547 1.00 69.22 384 ALA A CA 1
ATOM 2570 C C . ALA A 1 384 ? 182.680 139.007 170.507 1.00 69.22 384 ALA A C 1
ATOM 2571 O O . ALA A 1 384 ? 183.078 140.174 170.486 1.00 69.22 384 ALA A O 1
ATOM 2573 N N . GLU A 1 385 ? 183.088 138.093 169.633 1.00 72.21 385 GLU A N 1
ATOM 2574 C CA . GLU A 1 385 ? 184.048 138.392 168.579 1.00 72.21 385 GLU A CA 1
ATOM 2575 C C . GLU A 1 385 ? 183.468 138.287 167.177 1.00 72.21 385 GLU A C 1
ATOM 2576 O O . GLU A 1 385 ? 183.885 139.038 166.295 1.00 72.21 385 GLU A O 1
ATOM 2578 N N . GLN A 1 386 ? 182.516 137.387 166.954 1.00 67.67 386 GLN A N 1
ATOM 2579 C CA . GLN A 1 386 ? 181.913 137.178 165.648 1.00 67.67 386 GLN A CA 1
ATOM 2580 C C . GLN A 1 386 ? 180.418 136.988 165.835 1.00 67.67 386 GLN A C 1
ATOM 2581 O O . GLN A 1 386 ? 179.954 136.612 166.913 1.00 67.67 386 GLN A O 1
ATOM 2587 N N . ILE A 1 387 ? 179.659 137.254 164.778 1.00 54.44 387 ILE A N 1
ATOM 2588 C CA . ILE A 1 387 ? 178.213 137.077 164.801 1.00 54.44 387 ILE A CA 1
ATOM 2589 C C . ILE A 1 387 ? 177.805 136.233 163.605 1.00 54.44 387 ILE A C 1
ATOM 2590 O O . ILE A 1 387 ? 178.250 136.483 162.480 1.00 54.44 387 ILE A O 1
ATOM 2595 N N . ASN A 1 388 ? 176.971 135.230 163.852 1.00 56.07 388 ASN A N 1
ATOM 2596 C CA . ASN A 1 388 ? 176.307 134.464 162.811 1.00 56.07 388 ASN A CA 1
ATOM 2597 C C . ASN A 1 388 ? 174.809 134.625 162.996 1.00 56.07 388 ASN A C 1
ATOM 2598 O O . ASN A 1 388 ? 174.330 134.727 164.127 1.00 56.07 388 ASN A O 1
ATOM 2603 N N . MET A 1 389 ? 174.065 134.660 161.897 1.00 56.82 389 MET A N 1
ATOM 2604 C CA . MET A 1 389 ? 172.619 134.708 162.024 1.00 56.82 389 MET A CA 1
ATOM 2605 C C . MET A 1 389 ? 171.991 134.143 160.762 1.00 56.82 389 MET A C 1
ATOM 2606 O O . MET A 1 389 ? 172.614 134.108 159.699 1.00 56.82 389 MET A O 1
ATOM 2608 N N . GLU A 1 390 ? 170.748 133.690 160.899 1.00 62.77 390 GLU A N 1
ATOM 2609 C CA . GLU A 1 390 ? 170.046 133.063 159.788 1.00 62.77 390 GLU A CA 1
ATOM 2610 C C . GLU A 1 390 ? 169.954 134.022 158.612 1.00 62.77 390 GLU A C 1
ATOM 2611 O O . GLU A 1 390 ? 169.624 135.198 158.784 1.00 62.77 390 GLU A O 1
ATOM 2613 N N . LEU A 1 391 ? 170.256 133.522 157.416 1.00 58.54 391 LEU A N 1
ATOM 2614 C CA . LEU A 1 391 ? 170.242 134.374 156.236 1.00 58.54 391 LEU A CA 1
ATOM 2615 C C . LEU A 1 391 ? 168.843 134.922 155.996 1.00 58.54 391 LEU A C 1
ATOM 2616 O O . LEU A 1 391 ? 167.843 134.220 156.166 1.00 58.54 391 LEU A O 1
ATOM 2621 N N . LEU A 1 392 ? 168.776 136.188 155.604 1.00 57.91 392 LEU A N 1
ATOM 2622 C CA . LEU A 1 392 ? 167.514 136.874 155.403 1.00 57.91 392 LEU A CA 1
ATOM 2623 C C . LEU A 1 392 ? 167.111 136.798 153.934 1.00 57.91 392 LEU A C 1
ATOM 2624 O O . LEU A 1 392 ? 167.782 136.176 153.107 1.00 57.91 392 LEU A O 1
ATOM 2629 N N . SER A 1 393 ? 165.988 137.439 153.612 1.00 65.28 393 SER A N 1
ATOM 2630 C CA . SER A 1 393 ? 165.505 137.663 152.252 1.00 65.28 393 SER A CA 1
ATOM 2631 C C . SER A 1 393 ? 165.133 136.385 151.513 1.00 65.28 393 SER A C 1
ATOM 2632 O O . SER A 1 393 ? 164.765 136.451 150.334 1.00 65.28 393 SER A O 1
ATOM 2635 N N . LEU A 1 394 ? 165.217 135.225 152.157 1.00 69.47 394 LEU A N 1
ATOM 2636 C CA . LEU A 1 394 ? 164.844 133.986 151.497 1.00 69.47 394 LEU A CA 1
ATOM 2637 C C . LEU A 1 394 ? 163.326 133.874 151.400 1.00 69.47 394 LEU A C 1
ATOM 2638 O O . LEU A 1 394 ? 162.577 134.648 152.001 1.00 69.47 394 LEU A O 1
ATOM 2643 N N . LYS A 1 395 ? 162.867 132.901 150.610 1.00 76.69 395 LYS A N 1
ATOM 2644 C CA . LYS A 1 395 ? 161.446 132.572 150.618 1.00 76.69 395 LYS A CA 1
ATOM 2645 C C . LYS A 1 395 ? 161.032 132.037 151.980 1.00 76.69 395 LYS A C 1
ATOM 2646 O O . LYS A 1 395 ? 159.947 132.353 152.481 1.00 76.69 395 LYS A O 1
ATOM 2648 N N . GLU A 1 396 ? 161.885 131.218 152.590 1.00 69.87 396 GLU A N 1
ATOM 2649 C CA . GLU A 1 396 ? 161.782 130.904 154.002 1.00 69.87 396 GLU A CA 1
ATOM 2650 C C . GLU A 1 396 ? 162.396 132.042 154.814 1.00 69.87 396 GLU A C 1
ATOM 2651 O O . GLU A 1 396 ? 162.985 132.975 154.264 1.00 69.87 396 GLU A O 1
ATOM 2653 N N . THR A 1 397 ? 162.209 131.982 156.135 1.00 66.57 397 THR A N 1
ATOM 2654 C CA . THR A 1 397 ? 162.714 132.974 157.084 1.00 66.57 397 THR A CA 1
ATOM 2655 C C . THR A 1 397 ? 161.915 134.269 156.960 1.00 66.57 397 THR A C 1
ATOM 2656 O O . THR A 1 397 ? 162.049 135.175 157.787 1.00 66.57 397 THR A O 1
ATOM 2660 N N . GLN A 1 398 ? 161.055 134.354 155.947 1.00 68.26 398 GLN A N 1
ATOM 2661 C CA . GLN A 1 398 ? 160.041 135.398 155.888 1.00 68.26 398 GLN A CA 1
ATOM 2662 C C . GLN A 1 398 ? 158.705 134.888 156.401 1.00 68.26 398 GLN A C 1
ATOM 2663 O O . GLN A 1 398 ? 158.025 135.581 157.166 1.00 68.26 398 GLN A O 1
ATOM 2669 N N . ASN A 1 399 ? 158.318 133.688 155.988 1.00 66.89 399 ASN A N 1
ATOM 2670 C CA . ASN A 1 399 ? 157.283 132.951 156.686 1.00 66.89 399 ASN A CA 1
ATOM 2671 C C . ASN A 1 399 ? 157.868 132.361 157.967 1.00 66.89 399 ASN A C 1
ATOM 2672 O O . ASN A 1 399 ? 159.039 132.566 158.293 1.00 66.89 399 ASN A O 1
ATOM 2677 N N . LYS A 1 400 ? 157.033 131.632 158.709 1.00 62.26 400 LYS A N 1
ATOM 2678 C CA . LYS A 1 400 ? 157.378 131.070 160.023 1.00 62.26 400 LYS A CA 1
ATOM 2679 C C . LYS A 1 400 ? 158.077 132.097 160.917 1.00 62.26 400 LYS A C 1
ATOM 2680 O O . LYS A 1 400 ? 158.861 131.750 161.802 1.00 62.26 400 LYS A O 1
ATOM 2686 N N . SER A 1 401 ? 157.765 133.377 160.722 1.00 64.20 401 SER A N 1
ATOM 2687 C CA . SER A 1 401 ? 158.341 134.429 161.544 1.00 64.20 401 SER A CA 1
ATOM 2688 C C . SER A 1 401 ? 157.276 135.471 161.844 1.00 64.20 401 SER A C 1
ATOM 2689 O O . SER A 1 401 ? 156.333 135.666 161.073 1.00 64.20 401 SER A O 1
ATOM 2692 N N . ILE A 1 402 ? 157.443 136.140 162.986 1.00 60.74 402 ILE A N 1
ATOM 2693 C CA . ILE A 1 402 ? 156.494 137.171 163.395 1.00 60.74 402 ILE A CA 1
ATOM 2694 C C . ILE A 1 402 ? 156.520 138.341 162.422 1.00 60.74 402 ILE A C 1
ATOM 2695 O O . ILE A 1 402 ? 155.471 138.843 162.001 1.00 60.74 402 ILE A O 1
ATOM 2700 N N . LEU A 1 403 ? 157.714 138.784 162.038 1.00 57.40 403 LEU A N 1
ATOM 2701 C CA . LEU A 1 403 ? 157.877 139.917 161.130 1.00 57.40 403 LEU A CA 1
ATOM 2702 C C . LEU A 1 403 ? 157.535 139.456 159.711 1.00 57.40 403 LEU A C 1
ATOM 2703 O O . LEU A 1 403 ? 158.386 139.327 158.829 1.00 57.40 403 LEU A O 1
ATOM 2708 N N . ARG A 1 404 ? 156.242 139.202 159.503 1.00 58.32 404 ARG A N 1
ATOM 2709 C CA . ARG A 1 404 ? 155.798 138.546 158.277 1.00 58.32 404 ARG A CA 1
ATOM 2710 C C . ARG A 1 404 ? 155.935 139.456 157.061 1.00 58.32 404 ARG A C 1
ATOM 2711 O O . ARG A 1 404 ? 156.185 138.979 155.949 1.00 58.32 404 ARG A O 1
ATOM 2719 N N . ASN A 1 405 ? 155.765 140.763 157.244 1.00 56.11 405 ASN A N 1
ATOM 2720 C CA . ASN A 1 405 ? 155.986 141.746 156.183 1.00 56.11 405 ASN A CA 1
ATOM 2721 C C . ASN A 1 405 ? 156.796 142.890 156.780 1.00 56.11 405 ASN A C 1
ATOM 2722 O O . ASN A 1 405 ? 156.229 143.840 157.326 1.00 56.11 405 ASN A O 1
ATOM 2727 N N . TRP A 1 406 ? 158.118 142.801 156.672 1.00 53.14 406 TRP A N 1
ATOM 2728 C CA . TRP A 1 406 ? 158.997 143.724 157.368 1.00 53.14 406 TRP A CA 1
ATOM 2729 C C . TRP A 1 406 ? 160.170 144.101 156.480 1.00 53.14 406 TRP A C 1
ATOM 2730 O O . TRP A 1 406 ? 160.523 143.387 155.540 1.00 53.14 406 TRP A O 1
ATOM 2741 N N . SER A 1 407 ? 160.778 145.241 156.803 1.00 53.33 407 SER A N 1
ATOM 2742 C CA . SER A 1 407 ? 161.933 145.751 156.070 1.00 53.33 407 SER A CA 1
ATOM 2743 C C . SER A 1 407 ? 163.172 145.018 156.569 1.00 53.33 407 SER A C 1
ATOM 2744 O O . SER A 1 407 ? 163.990 145.547 157.324 1.00 53.33 407 SER A O 1
ATOM 2747 N N . TYR A 1 408 ? 163.307 143.765 156.130 1.00 49.32 408 TYR A N 1
ATOM 2748 C CA . TYR A 1 408 ? 164.412 142.935 156.594 1.00 49.32 408 TYR A CA 1
ATOM 2749 C C . TYR A 1 408 ? 165.763 143.511 156.197 1.00 49.32 408 TYR A C 1
ATOM 2750 O O . TYR A 1 408 ? 166.747 143.341 156.926 1.00 49.32 408 TYR A O 1
ATOM 2759 N N . TYR A 1 409 ? 165.836 144.193 155.053 1.00 49.24 409 TYR A N 1
ATOM 2760 C CA . TYR A 1 409 ? 167.115 144.750 154.633 1.00 49.24 409 TYR A CA 1
ATOM 2761 C C . TYR A 1 409 ? 167.581 145.853 155.572 1.00 49.24 409 TYR A C 1
ATOM 2762 O O . TYR A 1 409 ? 168.788 146.048 155.740 1.00 49.24 409 TYR A O 1
ATOM 2771 N N . GLN A 1 410 ? 166.652 146.575 156.198 1.00 51.79 410 GLN A N 1
ATOM 2772 C CA . GLN A 1 410 ? 167.046 147.598 157.161 1.00 51.79 410 GLN A CA 1
ATOM 2773 C C . GLN A 1 410 ? 167.801 146.985 158.336 1.00 51.79 410 GLN A C 1
ATOM 2774 O O . GLN A 1 410 ? 168.893 147.441 158.693 1.00 51.79 410 GLN A O 1
ATOM 2780 N N . LEU A 1 411 ? 167.227 145.948 158.953 1.00 46.80 411 LEU A N 1
ATOM 2781 C CA . LEU A 1 411 ? 167.911 145.271 160.050 1.00 46.80 411 LEU A CA 1
ATOM 2782 C C . LEU A 1 411 ? 169.206 144.637 159.569 1.00 46.80 411 LEU A C 1
ATOM 2783 O O . LEU A 1 411 ? 170.220 144.654 160.278 1.00 46.80 411 LEU A O 1
ATOM 2788 N N . GLN A 1 412 ? 169.190 144.075 158.361 1.00 47.20 412 GLN A N 1
ATOM 2789 C CA . GLN A 1 412 ? 170.409 143.518 157.793 1.00 47.20 412 GLN A CA 1
ATOM 2790 C C . GLN A 1 412 ? 171.508 144.570 157.724 1.00 47.20 412 GLN A C 1
ATOM 2791 O O . GLN A 1 412 ? 172.668 144.289 158.036 1.00 47.20 412 GLN A O 1
ATOM 2793 N N . THR A 1 413 ? 171.155 145.792 157.334 1.00 48.35 413 THR A N 1
ATOM 2794 C CA . THR A 1 413 ? 172.151 146.851 157.226 1.00 48.35 413 THR A CA 1
ATOM 2795 C C . THR A 1 413 ? 172.627 147.308 158.599 1.00 48.35 413 THR A C 1
ATOM 2796 O O . THR A 1 413 ? 173.832 147.484 158.823 1.00 48.35 413 THR A O 1
ATOM 2800 N N . MET A 1 414 ? 171.692 147.517 159.529 1.00 52.20 414 MET A N 1
ATOM 2801 C CA . MET A 1 414 ? 172.066 148.056 160.833 1.00 52.20 414 MET A CA 1
ATOM 2802 C C . MET A 1 414 ? 172.912 147.076 161.632 1.00 52.20 414 MET A C 1
ATOM 2803 O O . MET A 1 414 ? 173.788 147.494 162.398 1.00 52.20 414 MET A O 1
ATOM 2808 N N . ILE A 1 415 ? 172.664 145.774 161.490 1.00 50.83 415 ILE A N 1
ATOM 2809 C CA . ILE A 1 415 ? 173.485 144.822 162.231 1.00 50.83 415 ILE A CA 1
ATOM 2810 C C . ILE A 1 415 ? 174.934 144.878 161.756 1.00 50.83 415 ILE A C 1
ATOM 2811 O O . ILE A 1 415 ? 175.861 144.926 162.573 1.00 50.83 415 ILE A O 1
ATOM 2816 N N . GLU A 1 416 ? 175.159 144.917 160.438 1.00 53.14 416 GLU A N 1
ATOM 2817 C CA . GLU A 1 416 ? 176.527 145.042 159.945 1.00 53.14 416 GLU A CA 1
ATOM 2818 C C . GLU A 1 416 ? 177.141 146.375 160.349 1.00 53.14 416 GLU A C 1
ATOM 2819 O O . GLU A 1 416 ? 178.314 146.427 160.734 1.00 53.14 416 GLU A O 1
ATOM 2821 N N . TYR A 1 417 ? 176.366 147.462 160.268 1.00 52.08 417 TYR A N 1
ATOM 2822 C CA . TYR A 1 417 ? 176.853 148.761 160.728 1.00 52.08 417 TYR A CA 1
ATOM 2823 C C . TYR A 1 417 ? 177.363 148.709 162.161 1.00 52.08 417 TYR A C 1
ATOM 2824 O O . TYR A 1 417 ? 178.535 149.000 162.426 1.00 52.08 417 TYR A O 1
ATOM 2833 N N . LYS A 1 418 ? 176.493 148.364 163.105 1.00 58.81 418 LYS A N 1
ATOM 2834 C CA . LYS A 1 418 ? 176.911 148.386 164.498 1.00 58.81 418 LYS A CA 1
ATOM 2835 C C . LYS A 1 418 ? 177.958 147.325 164.801 1.00 58.81 418 LYS A C 1
ATOM 2836 O O . LYS A 1 418 ? 178.735 147.498 165.746 1.00 58.81 418 LYS A O 1
ATOM 2842 N N . ALA A 1 419 ? 178.016 146.246 164.018 1.00 60.76 419 ALA A N 1
ATOM 2843 C CA . ALA A 1 419 ? 179.045 145.237 164.239 1.00 60.76 419 ALA A CA 1
ATOM 2844 C C . ALA A 1 419 ? 180.417 145.751 163.827 1.00 60.76 419 ALA A C 1
ATOM 2845 O O . ALA A 1 419 ? 181.394 145.608 164.571 1.00 60.76 419 ALA A O 1
ATOM 2847 N N . GLN A 1 420 ? 180.513 146.350 162.638 1.00 59.26 420 GLN A N 1
ATOM 2848 C CA . GLN A 1 420 ? 181.790 146.902 162.202 1.00 59.26 420 GLN A CA 1
ATOM 2849 C C . GLN A 1 420 ? 182.186 148.113 163.032 1.00 59.26 420 GLN A C 1
ATOM 2850 O O . GLN A 1 420 ? 183.380 148.394 163.180 1.00 59.26 420 GLN A O 1
ATOM 2852 N N . ARG A 1 421 ? 181.207 148.836 163.582 1.00 62.80 421 ARG A N 1
ATOM 2853 C CA . ARG A 1 421 ? 181.535 149.967 164.442 1.00 62.80 421 ARG A CA 1
ATOM 2854 C C . ARG A 1 421 ? 182.240 149.512 165.711 1.00 62.80 421 ARG A C 1
ATOM 2855 O O . ARG A 1 421 ? 182.949 150.301 166.345 1.00 62.80 421 ARG A O 1
ATOM 2863 N N . GLU A 1 422 ? 182.067 148.247 166.093 1.00 64.41 422 GLU A N 1
ATOM 2864 C CA . GLU A 1 422 ? 182.689 147.705 167.295 1.00 64.41 422 GLU A CA 1
ATOM 2865 C C . GLU A 1 422 ? 183.586 146.510 166.988 1.00 64.41 422 GLU A C 1
ATOM 2866 O O . GLU A 1 422 ? 183.878 145.712 167.883 1.00 64.41 422 GLU A O 1
ATOM 2868 N N . GLY A 1 423 ? 184.035 146.379 165.744 1.00 69.07 423 GLY A N 1
ATOM 2869 C CA . GLY A 1 423 ? 184.942 145.308 165.365 1.00 69.07 423 GLY A CA 1
ATOM 2870 C C . GLY A 1 423 ? 184.349 143.915 165.401 1.00 69.07 423 GLY A C 1
ATOM 2871 O O . GLY A 1 423 ? 185.026 142.970 165.825 1.00 69.07 423 GLY A O 1
ATOM 2872 N N . ILE A 1 424 ? 183.105 143.762 164.957 1.00 65.74 424 ILE A N 1
ATOM 2873 C CA . ILE A 1 424 ? 182.428 142.473 164.907 1.00 65.74 424 ILE A CA 1
ATOM 2874 C C . ILE A 1 424 ? 182.101 142.152 163.456 1.00 65.74 424 ILE A C 1
ATOM 2875 O O . ILE A 1 424 ? 181.657 143.026 162.703 1.00 65.74 424 ILE A O 1
ATOM 2880 N N . LYS A 1 425 ? 182.327 140.903 163.064 1.00 67.03 425 LYS A N 1
ATOM 2881 C CA . LYS A 1 425 ? 182.029 140.431 161.720 1.00 67.03 425 LYS A CA 1
ATOM 2882 C C . LYS A 1 425 ? 180.672 139.740 161.691 1.00 67.03 425 LYS A C 1
ATOM 2883 O O . LYS A 1 425 ? 180.263 139.097 162.660 1.00 67.03 425 LYS A O 1
ATOM 2885 N N . VAL A 1 426 ? 179.978 139.872 160.565 1.00 53.55 426 VAL A N 1
ATOM 2886 C CA . VAL A 1 426 ? 178.650 139.302 160.385 1.00 53.55 426 VAL A CA 1
ATOM 2887 C C . VAL A 1 426 ? 178.698 138.311 159.233 1.00 53.55 426 VAL A C 1
ATOM 2888 O O . VAL A 1 426 ? 179.176 138.643 158.143 1.00 53.55 426 VAL A O 1
ATOM 2892 N N . LYS A 1 427 ? 178.199 137.101 159.473 1.00 60.26 427 LYS A N 1
ATOM 2893 C CA . LYS A 1 427 ? 178.131 136.062 158.459 1.00 60.26 427 LYS A CA 1
ATOM 2894 C C . LYS A 1 427 ? 176.757 135.412 158.504 1.00 60.26 427 LYS A C 1
ATOM 2895 O O . LYS A 1 427 ? 176.079 135.418 159.533 1.00 60.26 427 LYS A O 1
ATOM 2901 N N . TYR A 1 428 ? 176.348 134.848 157.373 1.00 60.42 428 TYR A N 1
ATOM 2902 C CA . TYR A 1 428 ? 175.036 134.237 157.238 1.00 60.42 428 TYR A CA 1
ATOM 2903 C C . TYR A 1 428 ? 175.181 132.747 156.965 1.00 60.42 428 TYR A C 1
ATOM 2904 O O . TYR A 1 428 ? 176.151 132.305 156.345 1.00 60.42 428 TYR A O 1
ATOM 2913 N N . ILE A 1 429 ? 174.207 131.972 157.443 1.00 67.72 429 ILE A N 1
ATOM 2914 C CA . ILE A 1 429 ? 174.213 130.525 157.291 1.00 67.72 429 ILE A CA 1
ATOM 2915 C C . ILE A 1 429 ? 172.862 130.075 156.755 1.00 67.72 429 ILE A C 1
ATOM 2916 O O . ILE A 1 429 ? 171.858 130.782 156.852 1.00 67.72 429 ILE A O 1
ATOM 2921 N N . ASP A 1 430 ? 172.854 128.878 156.178 1.00 75.36 430 ASP A N 1
ATOM 2922 C CA . ASP A 1 430 ? 171.630 128.331 155.613 1.00 75.36 430 ASP A CA 1
ATOM 2923 C C . ASP A 1 430 ? 170.635 127.989 156.721 1.00 75.36 430 ASP A C 1
ATOM 2924 O O . ASP A 1 430 ? 171.035 127.553 157.804 1.00 75.36 430 ASP A O 1
ATOM 2929 N N . PRO A 1 431 ? 169.340 128.181 156.483 1.00 87.43 431 PRO A N 1
ATOM 2930 C CA . PRO A 1 431 ? 168.329 127.957 157.526 1.00 87.43 431 PRO A CA 1
ATOM 2931 C C . PRO A 1 431 ? 167.696 126.573 157.531 1.00 87.43 431 PRO A C 1
ATOM 2932 O O . PRO A 1 431 ? 166.711 126.378 158.249 1.00 87.43 431 PRO A O 1
ATOM 2936 N N . TYR A 1 432 ? 168.211 125.626 156.753 1.00 104.56 432 TYR A N 1
ATOM 2937 C CA . TYR A 1 432 ? 167.579 124.319 156.647 1.00 104.56 432 TYR A CA 1
ATOM 2938 C C . TYR A 1 432 ? 167.643 123.599 157.990 1.00 104.56 432 TYR A C 1
ATOM 2939 O O . TYR A 1 432 ? 168.609 123.747 158.743 1.00 104.56 432 TYR A O 1
ATOM 2941 N N . HIS A 1 433 ? 166.577 122.854 158.302 1.00 111.04 433 HIS A N 1
ATOM 2942 C CA . HIS A 1 433 ? 166.506 121.959 159.465 1.00 111.04 433 HIS A CA 1
ATOM 2943 C C . HIS A 1 433 ? 166.804 122.683 160.776 1.00 111.04 433 HIS A C 1
ATOM 2944 O O . HIS A 1 433 ? 167.197 122.065 161.766 1.00 111.04 433 HIS A O 1
ATOM 2951 N N . THR A 1 434 ? 166.611 124.001 160.801 1.00 104.48 434 THR A N 1
ATOM 2952 C CA . THR A 1 434 ? 166.907 124.751 162.015 1.00 104.48 434 THR A CA 1
ATOM 2953 C C . THR A 1 434 ? 165.855 124.538 163.094 1.00 104.48 434 THR A C 1
ATOM 2954 O O . THR A 1 434 ? 166.194 124.487 164.281 1.00 104.48 434 THR A O 1
ATOM 2958 N N . SER A 1 435 ? 164.586 124.409 162.707 1.00 115.50 435 SER A N 1
ATOM 2959 C CA . SER A 1 435 ? 163.513 124.313 163.691 1.00 115.50 435 SER A CA 1
ATOM 2960 C C . SER A 1 435 ? 163.438 122.930 164.328 1.00 115.50 435 SER A C 1
ATOM 2961 O O . SER A 1 435 ? 163.077 122.808 165.503 1.00 115.50 435 SER A O 1
ATOM 2964 N N . GLN A 1 436 ? 163.766 121.878 163.578 1.00 121.20 436 GLN A N 1
ATOM 2965 C CA . GLN A 1 436 ? 163.558 120.524 164.075 1.00 121.20 436 GLN A CA 1
ATOM 2966 C C . GLN A 1 436 ? 164.846 119.712 164.125 1.00 121.20 436 GLN A C 1
ATOM 2967 O O . GLN A 1 436 ? 164.874 118.557 163.688 1.00 121.20 436 GLN A O 1
ATOM 2973 N N . THR A 1 437 ? 165.916 120.302 164.650 1.00 107.82 437 THR A N 1
ATOM 2974 C CA . THR A 1 437 ? 167.162 119.587 164.885 1.00 107.82 437 THR A CA 1
ATOM 2975 C C . THR A 1 437 ? 167.634 119.877 166.299 1.00 107.82 437 THR A C 1
ATOM 2976 O O . THR A 1 437 ? 167.692 121.040 166.707 1.00 107.82 437 THR A O 1
ATOM 2980 N N . CYS A 1 438 ? 167.965 118.826 167.041 1.00 104.05 438 CYS A N 1
ATOM 2981 C CA . CYS A 1 438 ? 168.504 119.007 168.380 1.00 104.05 438 CYS A CA 1
ATOM 2982 C C . CYS A 1 438 ? 169.878 119.658 168.312 1.00 104.05 438 CYS A C 1
ATOM 2983 O O . CYS A 1 438 ? 170.673 119.379 167.411 1.00 104.05 438 CYS A O 1
ATOM 2986 N N . SER A 1 439 ? 170.153 120.535 169.271 1.00 94.96 439 SER A N 1
ATOM 2987 C CA . SER A 1 439 ? 171.427 121.235 169.339 1.00 94.96 439 SER A CA 1
ATOM 2988 C C . SER A 1 439 ? 172.442 120.536 170.232 1.00 94.96 439 SER A C 1
ATOM 2989 O O . SER A 1 439 ? 173.548 121.056 170.412 1.00 94.96 439 SER A O 1
ATOM 2992 N N . LYS A 1 440 ? 172.099 119.379 170.795 1.00 104.91 440 LYS A N 1
ATOM 2993 C CA . LYS A 1 440 ? 173.019 118.616 171.628 1.00 104.91 440 LYS A CA 1
ATOM 2994 C C . LYS A 1 440 ? 173.572 117.391 170.911 1.00 104.91 440 LYS A C 1
ATOM 2995 O O . LYS A 1 440 ? 174.784 117.160 170.925 1.00 104.91 440 LYS A O 1
ATOM 2997 N N . CYS A 1 441 ? 172.706 116.597 170.285 1.00 106.83 441 CYS A N 1
ATOM 2998 C CA . CYS A 1 441 ? 173.145 115.423 169.543 1.00 106.83 441 CYS A CA 1
ATOM 2999 C C . CYS A 1 441 ? 173.137 115.629 168.036 1.00 106.83 441 CYS A C 1
ATOM 3000 O O . CYS A 1 441 ? 173.913 114.978 167.330 1.00 106.83 441 CYS A O 1
ATOM 3003 N N . GLY A 1 442 ? 172.285 116.515 167.527 1.00 111.64 442 GLY A N 1
ATOM 3004 C CA . GLY A 1 442 ? 172.294 116.841 166.117 1.00 111.64 442 GLY A CA 1
ATOM 3005 C C . GLY A 1 442 ? 171.504 115.917 165.219 1.00 111.64 442 GLY A C 1
ATOM 3006 O O . GLY A 1 442 ? 171.592 116.053 163.994 1.00 111.64 442 GLY A O 1
ATOM 3007 N N . ASN A 1 443 ? 170.743 114.979 165.776 1.00 115.14 443 ASN A N 1
ATOM 3008 C CA . ASN A 1 443 ? 169.932 114.104 164.944 1.00 115.14 443 ASN A CA 1
ATOM 3009 C C . ASN A 1 443 ? 168.822 114.892 164.260 1.00 115.14 443 ASN A C 1
ATOM 3010 O O . ASN A 1 443 ? 168.307 115.878 164.793 1.00 115.14 443 ASN A O 1
ATOM 3012 N N . TYR A 1 444 ? 168.457 114.453 163.058 1.00 125.05 444 TYR A N 1
ATOM 3013 C CA . TYR A 1 444 ? 167.401 115.087 162.276 1.00 125.05 444 TYR A CA 1
ATOM 3014 C C . TYR A 1 444 ? 166.244 114.106 162.145 1.00 125.05 444 TYR A C 1
ATOM 3015 O O . TYR A 1 444 ? 166.353 113.101 161.436 1.00 125.05 444 TYR A O 1
ATOM 3017 N N . GLU A 1 445 ? 165.140 114.401 162.824 1.00 133.45 445 GLU A N 1
ATOM 3018 C CA . GLU A 1 445 ? 163.940 113.586 162.740 1.00 133.45 445 GLU A CA 1
ATOM 3019 C C . GLU A 1 445 ? 162.726 114.498 162.670 1.00 133.45 445 GLU A C 1
ATOM 3020 O O . GLU A 1 445 ? 162.752 115.630 163.157 1.00 133.45 445 GLU A O 1
ATOM 3022 N N . GLU A 1 446 ? 161.662 113.994 162.054 1.00 141.39 446 GLU A N 1
ATOM 3023 C CA . GLU A 1 446 ? 16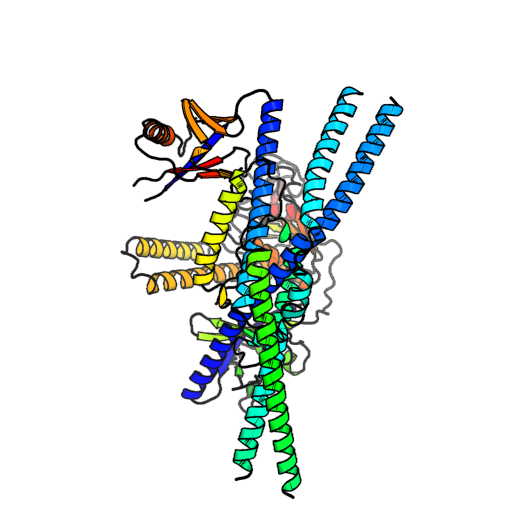0.430 114.758 161.933 1.00 141.39 446 GLU A CA 1
ATOM 3024 C C . GLU A 1 446 ? 159.643 114.682 163.234 1.00 141.39 446 GLU A C 1
ATOM 3025 O O . GLU A 1 446 ? 159.503 113.606 163.824 1.00 141.39 446 GLU A O 1
ATOM 3027 N N . GLY A 1 447 ? 159.132 115.824 163.680 1.00 134.80 447 GLY A N 1
ATOM 3028 C CA . GLY A 1 447 ? 158.354 115.881 164.897 1.00 134.80 447 GLY A CA 1
ATOM 3029 C C . GLY A 1 447 ? 159.150 115.994 166.176 1.00 134.80 447 GLY A C 1
ATOM 3030 O O . GLY A 1 447 ? 158.561 115.893 167.259 1.00 134.80 447 GLY A O 1
ATOM 3031 N N . GLN A 1 448 ? 160.468 116.196 166.094 1.00 128.00 448 GLN A N 1
ATOM 3032 C CA . GLN A 1 448 ? 161.270 116.349 167.302 1.00 128.00 448 GLN A CA 1
ATOM 3033 C C . GLN A 1 448 ? 160.872 117.582 168.103 1.00 128.00 448 GLN A C 1
ATOM 3034 O O . GLN A 1 448 ? 161.174 117.656 169.298 1.00 128.00 448 GLN A O 1
ATOM 3036 N N . ARG A 1 449 ? 160.223 118.553 167.468 1.00 122.36 449 ARG A N 1
ATOM 3037 C CA . ARG A 1 449 ? 159.603 119.677 168.169 1.00 122.36 449 ARG A CA 1
ATOM 3038 C C . ARG A 1 449 ? 158.120 119.391 168.401 1.00 122.36 449 ARG A C 1
ATOM 3039 O O . ARG A 1 449 ? 157.234 120.123 167.960 1.00 122.36 449 ARG A O 1
ATOM 3047 N N . GLU A 1 450 ? 157.862 118.285 169.105 1.00 128.18 450 GLU A N 1
ATOM 3048 C CA . GLU A 1 450 ? 156.487 117.831 169.296 1.00 128.18 450 GLU A CA 1
ATOM 3049 C C . GLU A 1 450 ? 155.675 118.818 170.124 1.00 128.18 450 GLU A C 1
ATOM 3050 O O . GLU A 1 450 ? 154.459 118.929 169.935 1.00 128.18 450 GLU A O 1
ATOM 3052 N N . SER A 1 451 ? 156.319 119.538 171.036 1.00 123.73 451 SER A N 1
ATOM 3053 C CA . SER A 1 451 ? 155.665 120.554 171.843 1.00 123.73 451 SER A CA 1
ATOM 3054 C C . SER A 1 451 ? 156.060 121.932 171.332 1.00 123.73 451 SER A C 1
ATOM 3055 O O . SER A 1 451 ? 157.231 122.183 171.034 1.00 123.73 451 SER A O 1
ATOM 3057 N N . GLN A 1 452 ? 155.070 122.816 171.210 1.00 119.07 452 GLN A N 1
ATOM 3058 C CA . GLN A 1 452 ? 155.337 124.149 170.683 1.00 119.07 452 GLN A CA 1
ATOM 3059 C C . GLN A 1 452 ? 156.211 124.959 171.634 1.00 119.07 452 GLN A C 1
ATOM 3060 O O . GLN A 1 452 ? 157.093 125.704 171.192 1.00 119.07 452 GLN A O 1
ATOM 3062 N N . ALA A 1 453 ? 155.985 124.825 172.939 1.00 113.26 453 ALA A N 1
ATOM 3063 C CA . ALA A 1 453 ? 156.655 125.650 173.934 1.00 113.26 453 ALA A CA 1
ATOM 3064 C C . ALA A 1 453 ? 157.881 124.990 174.552 1.00 113.26 453 ALA A C 1
ATOM 3065 O O . ALA A 1 453 ? 158.496 125.582 175.444 1.00 113.26 453 ALA A O 1
ATOM 3067 N N . ASP A 1 454 ? 158.255 123.792 174.109 1.00 114.46 454 ASP A N 1
ATOM 3068 C CA . ASP A 1 454 ? 159.397 123.107 174.696 1.00 114.46 454 ASP A CA 1
ATOM 3069 C C . ASP A 1 454 ? 159.946 122.094 173.703 1.00 114.46 454 ASP A C 1
ATOM 3070 O O . ASP A 1 454 ? 159.277 121.715 172.739 1.00 114.46 454 ASP A O 1
ATOM 3075 N N . PHE A 1 455 ? 161.175 121.652 173.954 1.00 108.92 455 PHE A N 1
ATOM 3076 C CA . PHE A 1 455 ? 161.843 120.686 173.092 1.00 108.92 455 PHE A CA 1
ATOM 3077 C C . PHE A 1 455 ? 162.327 119.510 173.924 1.00 108.92 455 PHE A C 1
ATOM 3078 O O . PHE A 1 455 ? 162.956 119.701 174.969 1.00 108.92 455 PHE A O 1
ATOM 3086 N N . ILE A 1 456 ? 162.035 118.299 173.455 1.00 111.03 456 ILE A N 1
ATOM 3087 C CA . ILE A 1 456 ? 162.483 117.068 174.092 1.00 111.03 456 ILE A CA 1
ATOM 3088 C C . ILE A 1 456 ? 163.195 116.236 173.038 1.00 111.03 456 ILE A C 1
ATOM 3089 O O . ILE A 1 456 ? 162.624 115.954 171.978 1.00 111.03 456 ILE A O 1
ATOM 3094 N N . CYS A 1 457 ? 164.431 115.842 173.323 1.00 110.78 457 CYS A N 1
ATOM 3095 C CA . CYS A 1 457 ? 165.193 115.035 172.383 1.00 110.78 457 CYS A CA 1
ATOM 3096 C C . CYS A 1 457 ? 164.737 113.585 172.446 1.00 110.78 457 CYS A C 1
ATOM 3097 O O . CYS A 1 457 ? 164.509 113.042 173.531 1.00 110.78 457 CYS A O 1
ATOM 3100 N N . LYS A 1 458 ? 164.604 112.958 171.277 1.00 119.19 458 LYS A N 1
ATOM 3101 C CA . LYS A 1 458 ? 164.199 111.560 171.216 1.00 119.19 458 LYS A CA 1
ATOM 3102 C C . LYS A 1 458 ? 165.328 110.603 171.564 1.00 119.19 458 LYS A C 1
ATOM 3103 O O . LYS A 1 458 ? 165.061 109.432 171.849 1.00 119.19 458 LYS A O 1
ATOM 3105 N N . LYS A 1 459 ? 166.576 111.069 171.549 1.00 118.81 459 LYS A N 1
ATOM 3106 C CA . LYS A 1 459 ? 167.730 110.198 171.741 1.00 118.81 459 LYS A CA 1
ATOM 3107 C C . LYS A 1 459 ? 168.429 110.430 173.074 1.00 118.81 459 LYS A C 1
ATOM 3108 O O . LYS A 1 459 ? 168.610 109.486 173.848 1.00 118.81 459 LYS A O 1
ATOM 3110 N N . CYS A 1 460 ? 168.831 111.666 173.359 1.00 115.97 460 CYS A N 1
ATOM 3111 C CA . CYS A 1 460 ? 169.550 111.978 174.585 1.00 115.97 460 CYS A CA 1
ATOM 3112 C C . CYS A 1 460 ? 168.660 112.570 175.669 1.00 115.97 460 CYS A C 1
ATOM 3113 O O . CYS A 1 460 ? 169.159 112.887 176.753 1.00 115.97 460 CYS A O 1
ATOM 3116 N N . GLY A 1 461 ? 167.363 112.719 175.413 1.00 117.33 461 GLY A N 1
ATOM 3117 C CA . GLY A 1 461 ? 166.461 113.241 176.429 1.00 117.33 461 GLY A CA 1
ATOM 3118 C C . GLY A 1 461 ? 166.796 114.643 176.887 1.00 117.33 461 GLY A C 1
ATOM 3119 O O . GLY A 1 461 ? 166.813 114.913 178.094 1.00 117.33 461 GLY A O 1
ATOM 3120 N N . TYR A 1 462 ? 167.067 115.544 175.948 1.00 111.15 462 TYR A N 1
ATOM 3121 C CA . TYR A 1 462 ? 167.491 116.898 176.274 1.00 111.15 462 TYR A CA 1
ATOM 3122 C C . TYR A 1 462 ? 166.260 117.784 176.426 1.00 111.15 462 TYR A C 1
ATOM 3123 O O . TYR A 1 462 ? 165.384 117.792 175.555 1.00 111.15 462 TYR A O 1
ATOM 3132 N N . LYS A 1 463 ? 166.194 118.520 177.531 1.00 114.15 463 LYS A N 1
ATOM 3133 C CA . LYS A 1 463 ? 165.024 119.325 177.878 1.00 114.15 463 LYS A CA 1
ATOM 3134 C C . LYS A 1 463 ? 165.421 120.797 177.921 1.00 114.15 463 LYS A C 1
ATOM 3135 O O . LYS A 1 463 ? 165.852 121.303 178.961 1.00 114.15 463 LYS A O 1
ATOM 3137 N N . VAL A 1 464 ? 165.269 121.484 176.787 1.00 102.69 464 VAL A N 1
ATOM 3138 C CA . VAL A 1 464 ? 165.474 122.925 176.688 1.00 102.69 464 VAL A CA 1
ATOM 3139 C C . VAL A 1 464 ? 164.362 123.511 175.827 1.00 102.69 464 VAL A C 1
ATOM 3140 O O . VAL A 1 464 ? 163.682 122.803 175.083 1.00 102.69 464 VAL A O 1
ATOM 3144 N N . ASN A 1 465 ? 164.181 124.825 175.939 1.00 92.04 465 ASN A N 1
ATOM 3145 C CA . ASN A 1 465 ? 163.138 125.501 175.184 1.00 92.04 465 ASN A CA 1
ATOM 3146 C C . ASN A 1 465 ? 163.472 125.513 173.695 1.00 92.04 465 ASN A C 1
ATOM 3147 O O . ASN A 1 465 ? 164.632 125.407 173.288 1.00 92.04 465 ASN A O 1
ATOM 3152 N N . ALA A 1 466 ? 162.425 125.638 172.876 1.00 87.17 466 ALA A N 1
ATOM 3153 C CA . ALA A 1 466 ? 162.607 125.609 171.429 1.00 87.17 466 ALA A CA 1
ATOM 3154 C C . ALA A 1 466 ? 163.465 126.772 170.947 1.00 87.17 466 ALA A C 1
ATOM 3155 O O . ALA A 1 466 ? 164.344 126.593 170.095 1.00 87.17 466 ALA A O 1
ATOM 3157 N N . ASP A 1 467 ? 163.223 127.973 171.476 1.00 73.67 467 ASP A N 1
ATOM 3158 C CA . ASP A 1 467 ? 163.987 129.139 171.045 1.00 73.67 467 ASP A CA 1
ATOM 3159 C C . ASP A 1 467 ? 165.466 128.975 171.368 1.00 73.67 467 ASP A C 1
ATOM 3160 O O . ASP A 1 467 ? 166.333 129.277 170.539 1.00 73.67 467 ASP A O 1
ATOM 3162 N N . TYR A 1 468 ? 165.772 128.492 172.575 1.00 70.09 468 TYR A N 1
ATOM 3163 C CA . TYR A 1 468 ? 167.165 128.296 172.959 1.00 70.09 468 TYR A CA 1
ATOM 3164 C C . TYR A 1 468 ? 167.825 127.225 172.107 1.00 70.09 468 TYR A C 1
ATOM 3165 O O . TYR A 1 468 ? 168.999 127.350 171.740 1.00 70.09 468 TYR A O 1
ATOM 3174 N N . ASN A 1 469 ? 167.092 126.157 171.791 1.00 80.68 469 ASN A N 1
ATOM 3175 C CA . ASN A 1 469 ? 167.650 125.124 170.926 1.00 80.68 469 ASN A CA 1
ATOM 3176 C C . ASN A 1 469 ? 167.948 125.674 169.540 1.00 80.68 469 ASN A C 1
ATOM 3177 O O . ASN A 1 469 ? 168.996 125.374 168.959 1.00 80.68 469 ASN A O 1
ATOM 3182 N N . ALA A 1 470 ? 167.040 126.488 168.994 1.00 69.67 470 ALA A N 1
ATOM 3183 C CA . ALA A 1 470 ? 167.283 127.089 167.687 1.00 69.67 470 ALA A CA 1
ATOM 3184 C C . ALA A 1 470 ? 168.499 128.006 167.716 1.00 69.67 470 ALA A C 1
ATOM 3185 O O . ALA A 1 470 ? 169.333 127.977 166.801 1.00 69.67 470 ALA A O 1
ATOM 3187 N N . ALA A 1 471 ? 168.614 128.831 168.758 1.00 64.00 471 ALA A N 1
ATOM 3188 C CA . ALA A 1 471 ? 169.755 129.734 168.856 1.00 64.00 471 ALA A CA 1
ATOM 3189 C C . ALA A 1 471 ? 171.061 128.962 168.979 1.00 64.00 471 ALA A C 1
ATOM 3190 O O . ALA A 1 471 ? 172.059 129.310 168.339 1.00 64.00 471 ALA A O 1
ATOM 3192 N N . ARG A 1 472 ? 171.074 127.907 169.794 1.00 67.40 472 ARG A N 1
ATOM 3193 C CA . ARG A 1 472 ? 172.270 127.081 169.910 1.00 67.40 472 ARG A CA 1
ATOM 3194 C C . ARG A 1 472 ? 172.613 126.426 168.580 1.00 67.40 472 ARG A C 1
ATOM 3195 O O . ARG A 1 472 ? 173.784 126.385 168.182 1.00 67.40 472 ARG A O 1
ATOM 3203 N N . ASN A 1 473 ? 171.602 125.916 167.873 1.00 73.71 473 ASN A N 1
ATOM 3204 C CA . ASN A 1 473 ? 171.825 125.320 166.561 1.00 73.71 473 ASN A CA 1
ATOM 3205 C C . ASN A 1 473 ? 172.493 126.311 165.619 1.00 73.71 473 ASN A C 1
ATOM 3206 O O . ASN A 1 473 ? 173.504 125.996 164.981 1.00 73.71 473 ASN A O 1
ATOM 3211 N N . ILE A 1 474 ? 171.945 127.523 165.531 1.00 61.81 474 ILE A N 1
ATOM 3212 C CA . ILE A 1 474 ? 172.481 128.509 164.598 1.00 61.81 474 ILE A CA 1
ATOM 3213 C C . ILE A 1 474 ? 173.879 128.943 165.015 1.00 61.81 474 ILE A C 1
ATOM 3214 O O . ILE A 1 474 ? 174.741 129.199 164.167 1.00 61.81 474 ILE A O 1
ATOM 3219 N N . ALA A 1 475 ? 174.137 129.024 166.321 1.00 65.59 475 ALA A N 1
ATOM 3220 C CA . ALA A 1 475 ? 175.480 129.363 166.780 1.00 65.59 475 ALA A CA 1
ATOM 3221 C C . ALA A 1 475 ? 176.487 128.289 166.393 1.00 65.59 475 ALA A C 1
ATOM 3222 O O . ALA A 1 475 ? 177.617 128.601 166.000 1.00 65.59 475 ALA A O 1
ATOM 3224 N N . MET A 1 476 ? 176.098 127.016 166.499 1.00 70.09 476 MET A N 1
ATOM 3225 C CA . MET A 1 476 ? 177.043 125.931 166.249 1.00 70.09 476 MET A CA 1
ATOM 3226 C C . MET A 1 476 ? 177.437 125.828 164.780 1.00 70.09 476 MET A C 1
ATOM 3227 O O . MET A 1 476 ? 178.578 125.463 164.475 1.00 70.09 476 MET A O 1
ATOM 3229 N N . SER A 1 477 ? 176.524 126.141 163.864 1.00 74.57 477 SER A N 1
ATOM 3230 C CA . SER A 1 477 ? 176.755 125.871 162.450 1.00 74.57 477 SER A CA 1
ATOM 3231 C C . SER A 1 477 ? 177.916 126.699 161.910 1.00 74.57 477 SER A C 1
ATOM 3232 O O . SER A 1 477 ? 178.212 127.792 162.398 1.00 74.57 477 SER A O 1
ATOM 3235 N N . ASN A 1 478 ? 178.585 126.155 160.886 1.00 81.47 478 ASN A N 1
ATOM 3236 C CA . ASN A 1 478 ? 179.726 126.818 160.263 1.00 81.47 478 ASN A CA 1
ATOM 3237 C C . ASN A 1 478 ? 179.691 126.720 158.740 1.00 81.47 478 ASN A C 1
ATOM 3238 O O . ASN A 1 478 ? 180.743 126.798 158.098 1.00 81.47 478 ASN A O 1
ATOM 3243 N N . LYS A 1 479 ? 178.511 126.539 158.147 1.00 81.62 479 LYS A N 1
ATOM 3244 C CA . LYS A 1 479 ? 178.374 126.478 156.693 1.00 81.62 479 LYS A CA 1
ATOM 3245 C C . LYS A 1 479 ? 177.871 127.831 156.201 1.00 81.62 479 LYS A C 1
ATOM 3246 O O . LYS A 1 479 ? 176.687 128.030 155.930 1.00 81.62 479 LYS A O 1
ATOM 3248 N N . TYR A 1 480 ? 178.800 128.773 156.080 1.00 76.50 480 TYR A N 1
ATOM 3249 C CA . TYR A 1 480 ? 178.446 130.111 155.635 1.00 76.50 480 TYR A CA 1
ATOM 3250 C C . TYR A 1 480 ? 178.081 130.107 154.157 1.00 76.50 480 TYR A C 1
ATOM 3251 O O . TYR A 1 480 ? 178.781 129.521 153.328 1.00 76.50 480 TYR A O 1
ATOM 3260 N N . ILE A 1 481 ? 176.975 130.770 153.831 1.00 78.13 481 ILE A N 1
ATOM 3261 C CA . ILE A 1 481 ? 176.532 130.938 152.456 1.00 78.13 481 ILE A CA 1
ATOM 3262 C C . ILE A 1 481 ? 176.351 132.425 152.200 1.00 78.13 481 ILE A C 1
ATOM 3263 O O . ILE A 1 481 ? 176.124 133.211 153.125 1.00 78.13 481 ILE A O 1
ATOM 3268 N N . THR A 1 482 ? 176.457 132.814 150.937 1.00 81.42 482 THR A N 1
ATOM 3269 C CA . THR A 1 482 ? 176.378 134.220 150.563 1.00 81.42 482 THR A CA 1
ATOM 3270 C C . THR A 1 482 ? 175.255 134.526 149.588 1.00 81.42 482 THR A C 1
ATOM 3271 O O . THR A 1 482 ? 174.627 135.581 149.693 1.00 81.42 482 THR A O 1
ATOM 3275 N N . LYS A 1 483 ? 174.977 133.633 148.646 1.00 91.00 483 LYS A N 1
ATOM 3276 C CA . LYS A 1 483 ? 173.961 133.857 147.632 1.00 91.00 483 LYS A CA 1
ATOM 3277 C C . LYS A 1 483 ? 172.793 132.902 147.836 1.00 91.00 483 LYS A C 1
ATOM 3278 O O . LYS A 1 483 ? 172.926 131.846 148.458 1.00 91.00 483 LYS A O 1
ATOM 3280 N N . LYS A 1 484 ? 171.635 133.292 147.297 1.00 91.81 484 LYS A N 1
ATOM 3281 C CA . LYS A 1 484 ? 170.439 132.468 147.441 1.00 91.81 484 LYS A CA 1
ATOM 3282 C C . LYS A 1 484 ? 170.619 131.110 146.777 1.00 91.81 484 LYS A C 1
ATOM 3283 O O . LYS A 1 484 ? 170.202 130.083 147.325 1.00 91.81 484 LYS A O 1
ATOM 3285 N N . GLU A 1 485 ? 171.240 131.083 145.596 1.00 101.33 485 GLU A N 1
ATOM 3286 C CA . GLU A 1 485 ? 171.356 129.843 144.838 1.00 101.33 485 GLU A CA 1
ATOM 3287 C C . GLU A 1 485 ? 172.203 128.795 145.547 1.00 101.33 485 GLU A C 1
ATOM 3288 O O . GLU A 1 485 ? 172.061 127.604 145.253 1.00 101.33 485 GLU A O 1
ATOM 3290 N N . GLU A 1 486 ? 173.075 129.201 146.469 1.00 97.46 486 GLU A N 1
ATOM 3291 C CA . GLU A 1 486 ? 173.944 128.261 147.169 1.00 97.46 486 GLU A CA 1
ATOM 3292 C C . GLU A 1 486 ? 173.266 127.880 148.482 1.00 97.46 486 GLU A C 1
ATOM 3293 O O . GLU A 1 486 ? 173.647 128.317 149.567 1.00 97.46 486 GLU A O 1
ATOM 3295 N N . SER A 1 487 ? 172.234 127.049 148.366 1.00 98.17 487 SER A N 1
ATOM 3296 C CA . SER A 1 487 ? 171.506 126.546 149.521 1.00 98.17 487 SER A CA 1
ATOM 3297 C C . SER A 1 487 ? 171.206 125.069 149.314 1.00 98.17 487 SER A C 1
ATOM 3298 O O . SER A 1 487 ? 171.139 124.581 148.183 1.00 98.17 487 SER A O 1
ATOM 3301 N N . LYS A 1 488 ? 171.028 124.357 150.430 1.00 103.19 488 LYS A N 1
ATOM 3302 C CA . LYS A 1 488 ? 170.708 122.936 150.347 1.00 103.19 488 LYS A CA 1
ATOM 3303 C C . LYS A 1 488 ? 169.376 122.715 149.644 1.00 103.19 488 LYS A C 1
ATOM 3304 O O . LYS A 1 488 ? 169.242 121.798 148.826 1.00 103.19 488 LYS A O 1
ATOM 3306 N N . TYR A 1 489 ? 168.380 123.542 149.946 1.00 103.94 489 TYR A N 1
ATOM 3307 C CA . TYR A 1 489 ? 167.126 123.555 149.208 1.00 103.94 489 TYR A CA 1
ATOM 3308 C C . TYR A 1 489 ? 167.011 124.876 148.463 1.00 103.94 489 TYR A C 1
ATOM 3309 O O . TYR A 1 489 ? 167.230 125.944 149.045 1.00 103.94 489 TYR A O 1
ATOM 3318 N N . TYR A 1 490 ? 166.694 124.798 147.174 1.00 106.26 490 TYR A N 1
ATOM 3319 C CA . TYR A 1 490 ? 166.609 125.980 146.332 1.00 106.26 490 TYR A CA 1
ATOM 3320 C C . TYR A 1 490 ? 165.676 125.697 145.165 1.00 106.26 490 TYR A C 1
ATOM 3321 O O . TYR A 1 490 ? 165.628 124.579 144.646 1.00 106.26 490 TYR A O 1
ATOM 3323 N N . LYS A 1 491 ? 164.937 126.724 144.759 1.00 114.35 491 LYS A N 1
ATOM 3324 C CA . LYS A 1 491 ? 163.981 126.597 143.668 1.00 114.35 491 LYS A CA 1
ATOM 3325 C C . LYS A 1 491 ? 164.171 127.712 142.647 1.00 114.35 491 LYS A C 1
ATOM 3326 O O . LYS A 1 491 ? 164.631 128.802 142.986 1.00 114.35 491 LYS A O 1
ATOM 3328 N N . MET B 1 1 ? 138.368 155.225 122.312 1.00 121.67 1 MET B N 1
ATOM 3329 C CA . MET B 1 1 ? 139.663 155.293 122.979 1.00 121.67 1 MET B CA 1
ATOM 3330 C C . MET B 1 1 ? 140.505 154.062 122.659 1.00 121.67 1 MET B C 1
ATOM 3331 O O . MET B 1 1 ? 139.996 152.942 122.616 1.00 121.67 1 MET B O 1
ATOM 3333 N N . ILE B 1 2 ? 141.800 154.284 122.433 1.00 113.69 2 ILE B N 1
ATOM 3334 C CA . ILE B 1 2 ? 142.705 153.186 122.128 1.00 113.69 2 ILE B CA 1
ATOM 3335 C C . ILE B 1 2 ? 142.887 152.309 123.360 1.00 113.69 2 ILE B C 1
ATOM 3336 O O . ILE B 1 2 ? 142.732 152.756 124.505 1.00 113.69 2 ILE B O 1
ATOM 3341 N N . THR B 1 3 ? 143.207 151.039 123.125 1.00 101.70 3 THR B N 1
ATOM 3342 C CA . THR B 1 3 ? 143.435 150.088 124.201 1.00 101.70 3 THR B CA 1
ATOM 3343 C C . THR B 1 3 ? 144.493 149.085 123.770 1.00 101.70 3 THR B C 1
ATOM 3344 O O . THR B 1 3 ? 144.780 148.924 122.582 1.00 101.70 3 THR B O 1
ATOM 3348 N N . VAL B 1 4 ? 145.071 148.410 124.757 1.00 87.87 4 VAL B N 1
ATOM 3349 C CA . VAL B 1 4 ? 146.126 147.434 124.533 1.00 87.87 4 VAL B CA 1
ATOM 3350 C C . VAL B 1 4 ? 145.633 146.065 124.980 1.00 87.87 4 VAL B C 1
ATOM 3351 O O . VAL B 1 4 ? 145.002 145.931 126.035 1.00 87.87 4 VAL B O 1
ATOM 3355 N N . ARG B 1 5 ? 145.886 145.056 124.150 1.00 83.65 5 ARG B N 1
ATOM 3356 C CA . ARG B 1 5 ? 145.554 143.671 124.450 1.00 83.65 5 ARG B CA 1
ATOM 3357 C C . ARG B 1 5 ? 146.831 142.846 124.415 1.00 83.65 5 ARG B C 1
ATOM 3358 O O . ARG B 1 5 ? 147.588 142.913 123.441 1.00 83.65 5 ARG B O 1
ATOM 3366 N N . LYS B 1 6 ? 147.069 142.072 125.468 1.00 71.84 6 LYS B N 1
ATOM 3367 C CA . LYS B 1 6 ? 148.295 141.299 125.614 1.00 71.84 6 LYS B CA 1
ATOM 3368 C C . LYS B 1 6 ? 148.030 139.858 125.200 1.00 71.84 6 LYS B C 1
ATOM 3369 O O . LYS B 1 6 ? 147.130 139.209 125.743 1.00 71.84 6 LYS B O 1
ATOM 3375 N N . ILE B 1 7 ? 148.809 139.361 124.240 1.00 79.05 7 ILE B N 1
ATOM 3376 C CA . ILE B 1 7 ? 148.620 138.033 123.669 1.00 79.05 7 ILE B CA 1
ATOM 3377 C C . ILE B 1 7 ? 149.949 137.291 123.704 1.00 79.05 7 ILE B C 1
ATOM 3378 O O . ILE B 1 7 ? 151.017 137.912 123.664 1.00 79.05 7 ILE B O 1
ATOM 3383 N N . LYS B 1 8 ? 149.883 135.966 123.786 1.00 81.30 8 LYS B N 1
ATOM 3384 C CA . LYS B 1 8 ? 151.059 135.109 123.715 1.00 81.30 8 LYS B CA 1
ATOM 3385 C C . LYS B 1 8 ? 151.036 134.341 122.402 1.00 81.30 8 LYS B C 1
ATOM 3386 O O . LYS B 1 8 ? 149.999 133.791 122.019 1.00 81.30 8 LYS B O 1
ATOM 3392 N N . LEU B 1 9 ? 152.174 134.308 121.714 1.00 84.81 9 LEU B N 1
ATOM 3393 C CA . LEU B 1 9 ? 152.257 133.765 120.367 1.00 84.81 9 LEU B CA 1
ATOM 3394 C C . LEU B 1 9 ? 153.295 132.656 120.296 1.00 84.81 9 LEU B C 1
ATOM 3395 O O . LEU B 1 9 ? 154.235 132.607 121.096 1.00 84.81 9 LEU B O 1
ATOM 3400 N N . THR B 1 10 ? 153.113 131.761 119.327 1.00 93.14 10 THR B N 1
ATOM 3401 C CA . THR B 1 10 ? 154.087 130.725 119.022 1.00 93.14 10 THR B CA 1
ATOM 3402 C C . THR B 1 10 ? 154.261 130.619 117.513 1.00 93.14 10 THR B C 1
ATOM 3403 O O . THR B 1 10 ? 153.356 130.946 116.740 1.00 93.14 10 THR B O 1
ATOM 3407 N N . ILE B 1 11 ? 155.442 130.164 117.103 1.00 98.09 11 ILE B N 1
ATOM 3408 C CA . ILE B 1 11 ? 155.796 130.016 115.697 1.00 98.09 11 ILE B CA 1
ATOM 3409 C C . ILE B 1 11 ? 156.097 128.550 115.419 1.00 98.09 11 ILE B C 1
ATOM 3410 O O . ILE B 1 11 ? 156.717 127.867 116.240 1.00 98.09 11 ILE B O 1
ATOM 3415 N N . MET B 1 12 ? 155.635 128.064 114.271 1.00 108.06 12 MET B N 1
ATOM 3416 C CA . MET B 1 12 ? 155.827 126.680 113.865 1.00 108.06 12 MET B CA 1
ATOM 3417 C C . MET B 1 12 ? 156.891 126.587 112.778 1.00 108.06 12 MET B C 1
ATOM 3418 O O . MET B 1 12 ? 157.360 127.593 112.239 1.00 108.06 12 MET B O 1
ATOM 3420 N N . GLY B 1 13 ? 157.268 125.351 112.462 1.00 113.74 13 GLY B N 1
ATOM 3421 C CA . GLY B 1 13 ? 158.255 125.044 111.453 1.00 113.74 13 GLY B CA 1
ATOM 3422 C C . GLY B 1 13 ? 159.306 124.108 111.999 1.00 113.74 13 GLY B C 1
ATOM 3423 O O . GLY B 1 13 ? 159.185 123.569 113.105 1.00 113.74 13 GLY B O 1
ATOM 3424 N N . ASP B 1 14 ? 160.359 123.906 111.213 1.00 113.07 14 ASP B N 1
ATOM 3425 C CA . ASP B 1 14 ? 161.466 123.074 111.652 1.00 113.07 14 ASP B CA 1
ATOM 3426 C C . ASP B 1 14 ? 162.224 123.755 112.787 1.00 113.07 14 ASP B C 1
ATOM 3427 O O . ASP B 1 14 ? 162.182 124.977 112.953 1.00 113.07 14 ASP B O 1
ATOM 3429 N N . LYS B 1 15 ? 162.926 122.940 113.578 1.00 112.23 15 LYS B N 1
ATOM 3430 C CA . LYS B 1 15 ? 163.655 123.473 114.725 1.00 112.23 15 LYS B CA 1
ATOM 3431 C C . LYS B 1 15 ? 164.710 124.481 114.288 1.00 112.23 15 LYS B C 1
ATOM 3432 O O . LYS B 1 15 ? 164.859 125.544 114.906 1.00 112.23 15 LYS B O 1
ATOM 3434 N N . ASP B 1 16 ? 165.448 124.171 113.220 1.00 109.67 16 ASP B N 1
ATOM 3435 C CA . ASP B 1 16 ? 166.424 125.121 112.697 1.00 109.67 16 ASP B CA 1
ATOM 3436 C C . ASP B 1 16 ? 165.740 126.387 112.195 1.00 109.67 16 ASP B C 1
ATOM 3437 O O . ASP B 1 16 ? 166.259 127.496 112.374 1.00 109.67 16 ASP B O 1
ATOM 3439 N N . THR B 1 17 ? 164.574 126.240 111.563 1.00 106.79 17 THR B N 1
ATOM 3440 C CA . THR B 1 17 ? 163.816 127.410 111.135 1.00 106.79 17 THR B CA 1
ATOM 3441 C C . THR B 1 17 ? 163.389 128.252 112.332 1.00 106.79 17 THR B C 1
ATOM 3442 O O . THR B 1 17 ? 163.454 129.486 112.287 1.00 106.79 17 THR B O 1
ATOM 3446 N N . ARG B 1 18 ? 162.959 127.600 113.414 1.00 106.39 18 ARG B N 1
ATOM 3447 C CA . ARG B 1 18 ? 162.610 128.328 114.630 1.00 106.39 18 ARG B CA 1
ATOM 3448 C C . ARG B 1 18 ? 163.807 129.095 115.172 1.00 106.39 18 ARG B C 1
ATOM 3449 O O . ARG B 1 18 ? 163.683 130.264 115.562 1.00 106.39 18 ARG B O 1
ATOM 3451 N N . ASN B 1 19 ? 164.976 128.448 115.208 1.00 104.41 19 ASN B N 1
ATOM 3452 C CA . ASN B 1 19 ? 166.177 129.117 115.695 1.00 104.41 19 ASN B CA 1
ATOM 3453 C C . ASN B 1 19 ? 166.516 130.327 114.838 1.00 104.41 19 ASN B C 1
ATOM 3454 O O . ASN B 1 19 ? 166.853 131.395 115.363 1.00 104.41 19 ASN B O 1
ATOM 3459 N N . SER B 1 20 ? 166.427 130.179 113.514 1.00 94.51 20 SER B N 1
ATOM 3460 C CA . SER B 1 20 ? 166.721 131.299 112.627 1.00 94.51 20 SER B CA 1
ATOM 3461 C C . SER B 1 20 ? 165.742 132.446 112.842 1.00 94.51 20 SER B C 1
ATOM 3462 O O . SER B 1 20 ? 166.150 133.611 112.924 1.00 94.51 20 SER B O 1
ATOM 3465 N N . GLN B 1 21 ? 164.447 132.136 112.951 1.00 88.43 21 GLN B N 1
ATOM 3466 C CA . GLN B 1 21 ? 163.452 133.184 113.159 1.00 88.43 21 GLN B CA 1
ATOM 3467 C C . GLN B 1 21 ? 163.700 133.931 114.461 1.00 88.43 21 GLN B C 1
ATOM 3468 O O . GLN B 1 21 ? 163.651 135.169 114.499 1.00 88.43 21 GLN B O 1
ATOM 3474 N N . TYR B 1 22 ? 163.977 133.199 115.541 1.00 86.71 22 TYR B N 1
ATOM 3475 C CA . TYR B 1 22 ? 164.158 133.856 116.830 1.00 86.71 22 TYR B CA 1
ATOM 3476 C C . TYR B 1 22 ? 165.450 134.664 116.870 1.00 86.71 22 TYR B C 1
ATOM 3477 O O . TYR B 1 22 ? 165.478 135.766 117.433 1.00 86.71 22 TYR B O 1
ATOM 3486 N N . LYS B 1 23 ? 166.527 134.145 116.274 1.00 83.65 23 LYS B N 1
ATOM 3487 C CA . LYS B 1 23 ? 167.756 134.927 116.189 1.00 83.65 23 LYS B CA 1
ATOM 3488 C C . LYS B 1 23 ? 167.531 136.208 115.400 1.00 83.65 23 LYS B C 1
ATOM 3489 O O . LYS B 1 23 ? 168.008 137.282 115.791 1.00 83.65 23 LYS B O 1
ATOM 3491 N N . TRP B 1 24 ? 166.802 136.113 114.287 1.00 83.04 24 TRP B N 1
ATOM 3492 C CA . TRP B 1 24 ? 166.513 137.294 113.485 1.00 83.04 24 TRP B CA 1
ATOM 3493 C C . TRP B 1 24 ? 165.722 138.323 114.280 1.00 83.04 24 TRP B C 1
ATOM 3494 O O . TRP B 1 24 ? 166.035 139.519 114.246 1.00 83.04 24 TRP B O 1
ATOM 3505 N N . ILE B 1 25 ? 164.701 137.875 115.016 1.00 75.73 25 ILE B N 1
ATOM 3506 C CA . ILE B 1 25 ? 163.892 138.805 115.803 1.00 75.73 25 ILE B CA 1
ATOM 3507 C C . ILE B 1 25 ? 164.735 139.479 116.880 1.00 75.73 25 ILE B C 1
ATOM 3508 O O . ILE B 1 25 ? 164.658 140.701 117.078 1.00 75.73 25 ILE B O 1
ATOM 3513 N N . ARG B 1 26 ? 165.552 138.698 117.590 1.00 71.54 26 ARG B N 1
ATOM 3514 C CA . ARG B 1 26 ? 166.389 139.271 118.639 1.00 71.54 26 ARG B CA 1
ATOM 3515 C C . ARG B 1 26 ? 167.354 140.305 118.073 1.00 71.54 26 ARG B C 1
ATOM 3516 O O . ARG B 1 26 ? 167.515 141.399 118.636 1.00 71.54 26 ARG B O 1
ATOM 3524 N N . ASP B 1 27 ? 167.996 139.986 116.948 1.00 72.34 27 ASP B N 1
ATOM 3525 C CA . ASP B 1 27 ? 168.953 140.919 116.368 1.00 72.34 27 ASP B CA 1
ATOM 3526 C C . ASP B 1 27 ? 168.255 142.182 115.876 1.00 72.34 27 ASP B C 1
ATOM 3527 O O . ASP B 1 27 ? 168.791 143.290 116.008 1.00 72.34 27 ASP B O 1
ATOM 3532 N N . GLU B 1 28 ? 167.049 142.042 115.319 1.00 69.77 28 GLU B N 1
ATOM 3533 C CA . GLU B 1 28 ? 166.318 143.222 114.870 1.00 69.77 28 GLU B CA 1
ATOM 3534 C C . GLU B 1 28 ? 165.950 144.124 116.041 1.00 69.77 28 GLU B C 1
ATOM 3535 O O . GLU B 1 28 ? 166.031 145.355 115.935 1.00 69.77 28 GLU B O 1
ATOM 3541 N N . GLN B 1 29 ? 165.534 143.537 117.164 1.00 58.73 29 GLN B N 1
ATOM 3542 C CA . GLN B 1 29 ? 165.219 144.363 118.328 1.00 58.73 29 GLN B CA 1
ATOM 3543 C C . GLN B 1 29 ? 166.464 145.066 118.858 1.00 58.73 29 GLN B C 1
ATOM 3544 O O . GLN B 1 29 ? 166.398 146.229 119.282 1.00 58.73 29 GLN B O 1
ATOM 3546 N N . TYR B 1 30 ? 167.605 144.375 118.844 1.00 60.38 30 TYR B N 1
ATOM 3547 C CA . TYR B 1 30 ? 168.863 145.010 119.226 1.00 60.38 30 TYR B CA 1
ATOM 3548 C C . TYR B 1 30 ? 169.169 146.207 118.329 1.00 60.38 30 TYR B C 1
ATOM 3549 O O . TYR B 1 30 ? 169.568 147.282 118.808 1.00 60.38 30 TYR B O 1
ATOM 3558 N N . ASN B 1 31 ? 168.958 146.045 117.022 1.00 59.83 31 ASN B N 1
ATOM 3559 C CA . ASN B 1 31 ? 169.177 147.148 116.091 1.00 59.83 31 ASN B CA 1
ATOM 3560 C C . ASN B 1 31 ? 168.241 148.316 116.376 1.00 59.83 31 ASN B C 1
ATOM 3561 O O . ASN B 1 31 ? 168.653 149.479 116.307 1.00 59.83 31 ASN B O 1
ATOM 3566 N N . GLN B 1 32 ? 166.972 148.031 116.677 1.00 55.47 32 GLN B N 1
ATOM 3567 C CA . GLN B 1 32 ? 166.027 149.111 116.961 1.00 55.47 32 GLN B CA 1
ATOM 3568 C C . GLN B 1 32 ? 166.419 149.878 118.216 1.00 55.47 32 GLN B C 1
ATOM 3569 O O . GLN B 1 32 ? 166.307 151.110 118.263 1.00 55.47 32 GLN B O 1
ATOM 3571 N N . TYR B 1 33 ? 166.862 149.163 119.251 1.00 54.50 33 TYR B N 1
ATOM 3572 C CA . TYR B 1 33 ? 167.401 149.822 120.438 1.00 54.50 33 TYR B CA 1
ATOM 3573 C C . TYR B 1 33 ? 168.539 150.772 120.077 1.00 54.50 33 TYR B C 1
ATOM 3574 O O . TYR B 1 33 ? 168.545 151.949 120.484 1.00 54.50 33 TYR B O 1
ATOM 3583 N N . ARG B 1 34 ? 169.502 150.286 119.289 1.00 58.00 34 ARG B N 1
ATOM 3584 C CA . ARG B 1 34 ? 170.626 151.140 118.910 1.00 58.00 34 ARG B CA 1
ATOM 3585 C C . ARG B 1 34 ? 170.155 152.366 118.129 1.00 58.00 34 ARG B C 1
ATOM 3586 O O . ARG B 1 34 ? 170.664 153.478 118.331 1.00 58.00 34 ARG B O 1
ATOM 3594 N N . ALA B 1 35 ? 169.186 152.178 117.228 1.00 48.45 35 ALA B N 1
ATOM 3595 C CA . ALA B 1 35 ? 168.690 153.287 116.417 1.00 48.45 35 ALA B CA 1
ATOM 3596 C C . ALA B 1 35 ? 168.013 154.345 117.275 1.00 48.45 35 ALA B C 1
ATOM 3597 O O . ALA B 1 35 ? 168.191 155.550 117.046 1.00 48.45 35 ALA B O 1
ATOM 3599 N N . LEU B 1 36 ? 167.214 153.915 118.255 1.00 48.44 36 LEU B N 1
ATOM 3600 C CA . LEU B 1 36 ? 166.598 154.873 119.166 1.00 48.44 36 LEU B CA 1
ATOM 3601 C C . LEU B 1 36 ? 167.654 155.687 119.897 1.00 48.44 36 LEU B C 1
ATOM 3602 O O . LEU B 1 36 ? 167.533 156.916 120.012 1.00 48.44 36 LEU B O 1
ATOM 3607 N N . ASN B 1 37 ? 168.707 155.023 120.387 1.00 47.29 37 ASN B N 1
ATOM 3608 C CA . ASN B 1 37 ? 169.766 155.757 121.081 1.00 47.29 37 ASN B CA 1
ATOM 3609 C C . ASN B 1 37 ? 170.409 156.801 120.170 1.00 47.29 37 ASN B C 1
ATOM 3610 O O . ASN B 1 37 ? 170.567 157.971 120.554 1.00 47.29 37 ASN B O 1
ATOM 3615 N N . MET B 1 38 ? 170.784 156.394 118.952 1.00 48.97 38 MET B N 1
ATOM 3616 C CA . MET B 1 38 ? 171.412 157.326 118.015 1.00 48.97 38 MET B CA 1
ATOM 3617 C C . MET B 1 38 ? 170.532 158.539 117.761 1.00 48.97 38 MET B C 1
ATOM 3618 O O . MET B 1 38 ? 170.988 159.687 117.878 1.00 48.97 38 MET B O 1
ATOM 3620 N N . GLY B 1 39 ? 169.273 158.304 117.391 1.00 48.14 39 GLY B N 1
ATOM 3621 C CA . GLY B 1 39 ? 168.404 159.411 117.037 1.00 48.14 39 GLY B CA 1
ATOM 3622 C C . GLY B 1 39 ? 168.171 160.360 118.194 1.00 48.14 39 GLY B C 1
ATOM 3623 O O . GLY B 1 39 ? 168.215 161.586 118.026 1.00 48.14 39 GLY B O 1
ATOM 3624 N N . MET B 1 40 ? 167.931 159.811 119.389 1.00 45.23 40 MET B N 1
ATOM 3625 C CA . MET B 1 40 ? 167.691 160.670 120.540 1.00 45.23 40 MET B CA 1
ATOM 3626 C C . MET B 1 40 ? 168.913 161.522 120.846 1.00 45.23 40 MET B C 1
ATOM 3627 O O . MET B 1 40 ? 168.786 162.724 121.103 1.00 45.23 40 MET B O 1
ATOM 3632 N N . THR B 1 41 ? 170.110 160.930 120.801 1.00 44.15 41 THR B N 1
ATOM 3633 C CA . THR B 1 41 ? 171.312 161.704 121.101 1.00 44.15 41 THR B CA 1
ATOM 3634 C C . THR B 1 41 ? 171.521 162.828 120.093 1.00 44.15 41 THR B C 1
ATOM 3635 O O . THR B 1 41 ? 171.813 163.970 120.473 1.00 44.15 41 THR B O 1
ATOM 3639 N N . TYR B 1 42 ? 171.372 162.529 118.799 1.00 45.29 42 TYR B N 1
ATOM 3640 C CA . TYR B 1 42 ? 171.607 163.571 117.802 1.00 45.29 42 TYR B CA 1
ATOM 3641 C C . TYR B 1 42 ? 170.588 164.697 117.924 1.00 45.29 42 TYR B C 1
ATOM 3642 O O . TYR B 1 42 ? 170.953 165.881 117.877 1.00 45.29 42 TYR B O 1
ATOM 3651 N N . LEU B 1 43 ? 169.311 164.361 118.110 1.00 41.76 43 LEU B N 1
ATOM 3652 C CA . LEU B 1 43 ? 168.326 165.428 118.210 1.00 41.76 43 LEU B CA 1
ATOM 3653 C C . LEU B 1 43 ? 168.490 166.224 119.503 1.00 41.76 43 LEU B C 1
ATOM 3654 O O . LEU B 1 43 ? 168.236 167.437 119.513 1.00 41.76 43 LEU B O 1
ATOM 3659 N N . ALA B 1 44 ? 168.930 165.580 120.587 1.00 42.03 44 ALA B N 1
ATOM 3660 C CA . ALA B 1 44 ? 169.214 166.316 121.813 1.00 42.03 44 ALA B CA 1
ATOM 3661 C C . ALA B 1 44 ? 170.364 167.294 121.616 1.00 42.03 44 ALA B C 1
ATOM 3662 O O . ALA B 1 44 ? 170.312 168.422 122.118 1.00 42.03 44 ALA B O 1
ATOM 3664 N N . VAL B 1 45 ? 171.418 166.882 120.904 1.00 41.39 45 VAL B N 1
ATOM 3665 C CA . VAL B 1 45 ? 172.492 167.829 120.611 1.00 41.39 45 VAL B CA 1
ATOM 3666 C C . VAL B 1 45 ? 171.955 168.991 119.796 1.00 41.39 45 VAL B C 1
ATOM 3667 O O . VAL B 1 45 ? 172.312 170.152 120.040 1.00 41.39 45 VAL B O 1
ATOM 3671 N N . ASN B 1 46 ? 171.087 168.705 118.824 1.00 45.07 46 ASN B N 1
ATOM 3672 C CA . ASN B 1 46 ? 170.507 169.775 118.018 1.00 45.07 46 ASN B CA 1
ATOM 3673 C C . ASN B 1 46 ? 169.777 170.791 118.885 1.00 45.07 46 ASN B C 1
ATOM 3674 O O . ASN B 1 46 ? 169.961 172.003 118.728 1.00 45.07 46 ASN B O 1
ATOM 3679 N N . ASP B 1 47 ? 168.932 170.317 119.801 1.00 48.24 47 ASP B N 1
ATOM 3680 C CA . ASP B 1 47 ? 168.163 171.248 120.624 1.00 48.24 47 ASP B CA 1
ATOM 3681 C C . ASP B 1 47 ? 169.001 171.944 121.689 1.00 48.24 47 ASP B C 1
ATOM 3682 O O . ASP B 1 47 ? 168.667 173.069 122.074 1.00 48.24 47 ASP B O 1
ATOM 3687 N N . ILE B 1 48 ? 170.068 171.310 122.180 1.00 41.69 48 ILE B N 1
ATOM 3688 C CA . ILE B 1 48 ? 170.966 171.986 123.116 1.00 41.69 48 ILE B CA 1
ATOM 3689 C C . ILE B 1 48 ? 171.700 173.121 122.416 1.00 41.69 48 ILE B C 1
ATOM 3690 O O . ILE B 1 48 ? 171.801 174.237 122.938 1.00 41.69 48 ILE B O 1
ATOM 3695 N N . LEU B 1 49 ? 172.214 172.853 121.215 1.00 45.46 49 LEU B N 1
ATOM 3696 C CA . LEU B 1 49 ? 173.139 173.786 120.582 1.00 45.46 49 LEU B CA 1
ATOM 3697 C C . LEU B 1 49 ? 172.463 175.095 120.197 1.00 45.46 49 LEU B C 1
ATOM 3698 O O . LEU B 1 49 ? 173.139 176.121 120.071 1.00 45.46 49 LEU B O 1
ATOM 3703 N N . TYR B 1 50 ? 171.143 175.088 120.015 1.00 56.04 50 TYR B N 1
ATOM 3704 C CA . TYR B 1 50 ? 170.458 176.273 119.510 1.00 56.04 50 TYR B CA 1
ATOM 3705 C C . TYR B 1 50 ? 169.958 177.169 120.637 1.00 56.04 50 TYR B C 1
ATOM 3706 O O . TYR B 1 50 ? 170.349 178.336 120.735 1.00 56.04 50 TYR B O 1
ATOM 3715 N N . MET B 1 51 ? 169.081 176.642 121.489 1.00 53.56 51 MET B N 1
ATOM 3716 C CA . MET B 1 51 ? 168.423 177.483 122.482 1.00 53.56 51 MET B CA 1
ATOM 3717 C C . MET B 1 51 ? 169.342 177.854 123.636 1.00 53.56 51 MET B C 1
ATOM 3718 O O . MET B 1 51 ? 169.307 178.995 124.106 1.00 53.56 51 MET B O 1
ATOM 3723 N N . ASN B 1 52 ? 170.167 176.923 124.098 1.00 50.70 52 ASN B N 1
ATOM 3724 C CA . ASN B 1 52 ? 170.927 177.139 125.314 1.00 50.70 52 ASN B CA 1
ATOM 3725 C C . ASN B 1 52 ? 172.194 177.943 125.019 1.00 50.70 52 ASN B C 1
ATOM 3726 O O . ASN B 1 52 ? 172.557 178.185 123.866 1.00 50.70 52 ASN B O 1
ATOM 3731 N N . GLU B 1 53 ? 172.866 178.371 126.087 1.00 52.09 53 GLU B N 1
ATOM 3732 C CA . GLU B 1 53 ? 174.064 179.193 125.968 1.00 52.09 53 GLU B CA 1
ATOM 3733 C C . GLU B 1 53 ? 175.280 178.338 125.642 1.00 52.09 53 GLU B C 1
ATOM 3734 O O . GLU B 1 53 ? 175.145 177.150 125.338 1.00 52.09 53 GLU B O 1
ATOM 3736 N N . SER B 1 54 ? 176.470 178.929 125.707 1.00 46.29 54 SER B N 1
ATOM 3737 C CA . SER B 1 54 ? 177.695 178.198 125.427 1.00 46.29 54 SER B CA 1
ATOM 3738 C C . SER B 1 54 ? 178.678 178.435 126.559 1.00 46.29 54 SER B C 1
ATOM 3739 O O . SER B 1 54 ? 178.356 179.075 127.561 1.00 46.29 54 SER B O 1
ATOM 3742 N N . GLY B 1 55 ? 179.884 177.902 126.389 1.00 47.38 55 GLY B N 1
ATOM 3743 C CA . GLY B 1 55 ? 180.896 177.966 127.425 1.00 47.38 55 GLY B CA 1
ATOM 3744 C C . GLY B 1 55 ? 181.516 179.332 127.626 1.00 47.38 55 GLY B C 1
ATOM 3745 O O . GLY B 1 55 ? 181.332 179.955 128.675 1.00 47.38 55 GLY B O 1
ATOM 3746 N N . LEU B 1 56 ? 182.258 179.809 126.627 1.00 58.11 56 LEU B N 1
ATOM 3747 C CA . LEU B 1 56 ? 182.985 181.064 126.766 1.00 58.11 56 LEU B CA 1
ATOM 3748 C C . LEU B 1 56 ? 182.077 182.284 126.694 1.00 58.11 56 LEU B C 1
ATOM 3749 O O . LEU B 1 56 ? 182.437 183.339 127.228 1.00 58.11 56 LEU B O 1
ATOM 3754 N N . GLU B 1 57 ? 180.911 182.167 126.058 1.00 59.75 57 GLU B N 1
ATOM 3755 C CA . GLU B 1 57 ? 180.002 183.305 125.983 1.00 59.75 57 GLU B CA 1
ATOM 3756 C C . GLU B 1 57 ? 179.589 183.773 127.372 1.00 59.75 57 GLU B C 1
ATOM 3757 O O . GLU B 1 57 ? 179.540 184.978 127.634 1.00 59.75 57 GLU B O 1
ATOM 3763 N N . ILE B 1 58 ? 179.289 182.840 128.276 1.00 61.96 58 ILE B N 1
ATOM 3764 C CA . ILE B 1 58 ? 178.975 183.224 129.648 1.00 61.96 58 ILE B CA 1
ATOM 3765 C C . ILE B 1 58 ? 180.215 183.766 130.347 1.00 61.96 58 ILE B C 1
ATOM 3766 O O . ILE B 1 58 ? 180.141 184.745 131.102 1.00 61.96 58 ILE B O 1
ATOM 3771 N N . ARG B 1 59 ? 181.374 183.149 130.101 1.00 70.29 59 ARG B N 1
ATOM 3772 C CA . ARG B 1 59 ? 182.617 183.614 130.710 1.00 70.29 59 ARG B CA 1
ATOM 3773 C C . ARG B 1 59 ? 182.920 185.057 130.337 1.00 70.29 59 ARG B C 1
ATOM 3774 O O . ARG B 1 59 ? 183.604 185.764 131.085 1.00 70.29 59 ARG B O 1
ATOM 3782 N N . THR B 1 60 ? 182.427 185.508 129.187 1.00 74.49 60 THR B N 1
ATOM 3783 C CA . THR B 1 60 ? 182.611 186.879 128.729 1.00 74.49 60 THR B CA 1
ATOM 3784 C C . THR B 1 60 ? 181.472 187.804 129.143 1.00 74.49 60 THR B C 1
ATOM 3785 O O . THR B 1 60 ? 181.719 188.963 129.486 1.00 74.49 60 THR B O 1
ATOM 3789 N N . ILE B 1 61 ? 180.228 187.320 129.141 1.00 75.12 61 ILE B N 1
ATOM 3790 C CA . ILE B 1 61 ? 179.113 188.164 129.563 1.00 75.12 61 ILE B CA 1
ATOM 3791 C C . ILE B 1 61 ? 179.205 188.474 131.052 1.00 75.12 61 ILE B C 1
ATOM 3792 O O . ILE B 1 61 ? 178.780 189.548 131.495 1.00 75.12 61 ILE B O 1
ATOM 3797 N N . LYS B 1 62 ? 179.765 187.558 131.849 1.00 80.01 62 LYS B N 1
ATOM 3798 C CA . LYS B 1 62 ? 179.970 187.849 133.264 1.00 80.01 62 LYS B CA 1
ATOM 3799 C C . LYS B 1 62 ? 180.980 188.975 133.452 1.00 80.01 62 LYS B C 1
ATOM 3800 O O . LYS B 1 62 ? 180.770 189.878 134.271 1.00 80.01 62 LYS B O 1
ATOM 3802 N N . ASP B 1 63 ? 182.074 188.945 132.687 1.00 93.15 63 ASP B N 1
ATOM 3803 C CA . ASP B 1 63 ? 183.042 190.035 132.729 1.00 93.15 63 ASP B CA 1
ATOM 3804 C C . ASP B 1 63 ? 182.417 191.342 132.254 1.00 93.15 63 ASP B C 1
ATOM 3805 O O . ASP B 1 63 ? 182.715 192.414 132.794 1.00 93.15 63 ASP B O 1
ATOM 3810 N N . LEU B 1 64 ? 181.552 191.268 131.240 1.00 98.06 64 LEU B N 1
ATOM 3811 C CA . LEU B 1 64 ? 180.859 192.460 130.758 1.00 98.06 64 LEU B CA 1
ATOM 3812 C C . LEU B 1 64 ? 179.979 193.065 131.843 1.00 98.06 64 LEU B C 1
ATOM 3813 O O . LEU B 1 64 ? 179.982 194.284 132.047 1.00 98.06 64 LEU B O 1
ATOM 3818 N N . LYS B 1 65 ? 179.210 192.229 132.542 1.00 105.78 65 LYS B N 1
ATOM 3819 C CA . LYS B 1 65 ? 178.377 192.733 133.628 1.00 105.78 65 LYS B CA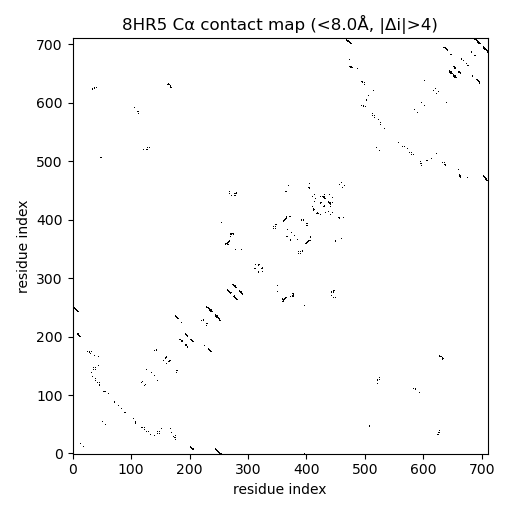 1
ATOM 3820 C C . LYS B 1 65 ? 179.229 193.319 134.744 1.00 105.78 65 LYS B C 1
ATOM 3821 O O . LYS B 1 65 ? 178.877 194.352 135.329 1.00 105.78 65 LYS B O 1
ATOM 3823 N N . ASP B 1 66 ? 180.356 192.672 135.056 1.00 108.19 66 ASP B N 1
ATOM 3824 C CA . ASP B 1 66 ? 181.254 193.201 136.078 1.00 108.19 66 ASP B CA 1
ATOM 3825 C C . ASP B 1 66 ? 181.772 194.582 135.699 1.00 108.19 66 ASP B C 1
ATOM 3826 O O . ASP B 1 66 ? 181.776 195.501 136.527 1.00 108.19 66 ASP B O 1
ATOM 3828 N N . CYS B 1 67 ? 182.204 194.750 134.447 1.00 115.96 67 CYS B N 1
ATOM 3829 C CA . CYS B 1 67 ? 182.693 196.051 133.998 1.00 115.96 67 CYS B CA 1
ATOM 3830 C C . CYS B 1 67 ? 181.583 197.094 134.014 1.00 115.96 67 CYS B C 1
ATOM 3831 O O . CYS B 1 67 ? 181.814 198.252 134.384 1.00 115.96 67 CYS B O 1
ATOM 3833 N N . GLU B 1 68 ? 180.373 196.705 133.603 1.00 122.02 68 GLU B N 1
ATOM 3834 C CA . GLU B 1 68 ? 179.251 197.638 133.609 1.00 122.02 68 GLU B CA 1
ATOM 3835 C C . GLU B 1 68 ? 178.945 198.125 135.019 1.00 122.02 68 GLU B C 1
ATOM 3836 O O . GLU B 1 68 ? 178.756 199.327 135.242 1.00 122.02 68 GLU B O 1
ATOM 3838 N N . LYS B 1 69 ? 178.909 197.208 135.988 1.00 122.73 69 LYS B N 1
ATOM 3839 C CA . LYS B 1 69 ? 178.646 197.610 137.367 1.00 122.73 69 LYS B CA 1
ATOM 3840 C C . LYS B 1 69 ? 179.794 198.439 137.930 1.00 122.73 69 LYS B C 1
ATOM 3841 O O . LYS B 1 69 ? 179.567 199.377 138.704 1.00 122.73 69 LYS B O 1
ATOM 3843 N N . ASP B 1 70 ? 181.033 198.107 137.557 1.00 130.56 70 ASP B N 1
ATOM 3844 C CA . ASP B 1 70 ? 182.184 198.897 137.983 1.00 130.56 70 ASP B CA 1
ATOM 3845 C C . ASP B 1 70 ? 182.062 200.338 137.503 1.00 130.56 70 ASP B C 1
ATOM 3846 O O . ASP B 1 70 ? 182.223 201.286 138.284 1.00 130.56 70 ASP B O 1
ATOM 3848 N N . ILE B 1 71 ? 181.753 200.517 136.217 1.00 127.36 71 ILE B N 1
ATOM 3849 C CA . ILE B 1 71 ? 181.592 201.858 135.663 1.00 127.36 71 ILE B CA 1
ATOM 3850 C C . ILE B 1 71 ? 180.430 202.577 136.335 1.00 127.36 71 ILE B C 1
ATOM 3851 O O . ILE B 1 71 ? 180.525 203.766 136.666 1.00 127.36 71 ILE B O 1
ATOM 3853 N N . ASP B 1 72 ? 179.316 201.872 136.549 1.00 130.06 72 ASP B N 1
ATOM 3854 C CA . ASP B 1 72 ? 178.153 202.496 137.173 1.00 130.06 72 ASP B CA 1
ATOM 3855 C C . ASP B 1 72 ? 178.478 203.000 138.573 1.00 130.06 72 ASP B C 1
ATOM 3856 O O . ASP B 1 72 ? 178.145 204.137 138.929 1.00 130.06 72 ASP B O 1
ATOM 3858 N N . LYS B 1 73 ? 179.139 202.171 139.386 1.00 132.39 73 LYS B N 1
ATOM 3859 C CA . LYS B 1 73 ? 179.409 202.590 140.757 1.00 132.39 73 LYS B CA 1
ATOM 3860 C C . LYS B 1 73 ? 180.480 203.673 140.801 1.00 132.39 73 LYS B C 1
ATOM 3861 O O . LYS B 1 73 ? 180.428 204.554 141.666 1.00 132.39 73 LYS B O 1
ATOM 3863 N N . ASN B 1 74 ? 181.444 203.639 139.876 1.00 134.30 74 ASN B N 1
ATOM 3864 C CA . ASN B 1 74 ? 182.424 204.718 139.812 1.00 134.30 74 ASN B CA 1
ATOM 3865 C C . ASN B 1 74 ? 181.760 206.039 139.442 1.00 134.30 74 ASN B C 1
ATOM 3866 O O . ASN B 1 74 ? 182.080 207.087 140.017 1.00 134.30 74 ASN B O 1
ATOM 3868 N N . LYS B 1 75 ? 180.825 206.007 138.488 1.00 134.27 75 LYS B N 1
ATOM 3869 C CA . LYS B 1 75 ? 180.079 207.212 138.141 1.00 134.27 75 LYS B CA 1
ATOM 3870 C C . LYS B 1 75 ? 179.251 207.703 139.320 1.00 134.27 75 LYS B C 1
ATOM 3871 O O . LYS B 1 75 ? 179.159 208.912 139.564 1.00 134.27 75 LYS B O 1
ATOM 3873 N N . LYS B 1 76 ? 178.630 206.779 140.055 1.00 133.19 76 LYS B N 1
ATOM 3874 C CA . LYS B 1 76 ? 177.825 207.174 141.206 1.00 133.19 76 LYS B CA 1
ATOM 3875 C C . LYS B 1 76 ? 178.682 207.823 142.286 1.00 133.19 76 LYS B C 1
ATOM 3876 O O . LYS B 1 76 ? 178.292 208.842 142.869 1.00 133.19 76 LYS B O 1
ATOM 3878 N N . GLU B 1 77 ? 179.855 207.252 142.565 1.00 139.84 77 GLU B N 1
ATOM 3879 C CA . GLU B 1 77 ? 180.689 207.765 143.645 1.00 139.84 77 GLU B CA 1
ATOM 3880 C C . GLU B 1 77 ? 181.422 209.045 143.260 1.00 139.84 77 GLU B C 1
ATOM 3881 O O . GLU B 1 77 ? 181.690 209.880 144.131 1.00 139.84 77 GLU B O 1
ATOM 3883 N N . ILE B 1 78 ? 181.757 209.221 141.978 1.00 138.07 78 ILE B N 1
ATOM 3884 C CA . ILE B 1 78 ? 182.527 210.397 141.585 1.00 138.07 78 ILE B CA 1
ATOM 3885 C C . ILE B 1 78 ? 181.700 211.669 141.739 1.00 138.07 78 ILE B C 1
ATOM 3886 O O . ILE B 1 78 ? 182.252 212.749 141.980 1.00 138.07 78 ILE B O 1
ATOM 3888 N N . GLU B 1 79 ? 180.380 211.571 141.614 1.00 143.28 79 GLU B N 1
ATOM 3889 C CA . GLU B 1 79 ? 179.514 212.735 141.749 1.00 143.28 79 GLU B CA 1
ATOM 3890 C C . GLU B 1 79 ? 178.355 212.445 142.697 1.00 143.28 79 GLU B C 1
ATOM 3891 O O . GLU B 1 79 ? 178.484 212.590 143.913 1.00 143.28 79 GLU B O 1
ATOM 3893 N N . LEU B 1 108 ? 195.381 213.099 139.987 1.00 144.52 108 LEU B N 1
ATOM 3894 C CA . LEU B 1 108 ? 194.213 213.445 140.787 1.00 144.52 108 LEU B CA 1
ATOM 3895 C C . LEU B 1 108 ? 192.950 212.822 140.202 1.00 144.52 108 LEU B C 1
ATOM 3896 O O . LEU B 1 108 ? 192.417 211.855 140.743 1.00 144.52 108 LEU B O 1
ATOM 3898 N N . VAL B 1 109 ? 192.477 213.387 139.095 1.00 144.84 109 VAL B N 1
ATOM 3899 C CA . VAL B 1 109 ? 191.303 212.868 138.405 1.00 144.84 109 VAL B CA 1
ATOM 3900 C C . VAL B 1 109 ? 191.658 212.206 137.078 1.00 144.84 109 VAL B C 1
ATOM 3901 O O . VAL B 1 109 ? 190.905 211.330 136.620 1.00 144.84 109 VAL B O 1
ATOM 3903 N N . GLU B 1 110 ? 192.784 212.575 136.460 1.00 145.75 110 GLU B N 1
ATOM 3904 C CA . GLU B 1 110 ? 193.159 211.998 135.174 1.00 145.75 110 GLU B CA 1
ATOM 3905 C C . GLU B 1 110 ? 193.349 210.490 135.266 1.00 145.75 110 GLU B C 1
ATOM 3906 O O . GLU B 1 110 ? 193.093 209.774 134.291 1.00 145.75 110 GLU B O 1
ATOM 3908 N N . ASN B 1 111 ? 193.791 209.988 136.422 1.00 147.33 111 ASN B N 1
ATOM 3909 C CA . ASN B 1 111 ? 193.929 208.545 136.584 1.00 147.33 111 ASN B CA 1
ATOM 3910 C C . ASN B 1 111 ? 192.577 207.851 136.474 1.00 147.33 111 ASN B C 1
ATOM 3911 O O . ASN B 1 111 ? 192.445 206.846 135.769 1.00 147.33 111 ASN B O 1
ATOM 3913 N N . LYS B 1 112 ? 191.550 208.395 137.134 1.00 145.42 112 LYS B N 1
ATOM 3914 C CA . LYS B 1 112 ? 190.215 207.815 137.032 1.00 145.42 112 LYS B CA 1
ATOM 3915 C C . LYS B 1 112 ? 189.650 207.975 135.627 1.00 145.42 112 LYS B C 1
ATOM 3916 O O . LYS B 1 112 ? 188.929 207.096 135.134 1.00 145.42 112 LYS B O 1
ATOM 3918 N N . ILE B 1 113 ? 189.961 209.096 134.970 1.00 144.31 113 ILE B N 1
ATOM 3919 C CA . ILE B 1 113 ? 189.489 209.307 133.604 1.00 144.31 113 ILE B CA 1
ATOM 3920 C C . ILE B 1 113 ? 190.058 208.240 132.678 1.00 144.31 113 ILE B C 1
ATOM 3921 O O . ILE B 1 113 ? 189.324 207.598 131.913 1.00 144.31 113 ILE B O 1
ATOM 3923 N N . GLU B 1 114 ? 191.374 208.025 132.746 1.00 143.95 114 GLU B N 1
ATOM 3924 C CA . GLU B 1 114 ? 191.996 206.970 131.955 1.00 143.95 114 GLU B CA 1
ATOM 3925 C C . GLU B 1 114 ? 191.453 205.603 132.347 1.00 143.95 114 GLU B C 1
ATOM 3926 O O . GLU B 1 114 ? 191.287 204.724 131.493 1.00 143.95 114 GLU B O 1
ATOM 3928 N N . ASP B 1 115 ? 191.157 205.412 133.635 1.00 139.01 115 ASP B N 1
ATOM 3929 C CA . ASP B 1 115 ? 190.609 204.141 134.091 1.00 139.01 115 ASP B CA 1
ATOM 3930 C C . ASP B 1 115 ? 189.286 203.835 133.403 1.00 139.01 115 ASP B C 1
ATOM 3931 O O . ASP B 1 115 ? 189.094 202.738 132.867 1.00 139.01 115 ASP B O 1
ATOM 3933 N N . TYR B 1 116 ? 188.358 204.795 133.391 1.00 140.66 116 TYR B N 1
ATOM 3934 C CA . TYR B 1 116 ? 187.066 204.464 132.800 1.00 140.66 116 TYR B CA 1
ATOM 3935 C C . TYR B 1 116 ? 187.080 204.540 131.274 1.00 140.66 116 TYR B C 1
ATOM 3936 O O . TYR B 1 116 ? 186.256 203.877 130.637 1.00 140.66 116 TYR B O 1
ATOM 3938 N N . LYS B 1 117 ? 188.025 205.266 130.666 1.00 136.95 117 LYS B N 1
ATOM 3939 C CA . LYS B 1 117 ? 188.253 205.089 129.230 1.00 136.95 117 LYS B CA 1
ATOM 3940 C C . LYS B 1 117 ? 188.715 203.670 128.909 1.00 136.95 117 LYS B C 1
ATOM 3941 O O . LYS B 1 117 ? 188.224 203.047 127.956 1.00 136.95 117 LYS B O 1
ATOM 3943 N N . LEU B 1 118 ? 189.661 203.144 129.691 1.00 131.78 118 LEU B N 1
ATOM 3944 C CA . LEU B 1 118 ? 190.096 201.766 129.501 1.00 131.78 118 LEU B CA 1
ATOM 3945 C C . LEU B 1 118 ? 188.938 200.801 129.703 1.00 131.78 118 LEU B C 1
ATOM 3946 O O . LEU B 1 118 ? 188.777 199.837 128.944 1.00 131.78 118 LEU B O 1
ATOM 3948 N N . LYS B 1 119 ? 188.111 201.056 130.716 1.00 128.07 119 LYS B N 1
ATOM 3949 C CA . LYS B 1 119 ? 186.958 200.200 130.964 1.00 128.07 119 LYS B CA 1
ATOM 3950 C C . LYS B 1 119 ? 185.976 200.235 129.799 1.00 128.07 119 LYS B C 1
ATOM 3951 O O . LYS B 1 119 ? 185.431 199.197 129.411 1.00 128.07 119 LYS B O 1
ATOM 3953 N N . ILE B 1 120 ? 185.738 201.415 129.221 1.00 123.86 120 ILE B N 1
ATOM 3954 C CA . ILE B 1 120 ? 184.758 201.508 128.141 1.00 123.86 120 ILE B CA 1
ATOM 3955 C C . ILE B 1 120 ? 185.281 200.839 126.870 1.00 123.86 120 ILE B C 1
ATOM 3956 O O . ILE B 1 120 ? 184.524 200.166 126.156 1.00 123.86 120 ILE B O 1
ATOM 3958 N N . VAL B 1 121 ? 186.577 200.984 126.567 1.00 118.81 121 VAL B N 1
ATOM 3959 C CA . VAL B 1 121 ? 187.086 200.301 125.376 1.00 118.81 121 VAL B CA 1
ATOM 3960 C C . VAL B 1 121 ? 187.124 198.793 125.604 1.00 118.81 121 VAL B C 1
ATOM 3961 O O . VAL B 1 121 ? 186.881 198.006 124.674 1.00 118.81 121 VAL B O 1
ATOM 3963 N N . GLU B 1 122 ? 187.421 198.363 126.834 1.00 117.55 122 GLU B N 1
ATOM 3964 C CA . GLU B 1 122 ? 187.324 196.949 127.165 1.00 117.55 122 GLU B CA 1
ATOM 3965 C C . GLU B 1 122 ? 185.900 196.447 126.980 1.00 117.55 122 GLU B C 1
ATOM 3966 O O . GLU B 1 122 ? 185.686 195.343 126.472 1.00 117.55 122 GLU B O 1
ATOM 3968 N N . LEU B 1 123 ? 184.913 197.252 127.377 1.00 114.30 123 LEU B N 1
ATOM 3969 C CA . LEU B 1 123 ? 183.518 196.880 127.171 1.00 114.30 123 LEU B CA 1
ATOM 3970 C C . LEU B 1 123 ? 183.197 196.746 125.689 1.00 114.30 123 LEU B C 1
ATOM 3971 O O . LEU B 1 123 ? 182.478 195.826 125.281 1.00 114.30 123 LEU B O 1
ATOM 3973 N N . ASN B 1 124 ? 183.715 197.659 124.867 1.00 114.25 124 ASN B N 1
ATOM 3974 C CA . ASN B 1 124 ? 183.464 197.582 123.430 1.00 114.25 124 ASN B CA 1
ATOM 3975 C C . ASN B 1 124 ? 184.043 196.302 122.836 1.00 114.25 124 ASN B C 1
ATOM 3976 O O . ASN B 1 124 ? 183.363 195.582 122.090 1.00 114.25 124 ASN B O 1
ATOM 3978 N N . LYS B 1 125 ? 185.299 195.990 123.167 1.00 112.01 125 LYS B N 1
ATOM 3979 C CA . LYS B 1 125 ? 185.897 194.779 122.610 1.00 112.01 125 LYS B CA 1
ATOM 3980 C C . LYS B 1 125 ? 185.220 193.525 123.153 1.00 112.01 125 LYS B C 1
ATOM 3981 O O . LYS B 1 125 ? 185.092 192.527 122.433 1.00 112.01 125 LYS B O 1
ATOM 3983 N N . ILE B 1 126 ? 184.765 193.562 124.408 1.00 107.20 126 ILE B N 1
ATOM 3984 C CA . ILE B 1 126 ? 184.039 192.434 124.981 1.00 107.20 126 ILE B CA 1
ATOM 3985 C C . ILE B 1 126 ? 182.723 192.220 124.244 1.00 107.20 126 ILE B C 1
ATOM 3986 O O . ILE B 1 126 ? 182.328 191.081 123.964 1.00 107.20 126 ILE B O 1
ATOM 3991 N N . LEU B 1 127 ? 182.022 193.310 123.920 1.00 105.82 127 LEU B N 1
ATOM 3992 C CA . LEU B 1 127 ? 180.796 193.191 123.138 1.00 105.82 127 LEU B CA 1
ATOM 3993 C C . LEU B 1 127 ? 181.080 192.597 121.766 1.00 105.82 127 LEU B C 1
ATOM 3994 O O . LEU B 1 127 ? 180.315 191.756 121.272 1.00 105.82 127 LEU B O 1
ATOM 3999 N N . GLU B 1 128 ? 182.179 193.019 121.137 1.00 107.04 128 GLU B N 1
ATOM 4000 C CA . GLU B 1 128 ? 182.551 192.442 119.847 1.00 107.04 128 GLU B CA 1
ATOM 4001 C C . GLU B 1 128 ? 182.794 190.940 119.962 1.00 107.04 128 GLU B C 1
ATOM 4002 O O . GLU B 1 128 ? 182.326 190.156 119.123 1.00 107.04 128 GLU B O 1
ATOM 4004 N N . GLU B 1 129 ? 183.525 190.522 121.000 1.00 102.74 129 GLU B N 1
ATOM 4005 C CA . GLU B 1 129 ? 183.801 189.100 121.190 1.00 102.74 129 GLU B CA 1
ATOM 4006 C C . GLU B 1 129 ? 182.520 188.312 121.431 1.00 102.74 129 GLU B C 1
ATOM 4007 O O . GLU B 1 129 ? 182.343 187.215 120.886 1.00 102.74 129 GLU B O 1
ATOM 4009 N N . THR B 1 130 ? 181.617 188.849 122.251 1.00 94.29 130 THR B N 1
ATOM 4010 C CA . THR B 1 130 ? 180.353 188.164 122.498 1.00 94.29 130 THR B CA 1
ATOM 4011 C C . THR B 1 130 ? 179.552 188.011 121.213 1.00 94.29 130 THR B C 1
ATOM 4012 O O . THR B 1 130 ? 178.994 186.938 120.944 1.00 94.29 130 THR B O 1
ATOM 4014 N N . GLN B 1 131 ? 179.494 189.067 120.399 1.00 95.02 131 GLN B N 1
ATOM 4015 C CA . GLN B 1 131 ? 178.749 188.981 119.147 1.00 95.02 131 GLN B CA 1
ATOM 4016 C C . GLN B 1 131 ? 179.354 187.941 118.212 1.00 95.02 131 GLN B C 1
ATOM 4017 O O . GLN B 1 131 ? 178.626 187.147 117.601 1.00 95.02 131 GLN B O 1
ATOM 4019 N N . LYS B 1 132 ? 180.686 187.913 118.099 1.00 91.44 132 LYS B N 1
ATOM 4020 C CA . LYS B 1 132 ? 181.303 186.958 117.181 1.00 91.44 132 LYS B CA 1
ATOM 4021 C C . LYS B 1 132 ? 181.131 185.522 117.672 1.00 91.44 132 LYS B C 1
ATOM 4022 O O . LYS B 1 132 ? 180.924 184.607 116.865 1.00 91.44 132 LYS B O 1
ATOM 4024 N N . GLU B 1 133 ? 181.175 185.300 118.989 1.00 87.50 133 GLU B N 1
ATOM 4025 C CA . GLU B 1 133 ? 180.974 183.946 119.497 1.00 87.50 133 GLU B CA 1
ATOM 4026 C C . GLU B 1 133 ? 179.528 183.493 119.325 1.00 87.50 133 GLU B C 1
ATOM 4027 O O . GLU B 1 133 ? 179.270 182.321 119.016 1.00 87.50 133 GLU B O 1
ATOM 4029 N N . ARG B 1 134 ? 178.568 184.400 119.520 1.00 83.27 134 ARG B N 1
ATOM 4030 C CA . ARG B 1 134 ? 177.179 184.039 119.263 1.00 83.27 134 ARG B CA 1
ATOM 4031 C C . ARG B 1 134 ? 176.969 183.707 117.792 1.00 83.27 134 ARG B C 1
ATOM 4032 O O . ARG B 1 134 ? 176.236 182.768 117.457 1.00 83.27 134 ARG B O 1
ATOM 4040 N N . MET B 1 135 ? 177.603 184.470 116.896 1.00 84.99 135 MET B N 1
ATOM 4041 C CA . MET B 1 135 ? 177.538 184.137 115.477 1.00 84.99 135 MET B CA 1
ATOM 4042 C C . MET B 1 135 ? 178.144 182.769 115.197 1.00 84.99 135 MET B C 1
ATOM 4043 O O . MET B 1 135 ? 177.612 182.013 114.376 1.00 84.99 135 MET B O 1
ATOM 4045 N N . ASP B 1 136 ? 179.253 182.439 115.860 1.00 77.42 136 ASP B N 1
ATOM 4046 C CA . ASP B 1 136 ? 179.852 181.118 115.701 1.00 77.42 136 ASP B CA 1
ATOM 4047 C C . ASP B 1 136 ? 178.873 180.017 116.096 1.00 77.42 136 ASP B C 1
ATOM 4048 O O . ASP B 1 136 ? 178.682 179.040 115.361 1.00 77.42 136 ASP B O 1
ATOM 4053 N N . ILE B 1 137 ? 178.236 180.165 117.260 1.00 67.34 137 ILE B N 1
ATOM 4054 C CA . ILE B 1 137 ? 177.277 179.156 117.714 1.00 67.34 137 ILE B CA 1
ATOM 4055 C C . ILE B 1 137 ? 176.120 179.033 116.732 1.00 67.34 137 ILE B C 1
ATOM 4056 O O . ILE B 1 137 ? 175.704 177.924 116.366 1.00 67.34 137 ILE B O 1
ATOM 4061 N N . GLN B 1 138 ? 175.579 180.168 116.290 1.00 67.74 138 GLN B N 1
ATOM 4062 C CA . GLN B 1 138 ? 174.428 180.120 115.399 1.00 67.74 138 GLN B CA 1
ATOM 4063 C C . GLN B 1 138 ? 174.784 179.470 114.069 1.00 67.74 138 GLN B C 1
ATOM 4064 O O . GLN B 1 138 ? 174.016 178.650 113.551 1.00 67.74 138 GLN B O 1
ATOM 4070 N N . LYS B 1 139 ? 175.947 179.805 113.504 1.00 70.29 139 LYS B N 1
ATOM 4071 C CA . LYS B 1 139 ? 176.330 179.195 112.236 1.00 70.29 139 LYS B CA 1
ATOM 4072 C C . LYS B 1 139 ? 176.629 177.712 112.400 1.00 70.29 139 LYS B C 1
ATOM 4073 O O . LYS B 1 139 ? 176.359 176.926 111.485 1.00 70.29 139 LYS B O 1
ATOM 4075 N N . GLU B 1 140 ? 177.160 177.303 113.557 1.00 67.83 140 GLU B N 1
ATOM 4076 C CA . GLU B 1 140 ? 177.344 175.879 113.811 1.00 67.83 140 GLU B CA 1
ATOM 4077 C C . GLU B 1 140 ? 176.005 175.156 113.816 1.00 67.83 140 GLU B C 1
ATOM 4078 O O . GLU B 1 140 ? 175.871 174.069 113.240 1.00 67.83 140 GLU B O 1
ATOM 4084 N N . PHE B 1 141 ? 174.998 175.756 114.456 1.00 60.27 141 PHE B N 1
ATOM 4085 C CA . PHE B 1 141 ? 173.666 175.159 114.445 1.00 60.27 141 PHE B CA 1
ATOM 4086 C C . PHE B 1 141 ? 173.098 175.069 113.036 1.00 60.27 141 PHE B C 1
ATOM 4087 O O . PHE B 1 141 ? 172.526 174.039 112.663 1.00 60.27 141 PHE B O 1
ATOM 4095 N N . LYS B 1 142 ? 173.225 176.137 112.243 1.00 63.55 142 LYS B N 1
ATOM 4096 C CA . LYS B 1 142 ? 172.692 176.090 110.881 1.00 63.55 142 LYS B CA 1
ATOM 4097 C C . LYS B 1 142 ? 173.393 175.023 110.051 1.00 63.55 142 LYS B C 1
ATOM 4098 O O . LYS B 1 142 ? 172.752 174.315 109.267 1.00 63.55 142 LYS B O 1
ATOM 4100 N N . GLU B 1 143 ? 174.710 174.892 110.212 1.00 65.74 143 GLU B N 1
ATOM 4101 C CA . GLU B 1 143 ? 175.463 173.933 109.412 1.00 65.74 143 GLU B CA 1
ATOM 4102 C C . GLU B 1 143 ? 175.139 172.498 109.813 1.00 65.74 143 GLU B C 1
ATOM 4103 O O . GLU B 1 143 ? 175.045 171.613 108.956 1.00 65.74 143 GLU B O 1
ATOM 4105 N N . LYS B 1 144 ? 174.967 172.245 111.113 1.00 58.94 144 LYS B N 1
ATOM 4106 C CA . LYS B 1 144 ? 174.723 170.877 111.565 1.00 58.94 144 LYS B CA 1
ATOM 4107 C C . LYS B 1 144 ? 173.305 170.413 111.258 1.00 58.94 144 LYS B C 1
ATOM 4108 O O . LYS B 1 144 ? 173.053 169.206 111.190 1.00 58.94 144 LYS B O 1
ATOM 4114 N N . TYR B 1 145 ? 172.371 171.346 111.069 1.00 62.73 145 TYR B N 1
ATOM 4115 C CA . TYR B 1 145 ? 170.959 170.978 111.025 1.00 62.73 145 TYR B CA 1
ATOM 4116 C C . TYR B 1 145 ? 170.646 170.052 109.859 1.00 62.73 145 TYR B C 1
ATOM 4117 O O . TYR B 1 145 ? 169.897 169.083 110.016 1.00 62.73 145 TYR B O 1
ATOM 4126 N N . VAL B 1 146 ? 171.194 170.335 108.680 1.00 64.82 146 VAL B N 1
ATOM 4127 C CA . VAL B 1 146 ? 170.837 169.575 107.487 1.00 64.82 146 VAL B CA 1
ATOM 4128 C C . VAL B 1 146 ? 171.942 168.578 107.167 1.00 64.82 146 VAL B C 1
ATOM 4129 O O . VAL B 1 146 ? 171.701 167.551 106.524 1.00 64.82 146 VAL B O 1
ATOM 4133 N N . ASP B 1 147 ? 173.161 168.869 107.621 1.00 65.62 147 ASP B N 1
ATOM 4134 C CA . ASP B 1 147 ? 174.278 167.977 107.337 1.00 65.62 147 ASP B CA 1
ATOM 4135 C C . ASP B 1 147 ? 174.164 166.662 108.091 1.00 65.62 147 ASP B C 1
ATOM 4136 O O . ASP B 1 147 ? 174.529 165.611 107.554 1.00 65.62 147 ASP B O 1
ATOM 4141 N N . ASP B 1 148 ? 173.670 166.695 109.323 1.00 57.41 148 ASP B N 1
ATOM 4142 C CA . ASP B 1 148 ? 173.665 165.493 110.146 1.00 57.41 148 ASP B CA 1
ATOM 4143 C C . ASP B 1 148 ? 172.377 165.287 110.930 1.00 57.41 148 ASP B C 1
ATOM 4144 O O . ASP B 1 148 ? 172.341 164.395 111.780 1.00 57.41 148 ASP B O 1
ATOM 4149 N N . LEU B 1 149 ? 171.326 166.069 110.688 1.00 60.22 149 LEU B N 1
ATOM 4150 C CA . LEU B 1 149 ? 170.103 165.950 111.469 1.00 60.22 149 LEU B CA 1
ATOM 4151 C C . LEU B 1 149 ? 168.822 166.011 110.654 1.00 60.22 149 LEU B C 1
ATOM 4152 O O . LEU B 1 149 ? 167.761 165.721 111.213 1.00 60.22 149 LEU B O 1
ATOM 4157 N N . TYR B 1 150 ? 168.863 166.398 109.376 1.00 82.56 150 TYR B N 1
ATOM 4158 C CA . TYR B 1 150 ? 167.630 166.493 108.599 1.00 82.56 150 TYR B CA 1
ATOM 4159 C C . TYR B 1 150 ? 167.015 165.117 108.389 1.00 82.56 150 TYR B C 1
ATOM 4160 O O . TYR B 1 150 ? 165.824 164.908 108.646 1.00 82.56 150 TYR B O 1
ATOM 4169 N N . GLN B 1 151 ? 167.815 164.168 107.911 1.00 82.23 151 GLN B N 1
ATOM 4170 C CA . GLN B 1 151 ? 167.479 162.753 107.969 1.00 82.23 151 GLN B CA 1
ATOM 4171 C C . GLN B 1 151 ? 168.755 161.999 108.289 1.00 82.23 151 GLN B C 1
ATOM 4172 O O . GLN B 1 151 ? 169.803 162.269 107.694 1.00 82.23 151 GLN B O 1
ATOM 4174 N N . VAL B 1 152 ? 168.669 161.061 109.228 1.00 76.80 152 VAL B N 1
ATOM 4175 C CA . VAL B 1 152 ? 169.842 160.319 109.680 1.00 76.80 152 VAL B CA 1
ATOM 4176 C C . VAL B 1 152 ? 170.052 159.195 108.671 1.00 76.80 152 VAL B C 1
ATOM 4177 O O . VAL B 1 152 ? 169.319 158.207 108.638 1.00 76.80 152 VAL B O 1
ATOM 4181 N N . LEU B 1 153 ? 171.058 159.364 107.820 1.00 72.22 153 LEU B N 1
ATOM 4182 C CA . LEU B 1 153 ? 171.492 158.290 106.941 1.00 72.22 153 LEU B CA 1
ATOM 4183 C C . LEU B 1 153 ? 172.586 157.444 107.568 1.00 72.22 153 LEU B C 1
ATOM 4184 O O . LEU B 1 153 ? 173.103 156.538 106.906 1.00 72.22 153 LEU B O 1
ATOM 4189 N N . ASP B 1 154 ? 172.961 157.730 108.813 1.00 64.74 154 ASP B N 1
ATOM 4190 C CA . ASP B 1 154 ? 173.888 156.872 109.536 1.00 64.74 154 ASP B CA 1
ATOM 4191 C C . ASP B 1 154 ? 173.283 155.483 109.662 1.00 64.74 154 ASP B C 1
ATOM 4192 O O . ASP B 1 154 ? 172.101 155.338 109.990 1.00 64.74 154 ASP B O 1
ATOM 4197 N N . LYS B 1 155 ? 174.088 154.462 109.394 1.00 66.06 155 LYS B N 1
ATOM 4198 C CA . LYS B 1 155 ? 173.562 153.127 109.161 1.00 66.06 155 LYS B CA 1
ATOM 4199 C C . LYS B 1 155 ? 173.813 152.209 110.346 1.00 66.06 155 LYS B C 1
ATOM 4200 O O . LYS B 1 155 ? 174.942 152.094 110.833 1.00 66.06 155 LYS B O 1
ATOM 4202 N N . ILE B 1 156 ? 172.742 151.571 110.806 1.00 66.19 156 ILE B N 1
ATOM 4203 C CA . ILE B 1 156 ? 172.785 150.403 111.679 1.00 66.19 156 ILE B CA 1
ATOM 4204 C C . ILE B 1 156 ? 172.454 149.211 110.789 1.00 66.19 156 ILE B C 1
ATOM 4205 O O . ILE B 1 156 ? 171.580 149.327 109.918 1.00 66.19 156 ILE B O 1
ATOM 4210 N N . PRO B 1 157 ? 173.108 148.059 110.947 1.00 67.15 157 PRO B N 1
ATOM 4211 C CA . PRO B 1 157 ? 172.866 146.958 110.006 1.00 67.15 157 PRO B CA 1
ATOM 4212 C C . PRO B 1 157 ? 171.460 146.399 110.115 1.00 67.15 157 PRO B C 1
ATOM 4213 O O . PRO B 1 157 ? 171.263 145.254 110.532 1.00 67.15 157 PRO B O 1
ATOM 4217 N N . PHE B 1 158 ? 170.475 147.209 109.736 1.00 68.29 158 PHE B N 1
ATOM 4218 C CA . PHE B 1 158 ? 169.092 146.765 109.747 1.00 68.29 158 PHE B CA 1
ATOM 4219 C C . PHE B 1 158 ? 168.877 145.673 108.710 1.00 68.29 158 PHE B C 1
ATOM 4220 O O . PHE B 1 158 ? 169.405 145.726 107.597 1.00 68.29 158 PHE B O 1
ATOM 4228 N N . LYS B 1 159 ? 168.087 144.673 109.086 1.00 72.86 159 LYS B N 1
ATOM 4229 C CA . LYS B 1 159 ? 167.681 143.622 108.168 1.00 72.86 159 LYS B CA 1
ATOM 4230 C C . LYS B 1 159 ? 166.327 143.913 107.538 1.00 72.86 159 LYS B C 1
ATOM 4231 O O . LYS B 1 159 ? 165.774 143.054 106.845 1.00 72.86 159 LYS B O 1
ATOM 4233 N N . HIS B 1 160 ? 165.788 145.107 107.767 1.00 79.60 160 HIS B N 1
ATOM 4234 C CA . HIS B 1 160 ? 164.571 145.560 107.115 1.00 79.60 160 HIS B CA 1
ATOM 4235 C C . HIS B 1 160 ? 164.688 147.055 106.863 1.00 79.60 160 HIS B C 1
ATOM 4236 O O . HIS B 1 160 ? 165.480 147.753 107.501 1.00 79.60 160 HIS B O 1
ATOM 4243 N N . LEU B 1 161 ? 163.890 147.540 105.915 1.00 81.43 161 LEU B N 1
ATOM 4244 C CA . LEU B 1 161 ? 163.963 148.932 105.489 1.00 81.43 161 LEU B CA 1
ATOM 4245 C C . LEU B 1 161 ? 163.033 149.837 106.289 1.00 81.43 161 LEU B C 1
ATOM 4246 O O . LEU B 1 161 ? 163.430 150.930 106.701 1.00 81.43 161 LEU B O 1
ATOM 4251 N N . ASP B 1 162 ? 161.795 149.399 106.512 1.00 82.74 162 ASP B N 1
ATOM 4252 C CA . ASP B 1 162 ? 160.794 150.259 107.129 1.00 82.74 162 ASP B CA 1
ATOM 4253 C C . ASP B 1 162 ? 161.075 150.556 108.596 1.00 82.74 162 ASP B C 1
ATOM 4254 O O . ASP B 1 162 ? 160.459 151.476 109.145 1.00 82.74 162 ASP B O 1
ATOM 4256 N N . ASN B 1 163 ? 161.980 149.815 109.243 1.00 76.28 163 ASN B N 1
ATOM 4257 C CA . ASN B 1 163 ? 162.204 150.029 110.670 1.00 76.28 163 ASN B CA 1
ATOM 4258 C C . ASN B 1 163 ? 162.840 151.386 110.948 1.00 76.28 163 ASN B C 1
ATOM 4259 O O . ASN B 1 163 ? 162.669 151.936 112.041 1.00 76.28 163 ASN B O 1
ATOM 4261 N N . LYS B 1 164 ? 163.578 151.940 109.984 1.00 68.72 164 LYS B N 1
ATOM 4262 C CA . LYS B 1 164 ? 164.069 153.305 110.139 1.00 68.72 164 LYS B CA 1
ATOM 4263 C C . LYS B 1 164 ? 162.917 154.299 110.171 1.00 68.72 164 LYS B C 1
ATOM 4264 O O . LYS B 1 164 ? 162.945 155.268 110.938 1.00 68.72 164 LYS B O 1
ATOM 4270 N N . SER B 1 165 ? 161.898 154.079 109.338 1.00 73.51 165 SER B N 1
ATOM 4271 C CA . SER B 1 165 ? 160.764 154.995 109.294 1.00 73.51 165 SER B CA 1
ATOM 4272 C C . SER B 1 165 ? 160.012 155.009 110.618 1.00 73.51 165 SER B C 1
ATOM 4273 O O . SER B 1 165 ? 159.548 156.063 111.064 1.00 73.51 165 SER B O 1
ATOM 4276 N N . LEU B 1 166 ? 159.865 153.844 111.250 1.00 72.02 166 LEU B N 1
ATOM 4277 C CA . LEU B 1 166 ? 159.194 153.785 112.544 1.00 72.02 166 LEU B CA 1
ATOM 4278 C C . LEU B 1 166 ? 160.036 154.427 113.639 1.00 72.02 166 LEU B C 1
ATOM 4279 O O . LEU B 1 166 ? 159.497 155.067 114.549 1.00 72.02 166 LEU B O 1
ATOM 4284 N N . VAL B 1 167 ? 161.358 154.261 113.574 1.00 61.80 167 VAL B N 1
ATOM 4285 C CA . VAL B 1 167 ? 162.230 154.787 114.621 1.00 61.80 167 VAL B CA 1
ATOM 4286 C C . VAL B 1 167 ? 162.150 156.308 114.673 1.00 61.80 167 VAL B C 1
ATOM 4287 O O . VAL B 1 167 ? 161.982 156.900 115.745 1.00 61.80 167 VAL B O 1
ATOM 4291 N N . THR B 1 168 ? 162.254 156.962 113.514 1.00 63.84 168 THR B N 1
ATOM 4292 C CA . THR B 1 168 ? 162.273 158.422 113.491 1.00 63.84 168 THR B CA 1
ATOM 4293 C C . THR B 1 168 ? 160.964 159.003 114.007 1.00 63.84 168 THR B C 1
ATOM 4294 O O . THR B 1 168 ? 160.966 159.985 114.757 1.00 63.84 168 THR B O 1
ATOM 4298 N N . GLN B 1 169 ? 159.835 158.412 113.615 1.00 64.53 169 GLN B N 1
ATOM 4299 C CA . GLN B 1 169 ? 158.547 158.901 114.093 1.00 64.53 169 GLN B CA 1
ATOM 4300 C C . GLN B 1 169 ? 158.442 158.790 115.606 1.00 64.53 169 GLN B C 1
ATOM 4301 O O . GLN B 1 169 ? 157.678 159.528 116.238 1.00 64.53 169 GLN B O 1
ATOM 4307 N N . ARG B 1 170 ? 159.191 157.865 116.208 1.00 60.53 170 ARG B N 1
ATOM 4308 C CA . ARG B 1 170 ? 159.027 157.622 117.635 1.00 60.53 170 ARG B CA 1
ATOM 4309 C C . ARG B 1 170 ? 159.902 158.571 118.447 1.00 60.53 170 ARG B C 1
ATOM 4310 O O . ARG B 1 170 ? 159.504 159.025 119.525 1.00 60.53 170 ARG B O 1
ATOM 4312 N N . ILE B 1 171 ? 161.100 158.878 117.946 1.00 54.07 171 ILE B N 1
ATOM 4313 C CA . ILE B 1 171 ? 161.968 159.838 118.622 1.00 54.07 171 ILE B CA 1
ATOM 4314 C C . ILE B 1 171 ? 161.401 161.245 118.503 1.00 54.07 171 ILE B C 1
ATOM 4315 O O . ILE B 1 171 ? 161.363 162.001 119.481 1.00 54.07 171 ILE B O 1
ATOM 4320 N N . LYS B 1 172 ? 160.947 161.616 117.304 1.00 57.76 172 LYS B N 1
ATOM 4321 C CA . LYS B 1 172 ? 160.477 162.978 117.072 1.00 57.76 172 LYS B CA 1
ATOM 4322 C C . LYS B 1 172 ? 159.258 163.301 117.926 1.00 57.76 172 LYS B C 1
ATOM 4323 O O . LYS B 1 172 ? 159.132 164.416 118.443 1.00 57.76 172 LYS B O 1
ATOM 4325 N N . ALA B 1 173 ? 158.343 162.343 118.075 1.00 57.62 173 ALA B N 1
ATOM 4326 C CA . ALA B 1 173 ? 157.166 162.581 118.903 1.00 57.62 173 ALA B CA 1
ATOM 4327 C C . ALA B 1 173 ? 157.533 162.643 120.381 1.00 57.62 173 ALA B C 1
ATOM 4328 O O . ALA B 1 173 ? 156.885 163.352 121.158 1.00 57.62 173 ALA B O 1
ATOM 4330 N N . ASP B 1 174 ? 158.567 161.903 120.789 1.00 58.31 174 ASP B N 1
ATOM 4331 C CA . ASP B 1 174 ? 158.911 161.827 122.206 1.00 58.31 174 ASP B CA 1
ATOM 4332 C C . ASP B 1 174 ? 159.548 163.118 122.701 1.00 58.31 174 ASP B C 1
ATOM 4333 O O . ASP B 1 174 ? 159.208 163.616 123.780 1.00 58.31 174 ASP B O 1
ATOM 4335 N N . ILE B 1 175 ? 160.491 163.669 121.935 1.00 56.48 175 ILE B N 1
ATOM 4336 C CA . ILE B 1 175 ? 161.202 164.860 122.392 1.00 56.48 175 ILE B CA 1
ATOM 4337 C C . ILE B 1 175 ? 160.257 166.051 122.463 1.00 56.48 175 ILE B C 1
ATOM 4338 O O . ILE B 1 175 ? 160.374 166.901 123.354 1.00 56.48 175 ILE B O 1
ATOM 4343 N N . LYS B 1 176 ? 159.304 166.129 121.534 1.00 62.22 176 LYS B N 1
ATOM 4344 C CA . LYS B 1 176 ? 158.337 167.220 121.545 1.00 62.22 176 LYS B CA 1
ATOM 4345 C C . LYS B 1 176 ? 157.575 167.259 122.861 1.00 62.22 176 LYS B C 1
ATOM 4346 O O . LYS B 1 176 ? 157.440 168.316 123.487 1.00 62.22 176 LYS B O 1
ATOM 4352 N N . SER B 1 177 ? 157.074 166.104 123.301 1.00 65.67 177 SER B N 1
ATOM 4353 C CA . SER B 1 177 ? 156.378 166.045 124.580 1.00 65.67 177 SER B CA 1
ATOM 4354 C C . SER B 1 177 ? 157.340 166.238 125.746 1.00 65.67 177 SER B C 1
ATOM 4355 O O . SER B 1 177 ? 157.033 166.970 126.693 1.00 65.67 177 SER B O 1
ATOM 4358 N N . ASP B 1 178 ? 158.507 165.592 125.695 1.00 62.94 178 ASP B N 1
ATOM 4359 C CA . ASP B 1 178 ? 159.433 165.652 126.822 1.00 62.94 178 ASP B CA 1
ATOM 4360 C C . ASP B 1 178 ? 159.973 167.060 127.030 1.00 62.94 178 ASP B C 1
ATOM 4361 O O . ASP B 1 178 ? 160.100 167.517 128.170 1.00 62.94 178 ASP B O 1
ATOM 4363 N N . LYS B 1 179 ? 160.305 167.760 125.945 1.00 62.96 179 LYS B N 1
ATOM 4364 C CA . LYS B 1 179 ? 160.822 169.119 126.074 1.00 62.96 179 LYS B CA 1
ATOM 4365 C C . LYS B 1 179 ? 159.769 170.055 126.653 1.00 62.96 179 LYS B C 1
ATOM 4366 O O . LYS B 1 179 ? 160.078 170.909 127.492 1.00 62.96 179 LYS B O 1
ATOM 4372 N N . SER B 1 180 ? 158.515 169.910 126.217 1.00 64.52 180 SER B N 1
ATOM 4373 C CA . SER B 1 180 ? 157.442 170.748 126.739 1.00 64.52 180 SER B CA 1
ATOM 4374 C C . SER B 1 180 ? 157.184 170.501 128.218 1.00 64.52 180 SER B C 1
ATOM 4375 O O . SER B 1 180 ? 156.588 171.355 128.881 1.00 64.52 180 SER B O 1
ATOM 4378 N N . ASN B 1 181 ? 157.609 169.357 128.744 1.00 63.23 181 ASN B N 1
ATOM 4379 C CA . ASN B 1 181 ? 157.486 169.058 130.164 1.00 63.23 181 ASN B CA 1
ATOM 4380 C C . ASN B 1 181 ? 158.654 169.593 130.982 1.00 63.23 181 ASN B C 1
ATOM 4381 O O . ASN B 1 181 ? 158.822 169.184 132.135 1.00 63.23 181 ASN B O 1
ATOM 4383 N N . GLY B 1 182 ? 159.463 170.482 130.417 1.00 57.85 182 GLY B N 1
ATOM 4384 C CA . GLY B 1 182 ? 160.552 171.093 131.143 1.00 57.85 182 GLY B CA 1
ATOM 4385 C C . GLY B 1 182 ? 161.926 170.521 130.887 1.00 57.85 182 GLY B C 1
ATOM 4386 O O . GLY B 1 182 ? 162.862 170.868 131.615 1.00 57.85 182 GLY B O 1
ATOM 4387 N N . LEU B 1 183 ? 162.083 169.653 129.885 1.00 59.01 183 LEU B N 1
ATOM 4388 C CA . LEU B 1 183 ? 163.400 169.091 129.605 1.00 59.01 183 LEU B CA 1
ATOM 4389 C C . LEU B 1 183 ? 164.392 170.166 129.187 1.00 59.01 183 LEU B C 1
ATOM 4390 O O . LEU B 1 183 ? 165.597 170.020 129.420 1.00 59.01 183 LEU B O 1
ATOM 4392 N N . LEU B 1 184 ? 163.910 171.247 128.569 1.00 53.98 184 LEU B N 1
ATOM 4393 C CA . LEU B 1 184 ? 164.801 172.302 128.099 1.00 53.98 184 LEU B CA 1
ATOM 4394 C C . LEU B 1 184 ? 165.335 173.147 129.248 1.00 53.98 184 LEU B C 1
ATOM 4395 O O . LEU B 1 184 ? 166.521 173.496 129.265 1.00 53.98 184 LEU B O 1
ATOM 4397 N N . LYS B 1 185 ? 164.483 173.478 130.217 1.00 46.77 185 LYS B N 1
ATOM 4398 C CA . LYS B 1 185 ? 164.874 174.332 131.331 1.00 46.77 185 LYS B CA 1
ATOM 4399 C C . LYS B 1 185 ? 165.602 173.578 132.434 1.00 46.77 185 LYS B C 1
ATOM 4400 O O . LYS B 1 185 ? 166.066 174.211 133.387 1.00 46.77 185 LYS B O 1
ATOM 4406 N N . GLY B 1 186 ? 165.712 172.256 132.338 1.00 40.51 186 GLY B N 1
ATOM 4407 C CA . GLY B 1 186 ? 166.419 171.484 133.337 1.00 40.51 186 GLY B CA 1
ATOM 4408 C C . GLY B 1 186 ? 165.562 170.875 134.420 1.00 40.51 186 GLY B C 1
ATOM 4409 O O . GLY B 1 186 ? 166.047 170.701 135.542 1.00 40.51 186 GLY B O 1
ATOM 4410 N N . GLU B 1 187 ? 164.300 170.559 134.132 1.00 38.09 187 GLU B N 1
ATOM 4411 C CA . GLU B 1 187 ? 163.419 169.925 135.104 1.00 38.09 187 GLU B CA 1
ATOM 4412 C C . GLU B 1 187 ? 163.279 168.421 134.902 1.00 38.09 187 GLU B C 1
ATOM 4413 O O . GLU B 1 187 ? 162.542 167.780 135.659 1.00 38.09 187 GLU B O 1
ATOM 4415 N N . ARG B 1 188 ? 163.952 167.850 133.905 1.00 38.95 188 ARG B N 1
ATOM 4416 C CA . ARG B 1 188 ? 163.950 166.412 133.669 1.00 38.95 188 ARG B CA 1
ATOM 4417 C C . ARG B 1 188 ? 165.067 166.083 132.691 1.00 38.95 188 ARG B C 1
ATOM 4418 O O . ARG B 1 188 ? 165.256 166.782 131.692 1.00 38.95 188 ARG B O 1
ATOM 4420 N N . SER B 1 189 ? 165.801 165.013 132.982 1.00 35.23 189 SER B N 1
ATOM 4421 C CA . SER B 1 189 ? 166.889 164.601 132.110 1.00 35.23 189 SER B CA 1
ATOM 4422 C C . SER B 1 189 ? 166.341 163.895 130.871 1.00 35.23 189 SER B C 1
ATOM 4423 O O . SER B 1 189 ? 165.148 163.597 130.770 1.00 35.23 189 SER B O 1
ATOM 4425 N N . ILE B 1 190 ? 167.236 163.634 129.913 1.00 35.54 190 ILE B N 1
ATOM 4426 C CA . ILE B 1 190 ? 166.819 163.048 128.645 1.00 35.54 190 ILE B CA 1
ATOM 4427 C C . ILE B 1 190 ? 166.323 161.622 128.856 1.00 35.54 190 ILE B C 1
ATOM 4428 O O . ILE B 1 190 ? 166.737 160.923 129.790 1.00 35.54 190 ILE B O 1
ATOM 4433 N N . ARG B 1 191 ? 165.435 161.181 127.969 1.00 51.82 191 ARG B N 1
ATOM 4434 C CA . ARG B 1 191 ? 164.810 159.864 128.077 1.00 51.82 191 ARG B CA 1
ATOM 4435 C C . ARG B 1 191 ? 165.740 158.811 127.489 1.00 51.82 191 ARG B C 1
ATOM 4436 O O . ARG B 1 191 ? 165.880 158.696 126.270 1.00 51.82 191 ARG B O 1
ATOM 4444 N N . ASN B 1 192 ? 166.380 158.036 128.357 1.00 45.97 192 ASN B N 1
ATOM 4445 C CA . ASN B 1 192 ? 167.179 156.908 127.905 1.00 45.97 192 ASN B CA 1
ATOM 4446 C C . ASN B 1 192 ? 166.259 155.810 127.388 1.00 45.97 192 ASN B C 1
ATOM 4447 O O . ASN B 1 192 ? 165.102 155.704 127.800 1.00 45.97 192 ASN B O 1
ATOM 4452 N N . TYR B 1 193 ? 166.774 154.995 126.472 1.00 52.51 193 TYR B N 1
ATOM 4453 C CA . TYR B 1 193 ? 166.019 153.897 125.885 1.00 52.51 193 TYR B CA 1
ATOM 4454 C C . TYR B 1 193 ? 166.701 152.578 126.213 1.00 52.51 193 TYR B C 1
ATOM 4455 O O . TYR B 1 193 ? 167.907 152.426 125.997 1.00 52.51 193 TYR B O 1
ATOM 4464 N N . LYS B 1 194 ? 165.924 151.626 126.711 1.00 48.61 194 LYS B N 1
ATOM 4465 C CA . LYS B 1 194 ? 166.427 150.381 127.266 1.00 48.61 194 LYS B CA 1
ATOM 4466 C C . LYS B 1 194 ? 166.231 149.224 126.293 1.00 48.61 194 LYS B C 1
ATOM 4467 O O . LYS B 1 194 ? 165.403 149.283 125.380 1.00 48.61 194 LYS B O 1
ATOM 4469 N N . ARG B 1 195 ? 167.001 148.152 126.514 1.00 45.31 195 ARG B N 1
ATOM 4470 C CA . ARG B 1 195 ? 166.924 146.983 125.639 1.00 45.31 195 ARG B CA 1
ATOM 4471 C C . ARG B 1 195 ? 165.531 146.379 125.646 1.00 45.31 195 ARG B C 1
ATOM 4472 O O . ARG B 1 195 ? 165.010 145.985 124.597 1.00 45.31 195 ARG B O 1
ATOM 4480 N N . ASN B 1 196 ? 164.906 146.315 126.818 1.00 48.96 196 ASN B N 1
ATOM 4481 C CA . ASN B 1 196 ? 163.639 145.622 127.004 1.00 48.96 196 ASN B CA 1
ATOM 4482 C C . ASN B 1 196 ? 162.534 146.254 126.171 1.00 48.96 196 ASN B C 1
ATOM 4483 O O . ASN B 1 196 ? 161.393 145.785 126.188 1.00 48.96 196 ASN B O 1
ATOM 4488 N N . PHE B 1 197 ? 162.866 147.319 125.451 1.00 48.25 197 PHE B N 1
ATOM 4489 C CA . PHE B 1 197 ? 161.888 147.986 124.612 1.00 48.25 197 PHE B CA 1
ATOM 4490 C C . PHE B 1 197 ? 161.329 147.001 123.591 1.00 48.25 197 PHE B C 1
ATOM 4491 O O . PHE B 1 197 ? 162.076 146.185 123.040 1.00 48.25 197 PHE B O 1
ATOM 4499 N N . PRO B 1 198 ? 160.027 147.027 123.336 1.00 55.40 198 PRO B N 1
ATOM 4500 C CA . PRO B 1 198 ? 159.459 146.117 122.343 1.00 55.40 198 PRO B CA 1
ATOM 4501 C C . PRO B 1 198 ? 159.963 146.447 120.951 1.00 55.40 198 PRO B C 1
ATOM 4502 O O . PRO B 1 198 ? 160.304 147.589 120.642 1.00 55.40 198 PRO B O 1
ATOM 4506 N N . LEU B 1 199 ? 160.021 145.422 120.109 1.00 63.01 199 LEU B N 1
ATOM 4507 C CA . LEU B 1 199 ? 160.369 145.605 118.706 1.00 63.01 199 LEU B CA 1
ATOM 4508 C C . LEU B 1 199 ? 159.176 146.229 117.995 1.00 63.01 199 LEU B C 1
ATOM 4509 O O . LEU B 1 199 ? 158.138 145.582 117.832 1.00 63.01 199 LEU B O 1
ATOM 4514 N N . MET B 1 200 ? 159.314 147.487 117.584 1.00 67.51 200 MET B N 1
ATOM 4515 C CA . MET B 1 200 ? 158.228 148.155 116.882 1.00 67.51 200 MET B CA 1
ATOM 4516 C C . MET B 1 200 ? 157.894 147.408 115.599 1.00 67.51 200 MET B C 1
ATOM 4517 O O . MET B 1 200 ? 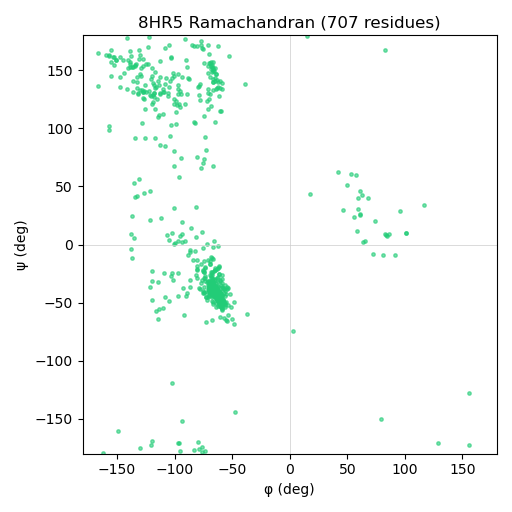158.781 146.903 114.907 1.00 67.51 200 MET B O 1
ATOM 4522 N N . THR B 1 201 ? 156.605 147.324 115.290 1.00 78.11 201 THR B N 1
ATOM 4523 C CA . THR B 1 201 ? 156.161 146.701 114.054 1.00 78.11 201 THR B CA 1
ATOM 4524 C C . THR B 1 201 ? 155.072 147.548 113.421 1.00 78.11 201 THR B C 1
ATOM 4525 O O . THR B 1 201 ? 154.218 148.104 114.116 1.00 78.11 201 THR B O 1
ATOM 4529 N N . ARG B 1 202 ? 155.121 147.655 112.099 1.00 87.05 202 ARG B N 1
ATOM 4530 C CA . ARG B 1 202 ? 154.100 148.390 111.376 1.00 87.05 202 ARG B CA 1
ATOM 4531 C C . ARG B 1 202 ? 152.772 147.646 111.458 1.00 87.05 202 ARG B C 1
ATOM 4532 O O . ARG B 1 202 ? 152.730 146.420 111.588 1.00 87.05 202 ARG B O 1
ATOM 4540 N N . GLY B 1 203 ? 151.678 148.405 111.399 1.00 96.09 203 GLY B N 1
ATOM 4541 C CA . GLY B 1 203 ? 150.364 147.785 111.427 1.00 96.09 203 GLY B CA 1
ATOM 4542 C C . GLY B 1 203 ? 150.127 146.870 110.241 1.00 96.09 203 GLY B C 1
ATOM 4543 O O . GLY B 1 203 ? 149.550 145.789 110.383 1.00 96.09 203 GLY B O 1
ATOM 4544 N N . ARG B 1 204 ? 150.573 147.287 109.056 1.00 94.91 204 ARG B N 1
ATOM 4545 C CA . ARG B 1 204 ? 150.383 146.482 107.857 1.00 94.91 204 ARG B CA 1
ATOM 4546 C C . ARG B 1 204 ? 151.309 145.274 107.811 1.00 94.91 204 ARG B C 1
ATOM 4547 O O . ARG B 1 204 ? 151.082 144.370 107.001 1.00 94.91 204 ARG B O 1
ATOM 4549 N N . ASP B 1 205 ? 152.344 145.241 108.653 1.00 92.53 205 ASP B N 1
ATOM 4550 C CA . ASP B 1 205 ? 153.322 144.159 108.586 1.00 92.53 205 ASP B CA 1
ATOM 4551 C C . ASP B 1 205 ? 152.699 142.812 108.927 1.00 92.53 205 ASP B C 1
ATOM 4552 O O . ASP B 1 205 ? 153.031 141.795 108.307 1.00 92.53 205 ASP B O 1
ATOM 4554 N N . LEU B 1 206 ? 151.805 142.777 109.909 1.00 93.03 206 LEU B N 1
ATOM 4555 C CA . LEU B 1 206 ? 151.224 141.533 110.389 1.00 93.03 206 LEU B CA 1
ATOM 4556 C C . LEU B 1 206 ? 149.767 141.424 109.964 1.00 93.03 206 LEU B C 1
ATOM 4557 O O . LEU B 1 206 ? 149.016 142.403 110.012 1.00 93.03 206 LEU B O 1
ATOM 4562 N N . LYS B 1 207 ? 149.384 140.227 109.529 1.00 97.81 207 LYS B N 1
ATOM 4563 C CA . LYS B 1 207 ? 148.009 139.907 109.180 1.00 97.81 207 LYS B CA 1
ATOM 4564 C C . LYS B 1 207 ? 147.622 138.619 109.886 1.00 97.81 207 LYS B C 1
ATOM 4565 O O . LYS B 1 207 ? 148.461 137.742 110.098 1.00 97.81 207 LYS B O 1
ATOM 4567 N N . PHE B 1 208 ? 146.356 138.510 110.262 1.00 111.79 208 PHE B N 1
ATOM 4568 C CA . PHE B 1 208 ? 145.902 137.402 111.087 1.00 111.79 208 PHE B CA 1
ATOM 4569 C C . PHE B 1 208 ? 144.627 136.798 110.520 1.00 111.79 208 PHE B C 1
ATOM 4570 O O . PHE B 1 208 ? 143.783 137.506 109.963 1.00 111.79 208 PHE B O 1
ATOM 4572 N N . LYS B 1 209 ? 144.512 135.479 110.652 1.00 119.56 209 LYS B N 1
ATOM 4573 C CA . LYS B 1 209 ? 143.385 134.728 110.121 1.00 119.56 209 LYS B CA 1
ATOM 4574 C C . LYS B 1 209 ? 143.411 133.333 110.725 1.00 119.56 209 LYS B C 1
ATOM 4575 O O . LYS B 1 209 ? 144.419 132.900 111.290 1.00 119.56 209 LYS B O 1
ATOM 4577 N N . TYR B 1 210 ? 142.291 132.632 110.591 1.00 137.22 210 TYR B N 1
ATOM 4578 C CA . TYR B 1 210 ? 142.152 131.279 111.106 1.00 137.22 210 TYR B CA 1
ATOM 4579 C C . TYR B 1 210 ? 142.277 130.260 109.980 1.00 137.22 210 TYR B C 1
ATOM 4580 O O . TYR B 1 210 ? 141.838 130.493 108.851 1.00 137.22 210 TYR B O 1
ATOM 4582 N N . ASP B 1 211 ? 142.900 129.128 110.298 1.00 149.41 211 ASP B N 1
ATOM 4583 C CA . ASP B 1 211 ? 143.102 128.041 109.351 1.00 149.41 211 ASP B CA 1
ATOM 4584 C C . ASP B 1 211 ? 142.417 126.786 109.872 1.00 149.41 211 ASP B C 1
ATOM 4585 O O . ASP B 1 211 ? 142.625 126.394 111.025 1.00 149.41 211 ASP B O 1
ATOM 4587 N N . ASP B 1 215 ? 142.674 127.162 114.865 1.00 137.29 215 ASP B N 1
ATOM 4588 C CA . ASP B 1 215 ? 143.325 128.243 115.586 1.00 137.29 215 ASP B CA 1
ATOM 4589 C C . ASP B 1 215 ? 143.566 129.395 114.622 1.00 137.29 215 ASP B C 1
ATOM 4590 O O . ASP B 1 215 ? 143.238 129.320 113.436 1.00 137.29 215 ASP B O 1
ATOM 4592 N N . ILE B 1 216 ? 144.146 130.469 115.146 1.00 118.49 216 ILE B N 1
ATOM 4593 C CA . ILE B 1 216 ? 144.388 131.684 114.379 1.00 118.49 216 ILE B CA 1
ATOM 4594 C C . ILE B 1 216 ? 145.886 131.831 114.156 1.00 118.49 216 ILE B C 1
ATOM 4595 O O . ILE B 1 216 ? 146.678 131.712 115.100 1.00 118.49 216 ILE B O 1
ATOM 4600 N N . GLU B 1 217 ? 146.276 132.083 112.911 1.00 111.35 217 GLU B N 1
ATOM 4601 C CA . GLU B 1 217 ? 147.673 132.248 112.544 1.00 111.35 217 GLU B CA 1
ATOM 4602 C C . GLU B 1 217 ? 147.968 133.713 112.251 1.00 111.35 217 GLU B C 1
ATOM 4603 O O . GLU B 1 217 ? 147.125 134.429 111.703 1.00 111.35 217 GLU B O 1
ATOM 4605 N N . ILE B 1 218 ? 149.164 134.154 112.628 1.00 98.60 218 ILE B N 1
ATOM 4606 C CA . ILE B 1 218 ? 149.573 135.548 112.502 1.00 98.60 218 ILE B CA 1
ATOM 4607 C C . ILE B 1 218 ? 150.527 135.633 111.314 1.00 98.60 218 ILE B C 1
ATOM 4608 O O . ILE B 1 218 ? 151.735 135.439 111.462 1.00 98.60 218 ILE B O 1
ATOM 4610 N N . LYS B 1 219 ? 149.991 135.935 110.133 1.00 96.77 219 LYS B N 1
ATOM 4611 C CA . LYS B 1 219 ? 150.834 136.164 108.966 1.00 96.77 219 LYS B CA 1
ATOM 4612 C C . LYS B 1 219 ? 151.604 137.467 109.137 1.00 96.77 219 LYS B C 1
ATOM 4613 O O . LYS B 1 219 ? 151.019 138.511 109.435 1.00 96.77 219 LYS B O 1
ATOM 4615 N N . TRP B 1 220 ? 152.918 137.409 108.938 1.00 95.04 220 TRP B N 1
ATOM 4616 C CA . TRP B 1 220 ? 153.781 138.554 109.182 1.00 95.04 220 TRP B CA 1
ATOM 4617 C C . TRP B 1 220 ? 154.821 138.652 108.076 1.00 95.04 220 TRP B C 1
ATOM 4618 O O . TRP B 1 220 ? 155.014 137.721 107.291 1.00 95.04 220 TRP B O 1
ATOM 4629 N N . MET B 1 221 ? 155.490 139.801 108.026 1.00 98.01 221 MET B N 1
ATOM 4630 C CA . MET B 1 221 ? 156.557 140.027 107.066 1.00 98.01 221 MET B CA 1
ATOM 4631 C C . MET B 1 221 ? 157.704 139.039 107.286 1.00 98.01 221 MET B C 1
ATOM 4632 O O . MET B 1 221 ? 157.751 138.301 108.273 1.00 98.01 221 MET B O 1
ATOM 4634 N N . GLU B 1 222 ? 158.638 139.035 106.333 1.00 97.58 222 GLU B N 1
ATOM 4635 C CA . GLU B 1 222 ? 159.773 138.114 106.303 1.00 97.58 222 GLU B CA 1
ATOM 4636 C C . GLU B 1 222 ? 159.321 136.656 106.214 1.00 97.58 222 GLU B C 1
ATOM 4637 O O . GLU B 1 222 ? 160.047 135.743 106.620 1.00 97.58 222 GLU B O 1
ATOM 4643 N N . GLY B 1 223 ? 158.129 136.421 105.674 1.00 96.71 223 GLY B N 1
ATOM 4644 C CA . GLY B 1 223 ? 157.627 135.064 105.521 1.00 96.71 223 GLY B CA 1
ATOM 4645 C C . GLY B 1 223 ? 157.425 134.333 106.830 1.00 96.71 223 GLY B C 1
ATOM 4646 O O . GLY B 1 223 ? 157.777 133.152 106.940 1.00 96.71 223 GLY B O 1
ATOM 4647 N N . ILE B 1 224 ? 156.864 135.009 107.828 1.00 98.11 224 ILE B N 1
ATOM 4648 C CA . ILE B 1 224 ? 156.651 134.439 109.152 1.00 98.11 224 ILE B CA 1
ATOM 4649 C C . ILE B 1 224 ? 155.155 134.416 109.427 1.00 98.11 224 ILE B C 1
ATOM 4650 O O . ILE B 1 224 ? 154.468 135.427 109.238 1.00 98.11 224 ILE B O 1
ATOM 4652 N N . LYS B 1 225 ? 154.652 133.267 109.865 1.00 101.16 225 LYS B N 1
ATOM 4653 C CA . LYS B 1 225 ? 153.236 133.092 110.177 1.00 101.16 225 LYS B CA 1
ATOM 4654 C C . LYS B 1 225 ? 153.125 132.564 111.604 1.00 101.16 225 LYS B C 1
ATOM 4655 O O . LYS B 1 225 ? 153.152 131.350 111.825 1.00 101.16 225 LYS B O 1
ATOM 4657 N N . PHE B 1 226 ? 152.994 133.470 112.571 1.00 99.14 226 PHE B N 1
ATOM 4658 C CA . PHE B 1 226 ? 152.885 133.061 113.962 1.00 99.14 226 PHE B CA 1
ATOM 4659 C C . PHE B 1 226 ? 151.546 132.381 114.218 1.00 99.14 226 PHE B C 1
ATOM 4660 O O . PHE B 1 226 ? 150.610 132.473 113.423 1.00 99.14 226 PHE B O 1
ATOM 4668 N N . LYS B 1 227 ? 151.468 131.686 115.350 1.00 100.62 227 LYS B N 1
ATOM 4669 C CA . LYS B 1 227 ? 150.262 130.986 115.770 1.00 100.62 227 LYS B CA 1
ATOM 4670 C C . LYS B 1 227 ? 149.906 131.421 117.182 1.00 100.62 227 LYS B C 1
ATOM 4671 O O . LYS B 1 227 ? 150.770 131.432 118.064 1.00 100.62 227 LYS B O 1
ATOM 4673 N N . VAL B 1 228 ? 148.644 131.783 117.396 1.00 103.18 228 VAL B N 1
ATOM 4674 C CA . VAL B 1 228 ? 148.194 132.209 118.716 1.00 103.18 228 VAL B CA 1
ATOM 4675 C C . VAL B 1 228 ? 147.963 130.982 119.586 1.00 103.18 228 VAL B C 1
ATOM 4676 O O . VAL B 1 228 ? 147.427 129.965 119.128 1.00 103.18 228 VAL B O 1
ATOM 4680 N N . ILE B 1 229 ? 148.413 131.044 120.842 1.00 104.78 229 ILE B N 1
ATOM 4681 C CA . ILE B 1 229 ? 148.241 129.887 121.771 1.00 104.78 229 ILE B CA 1
ATOM 4682 C C . ILE B 1 229 ? 146.742 129.680 122.001 1.00 104.78 229 ILE B C 1
ATOM 4683 O O . ILE B 1 229 ? 146.267 128.547 121.791 1.00 104.78 229 ILE B O 1
ATOM 4685 N N . LEU B 1 230 ? 146.036 130.732 122.419 1.00 114.13 230 LEU B N 1
ATOM 4686 C CA . LEU B 1 230 ? 144.592 130.678 122.636 1.00 114.13 230 LEU B CA 1
ATOM 4687 C C . LEU B 1 230 ? 144.216 129.699 123.748 1.00 114.13 230 LEU B C 1
ATOM 4688 O O . LEU B 1 230 ? 143.034 129.525 124.058 1.00 114.13 230 LEU B O 1
ATOM 4690 N N . GLY B 1 231 ? 145.212 1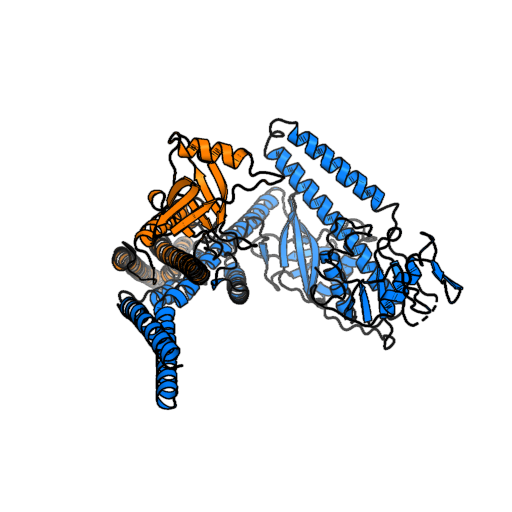29.086 124.383 1.00 117.50 231 GLY B N 1
ATOM 4691 C CA . GLY B 1 231 ? 144.937 128.092 125.398 1.00 117.50 231 GLY B CA 1
ATOM 4692 C C . GLY B 1 231 ? 144.273 128.682 126.626 1.00 117.50 231 GLY B C 1
ATOM 4693 O O . GLY B 1 231 ? 144.445 129.852 126.967 1.00 117.50 231 GLY B O 1
ATOM 4694 N N . ASN B 1 232 ? 143.495 127.842 127.302 1.00 120.95 232 ASN B N 1
ATOM 4695 C CA . ASN B 1 232 ? 142.750 128.292 128.469 1.00 120.95 232 ASN B CA 1
ATOM 4696 C C . ASN B 1 232 ? 143.687 128.670 129.612 1.00 120.95 232 ASN B C 1
ATOM 4697 O O . ASN B 1 232 ? 144.705 128.017 129.851 1.00 120.95 232 ASN B O 1
ATOM 4699 N N . ARG B 1 233 ? 143.346 129.755 130.303 1.00 119.08 233 ARG B N 1
ATOM 4700 C CA . ARG B 1 233 ? 144.096 130.218 131.460 1.00 119.08 233 ARG B CA 1
ATOM 4701 C C . ARG B 1 233 ? 143.122 130.579 132.571 1.00 119.08 233 ARG B C 1
ATOM 4702 O O . ARG B 1 233 ? 141.961 130.912 132.317 1.00 119.08 233 ARG B O 1
ATOM 4704 N N . ILE B 1 234 ? 143.604 130.494 133.811 1.00 118.21 234 ILE B N 1
ATOM 4705 C CA . ILE B 1 234 ? 142.734 130.708 134.963 1.00 118.21 234 ILE B CA 1
ATOM 4706 C C . ILE B 1 234 ? 142.276 132.161 135.029 1.00 118.21 234 ILE B C 1
ATOM 4707 O O . ILE B 1 234 ? 141.084 132.447 135.191 1.00 118.21 234 ILE B O 1
ATOM 4709 N N . LYS B 1 235 ? 143.215 133.100 134.909 1.00 109.51 235 LYS B N 1
ATOM 4710 C CA . LYS B 1 235 ? 142.870 134.511 135.035 1.00 109.51 235 LYS B CA 1
ATOM 4711 C C . LYS B 1 235 ? 142.228 135.060 133.766 1.00 109.51 235 LYS B C 1
ATOM 4712 O O . LYS B 1 235 ? 141.305 135.878 133.839 1.00 109.51 235 LYS B O 1
ATOM 4714 N N . ASN B 1 236 ? 142.694 134.623 132.603 1.00 112.78 236 ASN B N 1
ATOM 4715 C CA . ASN B 1 236 ? 142.304 135.242 131.342 1.00 112.78 236 ASN B CA 1
ATOM 4716 C C . ASN B 1 236 ? 142.328 134.176 130.252 1.00 112.78 236 ASN B C 1
ATOM 4717 O O . ASN B 1 236 ? 142.243 132.977 130.540 1.00 112.78 236 ASN B O 1
ATOM 4719 N N . SER B 1 237 ? 142.396 134.623 128.997 1.00 114.39 237 SER B N 1
ATOM 4720 C CA . SER B 1 237 ? 142.466 133.783 127.803 1.00 114.39 237 SER B CA 1
ATOM 4721 C C . SER B 1 237 ? 141.135 133.129 127.465 1.00 114.39 237 SER B C 1
ATOM 4722 O O . SER B 1 237 ? 141.100 132.128 126.743 1.00 114.39 237 SER B O 1
ATOM 4724 N N . LEU B 1 238 ? 140.035 133.672 127.978 1.00 115.66 238 LEU B N 1
ATOM 4725 C CA . LEU B 1 238 ? 138.695 133.297 127.549 1.00 115.66 238 LEU B CA 1
ATOM 4726 C C . LEU B 1 238 ? 138.038 134.400 126.736 1.00 115.66 238 LEU B C 1
ATOM 4727 O O . LEU B 1 238 ? 137.442 134.133 125.689 1.00 115.66 238 LEU B O 1
ATOM 4729 N N . GLU B 1 239 ? 138.144 135.645 127.199 1.00 114.07 239 GLU B N 1
ATOM 4730 C CA . GLU B 1 239 ? 137.750 136.799 126.404 1.00 114.07 239 GLU B CA 1
ATOM 4731 C C . GLU B 1 239 ? 138.678 137.031 125.220 1.00 114.07 239 GLU B C 1
ATOM 4732 O O . GLU B 1 239 ? 138.312 137.774 124.302 1.00 114.07 239 GLU B O 1
ATOM 4734 N N . LEU B 1 240 ? 139.870 136.431 125.234 1.00 113.97 240 LEU B N 1
ATOM 4735 C CA . LEU B 1 240 ? 140.785 136.571 124.108 1.00 113.97 240 LEU B CA 1
ATOM 4736 C C . LEU B 1 240 ? 140.185 135.980 122.842 1.00 113.97 240 LEU B C 1
ATOM 4737 O O . LEU B 1 240 ? 140.288 136.570 121.760 1.00 113.97 240 LEU B O 1
ATOM 4742 N N . ARG B 1 241 ? 139.550 134.812 122.958 1.00 116.76 241 ARG B N 1
ATOM 4743 C CA . ARG B 1 241 ? 138.879 134.222 121.806 1.00 116.76 241 ARG B CA 1
ATOM 4744 C C . ARG B 1 241 ? 137.781 135.139 121.292 1.00 116.76 241 ARG B C 1
ATOM 4745 O O . ARG B 1 241 ? 137.638 135.333 120.080 1.00 116.76 241 ARG B O 1
ATOM 4753 N N . HIS B 1 242 ? 137.004 135.725 122.206 1.00 119.71 242 HIS B N 1
ATOM 4754 C CA . HIS B 1 242 ? 135.921 136.613 121.800 1.00 119.71 242 HIS B CA 1
ATOM 4755 C C . HIS B 1 242 ? 136.454 137.833 121.063 1.00 119.71 242 HIS B C 1
ATOM 4756 O O . HIS B 1 242 ? 135.931 138.206 120.007 1.00 119.71 242 HIS B O 1
ATOM 4763 N N . THR B 1 243 ? 137.508 138.458 121.590 1.00 119.10 243 THR B N 1
ATOM 4764 C CA . THR B 1 243 ? 138.018 139.671 120.957 1.00 119.10 243 THR B CA 1
ATOM 4765 C C . THR B 1 243 ? 138.701 139.357 119.629 1.00 119.10 243 THR B C 1
ATOM 4766 O O . THR B 1 243 ? 138.597 140.138 118.675 1.00 119.10 243 THR B O 1
ATOM 4770 N N . LEU B 1 244 ? 139.377 138.209 119.531 1.00 120.76 244 LEU B N 1
ATOM 4771 C CA . LEU B 1 244 ? 139.994 137.839 118.262 1.00 120.76 244 LEU B CA 1
ATOM 4772 C C . LEU B 1 244 ? 138.939 137.510 117.214 1.00 120.76 244 LEU B C 1
ATOM 4773 O O . LEU B 1 244 ? 139.102 137.845 116.035 1.00 120.76 244 LEU B O 1
ATOM 4778 N N . HIS B 1 245 ? 137.848 136.859 117.623 1.00 128.77 245 HIS B N 1
ATOM 4779 C CA . HIS B 1 245 ? 136.753 136.607 116.694 1.00 128.77 245 HIS B CA 1
ATOM 4780 C C . HIS B 1 245 ? 136.091 137.911 116.268 1.00 128.77 245 HIS B C 1
ATOM 4781 O O . HIS B 1 245 ? 135.659 138.052 115.118 1.00 128.77 245 HIS B O 1
ATOM 4788 N N . LYS B 1 246 ? 135.988 138.871 117.189 1.00 129.80 246 LYS B N 1
ATOM 4789 C CA . LYS B 1 246 ? 135.430 140.173 116.838 1.00 129.80 246 LYS B CA 1
ATOM 4790 C C . LYS B 1 246 ? 136.311 140.898 115.829 1.00 129.80 246 LYS B C 1
ATOM 4791 O O . LYS B 1 246 ? 135.808 141.510 114.880 1.00 129.80 246 LYS B O 1
ATOM 4793 N N . VAL B 1 247 ? 137.630 140.839 116.015 1.00 126.78 247 VAL B N 1
ATOM 4794 C CA . VAL B 1 247 ? 138.518 141.622 115.161 1.00 126.78 247 VAL B CA 1
ATOM 4795 C C . VAL B 1 247 ? 138.766 140.937 113.817 1.00 126.78 247 VAL B C 1
ATOM 4796 O O . VAL B 1 247 ? 139.008 141.616 112.812 1.00 126.78 247 VAL B O 1
ATOM 4798 N N . ILE B 1 248 ? 138.703 139.604 113.756 1.00 127.62 248 ILE B N 1
ATOM 4799 C CA . ILE B 1 248 ? 138.870 138.937 112.467 1.00 127.62 248 ILE B CA 1
ATOM 4800 C C . ILE B 1 248 ? 137.688 139.231 111.552 1.00 127.62 248 ILE B C 1
ATOM 4801 O O . ILE B 1 248 ? 137.814 139.169 110.323 1.00 127.62 248 ILE B O 1
ATOM 4803 N N . GLU B 1 249 ? 136.534 139.580 112.123 1.00 132.53 249 GLU B N 1
ATOM 4804 C CA . GLU B 1 249 ? 135.365 139.919 111.322 1.00 132.53 249 GLU B CA 1
ATOM 4805 C C . GLU B 1 249 ? 135.539 141.212 110.538 1.00 132.53 249 GLU B C 1
ATOM 4806 O O . GLU B 1 249 ? 134.714 141.500 109.665 1.00 132.53 249 GLU B O 1
ATOM 4808 N N . GLY B 1 250 ? 136.577 141.992 110.825 1.00 137.95 250 GLY B N 1
ATOM 4809 C CA . GLY B 1 250 ? 136.776 143.266 110.170 1.00 137.95 250 GLY B CA 1
ATOM 4810 C C . GLY B 1 250 ? 136.050 144.430 110.801 1.00 137.95 250 GLY B C 1
ATOM 4811 O O . GLY B 1 250 ? 136.027 145.516 110.210 1.00 137.95 250 GLY B O 1
ATOM 4812 N N . LYS B 1 251 ? 135.449 144.238 111.977 1.00 141.35 251 LYS B N 1
ATOM 4813 C CA . LYS B 1 251 ? 134.751 145.334 112.641 1.00 141.35 251 LYS B CA 1
ATOM 4814 C C . LYS B 1 251 ? 135.709 146.454 113.024 1.00 141.35 251 LYS B C 1
ATOM 4815 O O . LYS B 1 251 ? 135.403 147.636 112.831 1.00 141.35 251 LYS B O 1
ATOM 4817 N N . TYR B 1 252 ? 136.875 146.103 113.561 1.00 142.90 252 TYR B N 1
ATOM 4818 C CA . TYR B 1 252 ? 137.810 147.066 114.121 1.00 142.90 252 TYR B CA 1
ATOM 4819 C C . TYR B 1 252 ? 139.148 146.988 113.401 1.00 142.90 252 TYR B C 1
ATOM 4820 O O . TYR B 1 252 ? 139.614 145.907 113.031 1.00 142.90 252 TYR B O 1
ATOM 4822 N N . LYS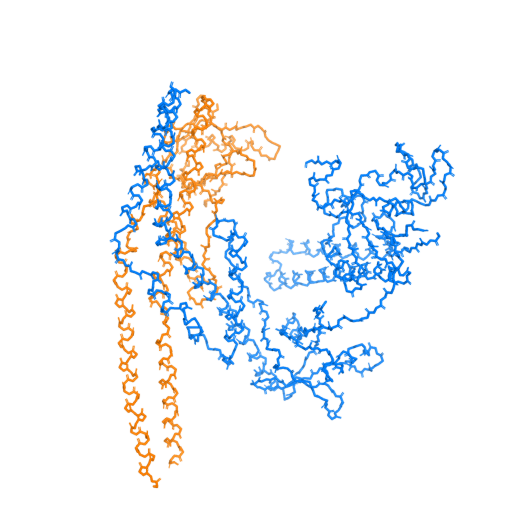 B 1 253 ? 139.761 148.152 113.210 1.00 129.30 253 LYS B N 1
ATOM 4823 C CA . LYS B 1 253 ? 141.029 148.257 112.507 1.00 129.30 253 LYS B CA 1
ATOM 4824 C C . LYS B 1 253 ? 142.192 148.111 113.478 1.00 129.30 253 LYS B C 1
ATOM 4825 O O . LYS B 1 253 ? 142.081 148.425 114.666 1.00 129.30 253 LYS B O 1
ATOM 4827 N N . ILE B 1 254 ? 143.316 147.635 112.958 1.00 113.21 254 ILE B N 1
ATOM 4828 C CA . ILE B 1 254 ? 144.519 147.444 113.758 1.00 113.21 254 ILE B CA 1
ATOM 4829 C C . ILE B 1 254 ? 145.410 148.671 113.622 1.00 113.21 254 ILE B C 1
ATOM 4830 O O . ILE B 1 254 ? 145.675 149.145 112.511 1.00 113.21 254 ILE B O 1
ATOM 4835 N N . CYS B 1 255 ? 145.842 149.205 114.755 1.00 107.16 255 CYS B N 1
ATOM 4836 C CA . CYS B 1 255 ? 146.779 150.311 114.788 1.00 107.16 255 CYS B CA 1
ATOM 4837 C C . CYS B 1 255 ? 148.189 149.764 114.979 1.00 107.16 255 CYS B C 1
ATOM 4838 O O . CYS B 1 255 ? 148.424 148.553 114.914 1.00 107.16 255 CYS B O 1
ATOM 4840 N N . ASP B 1 256 ? 149.144 150.659 115.213 1.00 100.47 256 ASP B N 1
ATOM 4841 C CA . ASP B 1 256 ? 150.516 150.236 115.453 1.00 100.47 256 ASP B CA 1
ATOM 4842 C C . ASP B 1 256 ? 150.599 149.404 116.725 1.00 100.47 256 ASP B C 1
ATOM 4843 O O . ASP B 1 256 ? 150.035 149.771 117.759 1.00 100.47 256 ASP B O 1
ATOM 4848 N N . SER B 1 257 ? 151.312 148.289 116.649 1.00 88.12 257 SER B N 1
ATOM 4849 C CA . SER B 1 257 ? 151.474 147.378 117.770 1.00 88.12 257 SER B CA 1
ATOM 4850 C C . SER B 1 257 ? 152.957 147.204 118.077 1.00 88.12 257 SER B C 1
ATOM 4851 O O . SER B 1 257 ? 153.826 147.765 117.407 1.00 88.12 257 SER B O 1
ATOM 4854 N N . SER B 1 258 ? 153.238 146.411 119.105 1.00 74.76 258 SER B N 1
ATOM 4855 C CA . SER B 1 258 ? 154.599 146.189 119.559 1.00 74.76 258 SER B CA 1
ATOM 4856 C C . SER B 1 258 ? 154.792 144.711 119.851 1.00 74.76 258 SER B C 1
ATOM 4857 O O . SER B 1 258 ? 153.839 143.999 120.174 1.00 74.76 258 SER B O 1
ATOM 4860 N N . LEU B 1 259 ? 156.035 144.256 119.733 1.00 66.76 259 LEU B N 1
ATOM 4861 C CA . LEU B 1 259 ? 156.382 142.859 119.951 1.00 66.76 259 LEU B CA 1
ATOM 4862 C C . LEU B 1 259 ? 157.606 142.800 120.848 1.00 66.76 259 LEU B C 1
ATOM 4863 O O . LEU B 1 259 ? 158.569 143.539 120.630 1.00 66.76 259 LEU B O 1
ATOM 4868 N N . GLN B 1 260 ? 157.574 141.924 121.849 1.00 66.17 260 GLN B N 1
ATOM 4869 C CA . GLN B 1 260 ? 158.647 141.882 122.830 1.00 66.17 260 GLN B CA 1
ATOM 4870 C C . GLN B 1 260 ? 158.760 140.491 123.427 1.00 66.17 260 GLN B C 1
ATOM 4871 O O . GLN B 1 260 ? 157.830 139.685 123.363 1.00 66.17 260 GLN B O 1
ATOM 4877 N N . PHE B 1 261 ? 159.921 140.227 124.020 1.00 71.59 261 PHE B N 1
ATOM 4878 C CA . PHE B 1 261 ? 160.121 139.037 124.827 1.00 71.59 261 PHE B CA 1
ATOM 4879 C C . PHE B 1 261 ? 159.600 139.283 126.240 1.00 71.59 261 PHE B C 1
ATOM 4880 O O . PHE B 1 261 ? 159.051 140.342 126.555 1.00 71.59 261 PHE B O 1
ATOM 4888 N N . ASP B 1 262 ? 159.785 138.291 127.107 1.00 84.26 262 ASP B N 1
ATOM 4889 C CA . ASP B 1 262 ? 159.364 138.379 128.496 1.00 84.26 262 ASP B CA 1
ATOM 4890 C C . ASP B 1 262 ? 160.419 137.708 129.363 1.00 84.26 262 ASP B C 1
ATOM 4891 O O . ASP B 1 262 ? 161.408 137.167 128.862 1.00 84.26 262 ASP B O 1
ATOM 4893 N N . LYS B 1 263 ? 160.207 137.753 130.682 1.00 86.96 263 LYS B N 1
ATOM 4894 C CA . LYS B 1 263 ? 161.090 137.028 131.590 1.00 86.96 263 LYS B CA 1
ATOM 4895 C C . LYS B 1 263 ? 161.090 135.537 131.278 1.00 86.96 263 LYS B C 1
ATOM 4896 O O . LYS B 1 263 ? 162.096 134.854 131.500 1.00 86.96 263 LYS B O 1
ATOM 4898 N N . ASN B 1 264 ? 159.976 135.022 130.767 1.00 86.69 264 ASN B N 1
ATOM 4899 C CA . ASN B 1 264 ? 159.911 133.704 130.157 1.00 86.69 264 ASN B CA 1
ATOM 4900 C C . ASN B 1 264 ? 159.723 133.893 128.660 1.00 86.69 264 ASN B C 1
ATOM 4901 O O . ASN B 1 264 ? 158.857 134.665 128.234 1.00 86.69 264 ASN B O 1
ATOM 4903 N N . ASN B 1 265 ? 160.535 133.201 127.868 1.00 86.17 265 ASN B N 1
ATOM 4904 C CA . ASN B 1 265 ? 160.529 133.401 126.423 1.00 86.17 265 ASN B CA 1
ATOM 4905 C C . ASN B 1 265 ? 159.180 132.975 125.861 1.00 86.17 265 ASN B C 1
ATOM 4906 O O . ASN B 1 265 ? 158.891 131.779 125.758 1.00 86.17 265 ASN B O 1
ATOM 4908 N N . ASN B 1 266 ? 158.350 133.953 125.501 1.00 81.34 266 ASN B N 1
ATOM 4909 C CA . ASN B 1 266 ? 157.023 133.663 124.980 1.00 81.34 266 ASN B CA 1
ATOM 4910 C C . ASN B 1 266 ? 156.629 134.522 123.789 1.00 81.34 266 ASN B C 1
ATOM 4911 O O . ASN B 1 266 ? 155.550 134.298 123.231 1.00 81.34 266 ASN B O 1
ATOM 4913 N N . LEU B 1 267 ? 157.456 135.481 123.381 1.00 72.34 267 LEU B N 1
ATOM 4914 C CA . LEU B 1 267 ? 157.165 136.364 122.254 1.00 72.34 267 LEU B CA 1
ATOM 4915 C C . LEU B 1 267 ? 155.800 137.033 122.420 1.00 72.34 267 LEU B C 1
ATOM 4916 O O . LEU B 1 267 ? 154.885 136.862 121.614 1.00 72.34 267 LEU B O 1
ATOM 4921 N N . ILE B 1 268 ? 155.676 137.801 123.499 1.00 69.93 268 ILE B N 1
ATOM 4922 C CA . ILE B 1 268 ? 154.428 138.496 123.777 1.00 69.93 268 ILE B CA 1
ATOM 4923 C C . ILE B 1 268 ? 154.195 139.558 122.714 1.00 69.93 268 ILE B C 1
ATOM 4924 O O . ILE B 1 268 ? 155.098 140.333 122.378 1.00 69.93 268 ILE B O 1
ATOM 4929 N N . LEU B 1 269 ? 152.982 139.595 122.174 1.00 73.96 269 LEU B N 1
ATOM 4930 C CA . LEU B 1 269 ? 152.580 140.607 121.208 1.00 73.96 269 LEU B CA 1
ATOM 4931 C C . LEU B 1 269 ? 151.708 141.639 121.908 1.00 73.96 269 LEU B C 1
ATOM 4932 O O . LEU B 1 269 ? 150.525 141.388 122.157 1.00 73.96 269 LEU B O 1
ATOM 4937 N N . ASN B 1 270 ? 152.283 142.803 122.208 1.00 76.38 270 ASN B N 1
ATOM 4938 C CA . ASN B 1 270 ? 151.545 143.874 122.879 1.00 76.38 270 ASN B CA 1
ATOM 4939 C C . ASN B 1 270 ? 150.649 144.554 121.849 1.00 76.38 270 ASN B C 1
ATOM 4940 O O . ASN B 1 270 ? 150.812 145.725 121.503 1.00 76.38 270 ASN B O 1
ATOM 4942 N N . LEU B 1 271 ? 149.679 143.790 121.356 1.00 84.02 271 LEU B N 1
ATOM 4943 C CA . LEU B 1 271 ? 148.795 144.266 120.302 1.00 84.02 271 LEU B CA 1
ATOM 4944 C C . LEU B 1 271 ? 147.967 145.438 120.808 1.00 84.02 271 LEU B C 1
ATOM 4945 O O . LEU B 1 271 ? 147.409 145.383 121.908 1.00 84.02 271 LEU B O 1
ATOM 4950 N N . THR B 1 272 ? 147.890 146.496 120.007 1.00 99.87 272 THR B N 1
ATOM 4951 C CA . THR B 1 272 ? 147.104 147.682 120.328 1.00 99.87 272 THR B CA 1
ATOM 4952 C C . THR B 1 272 ? 145.962 147.779 119.327 1.00 99.87 272 THR B C 1
ATOM 4953 O O . THR B 1 272 ? 146.189 148.037 118.141 1.00 99.87 272 THR B O 1
ATOM 4957 N N . LEU B 1 273 ? 144.741 147.578 119.805 1.00 115.40 273 LEU B N 1
ATOM 4958 C CA . LEU B 1 273 ? 143.549 147.670 118.977 1.00 115.40 273 LEU B CA 1
ATOM 4959 C C . LEU B 1 273 ? 142.824 148.966 119.310 1.00 115.40 273 LEU B C 1
ATOM 4960 O O . LEU B 1 273 ? 142.601 149.272 120.486 1.00 115.40 273 LEU B O 1
ATOM 4965 N N . ASP B 1 274 ? 142.469 149.729 118.282 1.00 125.21 274 ASP B N 1
ATOM 4966 C CA . ASP B 1 274 ? 141.853 151.037 118.457 1.00 125.21 274 ASP B CA 1
ATOM 4967 C C . ASP B 1 274 ? 140.418 151.011 117.952 1.00 125.21 274 ASP B C 1
ATOM 4968 O O . ASP B 1 274 ? 140.136 150.441 116.892 1.00 125.21 274 ASP B O 1
ATOM 4973 N N . ILE B 1 275 ? 139.522 151.626 118.711 1.00 136.96 275 ILE B N 1
ATOM 4974 C CA . ILE B 1 275 ? 138.108 151.711 118.376 1.00 136.96 275 ILE B CA 1
ATOM 4975 C C . ILE B 1 275 ? 137.754 153.180 118.182 1.00 136.96 275 ILE B C 1
ATOM 4976 O O . ILE B 1 275 ? 137.848 153.981 119.113 1.00 136.96 275 ILE B O 1
ATOM 4981 N N . PRO B 1 276 ? 137.339 153.577 116.971 1.00 142.92 276 PRO B N 1
ATOM 4982 C CA . PRO B 1 276 ? 136.970 154.969 116.693 1.00 142.92 276 PRO B CA 1
ATOM 4983 C C . PRO B 1 276 ? 135.663 155.376 117.368 1.00 142.92 276 PRO B C 1
ATOM 4984 O O . PRO B 1 276 ? 135.484 156.559 117.658 1.00 142.92 276 PRO B O 1
#

Secondary structure (DSSP, 8-state):
-EEEEEEEEEE-S-HHHHHHHHHHHHHHHHHHHHHHHHHHHHHHHHHHHHHHTHHHHHHHHHHHHHHHHHHHHHHHHHHH--HHHHHHHHHHHHHHHHHHHHHHHHHT-----HHHHHHHHTGGGHHHHGGGS--SSTTHHHHHHHHHHHHHHHHHHHTTTTTSS------TTPPEEE-GGG-EEEE-TTS-EEEE-SSS--EEEP--SSTTS-HHHHHHHHHHHTTSSEE--EEEEE-TT--EEEEEEEE----------TT-EEEEE--SS-SSEEE-----B-----HHHHHHHHHHHHHHHHHHHHHHHHSSGGGTHHHHHHHHHHHHHHHHHHHHHHHHHHHHHHHHHHHHTT--EEEEE--SSSTTTSSSS-SS--HHHHHHHHHHHHHHTT-EEEEE--TT-TTB-SSS--B-TTS--SSS-EE-SSS--EE-HHHHHHHHHHH---B--STTSSSS--/--EEEEEEEEE-S-HHHHHHHHHHHHHHHHHHHHHHHHHHHHHHHHHHHHHS--HHHHHHHHHHHHHHHHHHHHHHHH---HHHHHHHHHHHHHHHHHHHHHHHHHHHHHHHHHHHHHHSSSS-------S-SHHHHHHHHHHHHHHHHHIIIIITTTSS------TTS-EEE-GGG-EEEE--EEEEETTTEEEEE-----SSSSSHHHHHHHHHHTTSS-B--EEEE--SSS--EEEEEE---

Nearest PDB structures (foldseek):
  8hr5-assembly1_A  TM=1.002E+00  e=3.384E-86  Clostridium novyi
  8dzj-assembly1_A  TM=8.165E-01  e=3.278E-26  Sulfoacidibacillus thermotolerans
  8j3r-assembly1_A  TM=8.010E-01  e=3.278E-26  Sulfoacidibacillus thermotolerans
  8j1j-assembly1_A  TM=7.732E-01  e=1.976E-26  Sulfoacidibacillus thermotolerans
  8j12-assembly1_A  TM=7.668E-01  e=1.191E-26  Sulfoacidibacillus thermotoleran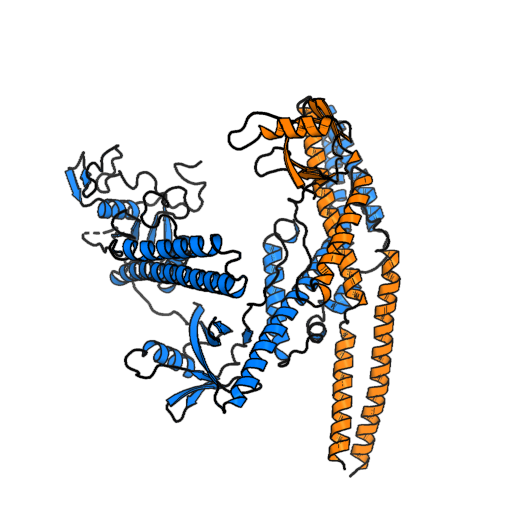s

Sequence (711 aa):
MITVRKIKLTIMGDKDTRNSQYKWIRDEQYNQYRALNMGMTYLAVNDILYMNESGLEIRTIKDLKDCEKDIDKNKKEIEKLKISLVENKIEDYKLKIVELNKILEETQKERMDIQKEFKEKYVDDLYQVLDKIPFKHLDNKSLVTQRIKADIKSDKSNGLLKGERSIRNYKRNFPLMTRGRDLKFKYDDNDDIEIKWMEGIKFKVILGNRIKNSLELRHTLHKVIEGKYKICDSSLQFDKNNNLILNLTLDIPIDIVNKKVSGRVVGVDLGLKIPAYCALNDYIKKSIGRIDDFLKVRTQMQSRRRRLQIAIQSAKGGKGRVNKLQALERFAEKEKNFAKTYNHFLSSNIVKFAVSNQAEQINMELLSLKETQNKSILRNWSYYQLQTMIEYKAQREGIKVKYIDPYHTSQTCSKCGNYEEGQRESQADFICKKCGYKVNADYNAARNIAMSNKYITKKEESKYYKMITVRKIKLTIMGDKDTRNSQYKWIRDEQYNQYRALNMGMTYLAVNDILYMNESGLEIRTIKDLKDCEKDIDKNKKEIELVENKIEDYKLKIVELNKILEETQKERMDIQKEFKEKYVDDLYQVLDKIPFKHLDNKSLVTQRIKADIKSDKSNGLLKGERSIRNYKRNFPLMTRGRDLKFKYDDIEIKWMEGIKFKVILGNRIKNSLELRHTLHKVIEGKYKICDSSLQFDKNNNLILNLTLDIP

Foldseek 3Di:
DKDWDKFFWDFDDDPVQVVVVLVLQLLLLVLLLVLLVVLLVLVVVLVLCVCVACVLLVVLVVVLVVLVVVLVVLVVVVVVCVVVVSVVSVVVSVVVVVVSVVSNVVRPPCPDPVNVVSCVPDVVPVLVVSVVRPNPDSVCSVVSNVVNVVVVVVVVVVPDNVPPDDGDDDDSQDWRKDFQVQWAWDADPVRWIWIDHPDGTIMTTDQDPDCPPRVVVVVVVVCVNVPQWGWGMKTWGADPVRTIMIGTMTDHDQDDDAAADPLKEKEWAFAPAANIWIAIAVVGTDGFDGCVPVVVVVVVLVVVVVVVVVVCVVDPCNPPDPRVVVSVVVSVVVVVVVLLVVLCRVLVVVLVSCRVNRHQEYEYADPPAPPSCPNGPPVPHPVVSNVVSNCVSQVSRNYYYFHDYCPQLQQAFLPPGDRDPCQPVDQFWGAHPPPGDTGGSRVRSGNNRNPDDHTDDDQVPYPDHD/DWDWDKFFWAFDDDPVVVVVVVVLQLVQLVLLLVLLQVLLVLVVVLLCLPPHDDDVLVVLVVVLVVLVVVLVVVVVVVCVCVVVVVVVVVSVVVNVVSVVVNVVVVVVSVVVSVVCCVVDNPQHPPDDPHPDDCSSVVSNVVSVVVCVVVVVVPCNVPPDDGDRGDSQFFNWDFQVQWDWDDVCIWIQGPPRTIMHTPLDDDDVDSPCVVVVVVVVNVVPWGFGIWTWGADPDGGTMTRGMTDDD